Protein AF-A0AAV7KXV9-F1 (afdb_monomer_lite)

Structure (mmCIF, N/CA/C/O backbone):
data_AF-A0AAV7KXV9-F1
#
_entry.id   AF-A0AAV7KXV9-F1
#
loop_
_atom_site.group_PDB
_atom_site.id
_atom_site.type_symbol
_atom_site.label_atom_id
_atom_site.label_alt_id
_atom_site.label_comp_id
_atom_site.label_asym_id
_atom_site.label_entity_id
_atom_site.label_seq_id
_atom_site.pdbx_PDB_ins_code
_atom_site.Cartn_x
_atom_site.Cartn_y
_atom_site.Cartn_z
_atom_site.occupancy
_atom_site.B_iso_or_equiv
_atom_site.auth_seq_id
_atom_site.auth_comp_id
_atom_site.auth_asym_id
_atom_site.auth_atom_id
_atom_site.pdbx_PDB_model_num
ATOM 1 N N . MET A 1 1 ? 5.879 5.444 17.313 1.00 44.06 1 MET A N 1
ATOM 2 C CA . MET A 1 1 ? 7.218 5.015 16.853 1.00 44.06 1 MET A CA 1
ATOM 3 C C . MET A 1 1 ? 7.154 3.554 16.436 1.00 44.06 1 MET A C 1
ATOM 5 O O . MET A 1 1 ? 7.305 3.316 15.250 1.00 44.06 1 MET A O 1
ATOM 9 N N . GLU A 1 2 ? 6.776 2.637 17.340 1.00 50.44 2 GLU A N 1
ATOM 10 C CA . GLU A 1 2 ? 6.499 1.214 17.026 1.00 50.44 2 GLU A CA 1
ATOM 11 C C . GLU A 1 2 ? 5.517 1.040 15.847 1.00 50.44 2 GLU A C 1
ATOM 13 O O . GLU A 1 2 ? 5.762 0.241 14.952 1.00 50.44 2 GLU A O 1
ATOM 18 N N . ASP A 1 3 ? 4.479 1.884 15.762 1.00 58.16 3 ASP A N 1
ATOM 19 C CA . ASP A 1 3 ? 3.486 1.832 14.674 1.00 58.16 3 ASP A CA 1
ATOM 20 C C . ASP A 1 3 ? 4.070 1.956 13.253 1.00 58.16 3 ASP A C 1
ATOM 22 O O . ASP A 1 3 ? 3.513 1.407 12.303 1.00 58.16 3 ASP A O 1
ATOM 26 N N . TYR A 1 4 ? 5.180 2.682 13.098 1.00 66.88 4 TYR A N 1
ATOM 27 C CA . TYR A 1 4 ? 5.809 2.929 11.798 1.00 66.88 4 TYR A CA 1
ATOM 28 C C . TYR A 1 4 ? 6.853 1.866 11.433 1.00 66.88 4 TYR A C 1
ATOM 30 O O . TYR A 1 4 ? 7.095 1.635 10.248 1.00 66.88 4 TYR A O 1
ATOM 38 N N . GLU A 1 5 ? 7.450 1.208 12.426 1.00 69.12 5 GLU A N 1
ATOM 39 C CA . GLU A 1 5 ? 8.386 0.100 12.215 1.00 69.12 5 GLU A CA 1
ATOM 40 C C . GLU A 1 5 ? 7.636 -1.115 11.649 1.00 69.12 5 GLU A C 1
ATOM 42 O O . GLU A 1 5 ? 7.968 -1.608 10.568 1.00 69.12 5 GLU A O 1
ATOM 47 N N . ASP A 1 6 ? 6.513 -1.474 12.280 1.00 78.25 6 ASP A N 1
ATOM 48 C CA . ASP A 1 6 ? 5.600 -2.522 11.807 1.00 78.25 6 ASP A CA 1
ATOM 49 C C . ASP A 1 6 ? 5.078 -2.254 10.382 1.00 78.25 6 ASP A C 1
ATOM 51 O O . ASP A 1 6 ? 4.850 -3.176 9.586 1.00 78.25 6 ASP A O 1
ATOM 55 N N . ALA A 1 7 ? 4.872 -0.977 10.044 1.00 82.06 7 ALA A N 1
ATOM 56 C CA . ALA A 1 7 ? 4.427 -0.554 8.723 1.00 82.06 7 ALA A CA 1
ATOM 57 C C . ALA A 1 7 ? 5.495 -0.806 7.652 1.00 82.06 7 ALA A C 1
ATOM 59 O O . ALA A 1 7 ? 5.184 -1.339 6.586 1.00 82.06 7 ALA A O 1
ATOM 60 N N . LEU A 1 8 ? 6.757 -0.463 7.929 1.00 83.69 8 LEU A N 1
ATOM 61 C CA . LEU A 1 8 ? 7.868 -0.695 7.003 1.00 83.69 8 LEU A CA 1
ATOM 62 C C . LEU A 1 8 ? 8.117 -2.190 6.779 1.00 83.69 8 LEU A C 1
ATOM 64 O O . LEU A 1 8 ? 8.335 -2.604 5.637 1.00 83.69 8 LEU A O 1
ATOM 68 N N . GLU A 1 9 ? 8.028 -3.012 7.828 1.00 83.44 9 GLU A N 1
ATOM 69 C CA . GLU A 1 9 ? 8.107 -4.472 7.698 1.00 83.44 9 GLU A CA 1
ATOM 70 C C . GLU A 1 9 ? 6.969 -5.030 6.835 1.00 83.44 9 GLU A C 1
ATOM 72 O O . GLU A 1 9 ? 7.204 -5.825 5.921 1.00 83.44 9 GLU A O 1
ATOM 77 N N . SER A 1 10 ? 5.745 -4.550 7.057 1.00 88.31 10 SER A N 1
ATOM 78 C CA . SER A 1 10 ? 4.559 -4.955 6.295 1.00 88.31 10 SER A CA 1
ATOM 79 C C . SER A 1 10 ? 4.651 -4.552 4.820 1.00 88.31 10 SER A C 1
ATOM 81 O O . SER A 1 10 ? 4.342 -5.348 3.930 1.00 88.31 10 SER A O 1
ATOM 83 N N . LEU A 1 11 ? 5.144 -3.345 4.530 1.00 90.00 11 LEU A N 1
ATOM 84 C CA . LEU A 1 11 ? 5.412 -2.891 3.164 1.00 90.00 11 LEU A CA 1
ATOM 85 C C . LEU A 1 11 ? 6.510 -3.728 2.500 1.00 90.00 11 LEU A C 1
ATOM 87 O O . LEU A 1 11 ? 6.364 -4.126 1.345 1.00 90.00 11 LEU A O 1
ATOM 91 N N . ARG A 1 12 ? 7.577 -4.065 3.232 1.00 87.50 12 ARG A N 1
ATOM 92 C CA . ARG A 1 12 ? 8.643 -4.951 2.747 1.00 87.50 12 ARG A CA 1
ATOM 93 C C . ARG A 1 12 ? 8.098 -6.343 2.412 1.00 87.50 12 ARG A C 1
ATOM 95 O O . ARG A 1 12 ? 8.431 -6.882 1.357 1.00 87.50 12 ARG A O 1
ATOM 102 N N . ALA A 1 13 ? 7.243 -6.908 3.264 1.00 89.69 13 ALA A N 1
ATOM 103 C CA . ALA A 1 13 ? 6.583 -8.190 3.016 1.00 89.69 13 ALA A CA 1
ATOM 104 C C . ALA A 1 13 ? 5.690 -8.140 1.764 1.00 89.69 13 ALA A C 1
ATOM 106 O O . ALA A 1 13 ? 5.757 -9.039 0.924 1.00 89.69 13 ALA A O 1
ATOM 107 N N . LEU A 1 14 ? 4.921 -7.059 1.593 1.00 92.94 14 LEU A N 1
ATOM 108 C CA . LEU A 1 14 ? 4.076 -6.837 0.417 1.00 92.94 14 LEU A CA 1
ATOM 109 C C . LEU A 1 14 ? 4.902 -6.756 -0.875 1.00 92.94 14 LEU A C 1
ATOM 111 O O . LEU A 1 14 ? 4.583 -7.421 -1.860 1.00 92.94 14 LEU A O 1
ATOM 115 N N . MET A 1 15 ? 5.985 -5.974 -0.863 1.00 91.62 15 MET A N 1
ATOM 116 C CA . MET A 1 15 ? 6.887 -5.847 -2.009 1.00 91.62 15 MET A CA 1
ATOM 117 C C . MET A 1 15 ? 7.514 -7.188 -2.385 1.00 91.62 15 MET A C 1
ATOM 119 O O . MET A 1 15 ? 7.487 -7.562 -3.556 1.00 91.62 15 MET A O 1
ATOM 123 N N . LYS A 1 16 ? 8.005 -7.951 -1.398 1.00 89.00 16 LYS A N 1
ATOM 124 C CA . LYS A 1 16 ? 8.559 -9.294 -1.622 1.00 89.00 16 LYS A CA 1
ATOM 125 C C . LYS A 1 16 ? 7.532 -10.246 -2.229 1.00 89.00 16 LYS A C 1
ATOM 127 O O . LYS A 1 16 ? 7.870 -10.985 -3.151 1.00 89.00 16 LYS A O 1
ATOM 132 N N . HIS A 1 17 ? 6.286 -10.202 -1.759 1.00 91.81 17 HIS A N 1
ATOM 133 C CA . HIS A 1 17 ? 5.212 -11.050 -2.272 1.00 91.81 17 HIS A CA 1
ATOM 134 C C . HIS A 1 17 ? 4.937 -10.803 -3.762 1.00 91.81 17 HIS A C 1
ATOM 136 O O . HIS A 1 17 ? 4.904 -11.744 -4.554 1.00 91.81 17 HIS A O 1
ATOM 142 N N . PHE A 1 18 ? 4.830 -9.534 -4.166 1.00 93.00 18 PHE A N 1
ATOM 143 C CA . PHE A 1 18 ? 4.648 -9.148 -5.571 1.00 93.00 18 PHE A CA 1
ATOM 144 C C . PHE A 1 18 ? 5.957 -9.059 -6.369 1.00 93.00 18 PHE A C 1
ATOM 146 O O . PHE A 1 18 ? 5.965 -8.606 -7.514 1.00 93.00 18 PHE A O 1
ATOM 153 N N . GLN A 1 19 ? 7.067 -9.508 -5.774 1.00 89.50 19 GLN A N 1
ATOM 154 C CA . GLN A 1 19 ? 8.416 -9.505 -6.339 1.00 89.50 19 GLN A CA 1
ATOM 155 C C . GLN A 1 19 ? 8.949 -8.109 -6.706 1.00 89.50 19 GLN A C 1
ATOM 157 O O . GLN A 1 19 ? 9.957 -8.004 -7.401 1.00 89.50 19 GLN A O 1
ATOM 162 N N . TRP A 1 20 ? 8.307 -7.029 -6.260 1.00 91.69 20 TRP A N 1
ATOM 163 C CA . TRP A 1 20 ? 8.731 -5.658 -6.531 1.00 91.69 20 TRP A CA 1
ATOM 164 C C . TRP A 1 20 ? 10.078 -5.364 -5.870 1.00 91.69 20 TRP A C 1
ATOM 166 O O . TRP A 1 20 ? 10.227 -5.558 -4.666 1.00 91.69 20 TRP A O 1
ATOM 176 N N . ASN A 1 21 ? 11.034 -4.846 -6.645 1.00 88.31 21 ASN A N 1
ATOM 177 C CA . ASN A 1 21 ? 12.364 -4.481 -6.135 1.00 88.31 21 ASN A CA 1
ATOM 178 C C . ASN A 1 21 ? 12.732 -3.006 -6.375 1.00 88.31 21 ASN A C 1
ATOM 180 O O . ASN A 1 21 ? 13.758 -2.544 -5.886 1.00 88.31 21 ASN A O 1
ATOM 184 N N . LEU A 1 22 ? 11.893 -2.253 -7.094 1.00 89.94 22 LEU A N 1
ATOM 185 C CA . LEU A 1 22 ? 12.066 -0.820 -7.315 1.00 89.94 22 LEU A CA 1
ATOM 186 C C . LEU A 1 22 ? 10.780 -0.082 -6.951 1.00 89.94 22 LEU A C 1
ATOM 188 O O . LEU A 1 22 ? 9.718 -0.400 -7.492 1.00 89.94 22 LEU A O 1
ATOM 192 N N . ALA A 1 23 ? 10.873 0.932 -6.096 1.00 93.12 23 ALA A N 1
ATOM 193 C CA . ALA A 1 23 ? 9.741 1.782 -5.741 1.00 93.12 23 ALA A CA 1
ATOM 194 C C . ALA A 1 23 ? 10.146 3.252 -5.577 1.00 93.12 23 ALA A C 1
ATOM 196 O O . ALA A 1 23 ? 11.308 3.568 -5.352 1.00 93.12 23 ALA A O 1
ATOM 197 N N . GLY A 1 24 ? 9.181 4.157 -5.677 1.00 93.69 24 GLY A N 1
ATOM 198 C CA . GLY A 1 24 ? 9.276 5.487 -5.081 1.00 93.69 24 GLY A CA 1
ATOM 199 C C . GLY A 1 24 ? 8.769 5.478 -3.641 1.00 93.69 24 GLY A C 1
ATOM 200 O O . GLY A 1 24 ? 7.923 4.651 -3.300 1.00 93.69 24 GLY A O 1
ATOM 201 N N . LEU A 1 25 ? 9.235 6.410 -2.813 1.00 92.62 25 LEU A N 1
ATOM 202 C CA . LEU A 1 25 ? 8.734 6.618 -1.456 1.00 92.62 25 LEU A CA 1
ATOM 203 C C . LEU A 1 25 ? 8.309 8.076 -1.262 1.00 92.62 25 LEU A C 1
ATOM 205 O O . LEU A 1 25 ? 9.095 8.997 -1.465 1.00 92.62 25 LEU A O 1
ATOM 209 N N . ILE A 1 26 ? 7.072 8.282 -0.825 1.00 91.94 26 ILE A N 1
ATOM 210 C CA . ILE A 1 26 ? 6.566 9.565 -0.337 1.00 91.94 26 ILE A CA 1
ATOM 211 C C . ILE A 1 26 ? 6.292 9.402 1.148 1.00 91.94 26 ILE A C 1
ATOM 213 O O . ILE A 1 26 ? 5.589 8.474 1.536 1.00 91.94 26 ILE A O 1
ATOM 217 N N . HIS A 1 27 ? 6.816 10.285 1.990 1.00 87.94 27 HIS A N 1
ATOM 218 C CA 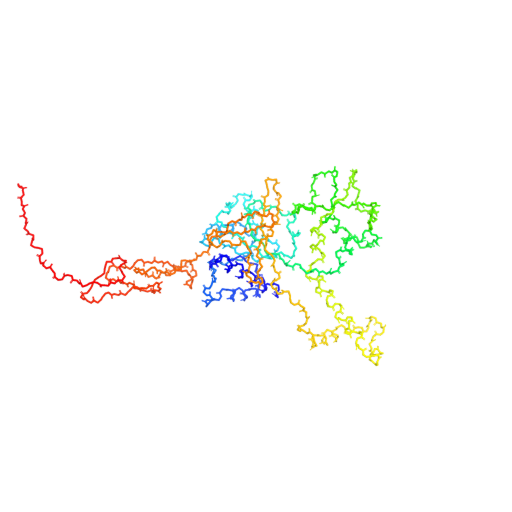. HIS A 1 27 ? 6.616 10.144 3.429 1.00 87.94 27 HIS A CA 1
ATOM 219 C C . HIS A 1 27 ? 6.445 11.461 4.177 1.00 87.94 27 HIS A C 1
ATOM 221 O O . HIS A 1 27 ? 6.996 12.489 3.787 1.00 87.94 27 HIS A O 1
ATOM 227 N N . TYR A 1 28 ? 5.721 11.437 5.294 1.00 82.31 28 TYR A N 1
ATOM 228 C CA . TYR A 1 28 ? 5.623 12.593 6.185 1.00 82.31 28 TYR A CA 1
ATOM 229 C C . TYR A 1 28 ? 6.986 12.956 6.809 1.00 82.31 28 TYR A C 1
ATOM 231 O O . TYR A 1 28 ? 7.864 12.106 6.989 1.00 82.31 28 TYR A O 1
ATOM 239 N N . TYR A 1 29 ? 7.189 14.242 7.118 1.00 69.12 29 TYR A N 1
ATOM 240 C CA . TYR A 1 29 ? 8.419 14.705 7.756 1.00 69.12 29 TYR A CA 1
ATOM 241 C C . TYR A 1 29 ? 8.385 14.442 9.262 1.00 69.12 29 TYR A C 1
ATOM 243 O O . TYR A 1 29 ? 7.782 15.198 10.021 1.00 69.12 29 TYR A O 1
ATOM 251 N N . ASP A 1 30 ? 9.115 13.413 9.677 1.00 71.69 30 ASP A N 1
ATOM 252 C CA . ASP A 1 30 ? 9.451 13.165 11.072 1.00 71.69 30 ASP A CA 1
ATOM 253 C C . ASP A 1 30 ? 10.958 12.817 11.172 1.00 71.69 30 ASP A C 1
ATOM 255 O O . ASP A 1 30 ? 11.441 11.941 10.438 1.00 71.69 30 ASP A O 1
ATOM 259 N N . PRO A 1 31 ? 11.745 13.528 12.006 1.00 68.06 31 PRO A N 1
ATOM 260 C CA . PRO A 1 31 ? 13.168 13.244 12.195 1.00 68.06 31 PRO A CA 1
ATOM 261 C C . PRO A 1 31 ? 13.457 11.803 12.633 1.00 68.06 31 PRO A C 1
ATOM 263 O O . PRO A 1 31 ? 14.450 11.229 12.193 1.00 68.06 31 PRO A O 1
ATOM 266 N N . GLU A 1 32 ? 12.593 11.202 13.452 1.00 66.81 32 GLU A N 1
ATOM 267 C CA . GLU A 1 32 ? 12.741 9.820 13.921 1.00 66.81 32 GLU A CA 1
ATOM 268 C C . GLU A 1 32 ? 12.428 8.826 12.793 1.00 66.81 32 GLU A C 1
ATOM 270 O O . GLU A 1 32 ? 13.119 7.820 12.630 1.00 66.81 32 GLU A O 1
ATOM 275 N N . PHE A 1 33 ? 11.463 9.163 11.930 1.00 70.94 33 PHE A N 1
ATOM 276 C CA . PHE A 1 33 ? 11.119 8.377 10.741 1.00 70.94 33 PHE A CA 1
ATOM 277 C C . PHE A 1 33 ? 12.241 8.359 9.691 1.00 70.94 33 PHE A C 1
ATOM 279 O O . PHE A 1 33 ? 12.417 7.376 8.975 1.00 70.94 33 PHE A O 1
ATOM 286 N N . THR A 1 34 ? 13.064 9.409 9.640 1.00 69.69 34 THR A N 1
ATOM 287 C CA . THR A 1 34 ? 14.191 9.500 8.694 1.00 69.69 34 THR A CA 1
ATOM 288 C C . THR A 1 34 ? 15.230 8.395 8.922 1.00 69.69 34 THR A C 1
ATOM 290 O O . THR A 1 34 ? 15.750 7.841 7.953 1.00 69.69 34 THR A O 1
ATOM 293 N N . ASN A 1 35 ? 15.491 8.021 10.180 1.00 70.25 35 ASN A N 1
ATOM 294 C CA . ASN A 1 35 ? 16.411 6.925 10.500 1.00 70.25 35 ASN A CA 1
ATOM 295 C C . ASN A 1 35 ? 15.849 5.574 10.042 1.00 70.25 35 ASN A C 1
ATOM 297 O O . ASN A 1 35 ? 16.550 4.822 9.370 1.00 70.25 35 ASN A O 1
ATOM 301 N N . MET A 1 36 ? 14.568 5.305 10.303 1.00 71.81 36 MET A N 1
ATOM 302 C CA . MET A 1 36 ? 13.921 4.059 9.875 1.00 71.81 36 MET A CA 1
ATOM 303 C C . MET A 1 36 ? 13.884 3.917 8.348 1.00 71.81 36 MET A C 1
ATOM 305 O O . MET A 1 36 ? 14.106 2.833 7.815 1.00 71.81 36 MET A O 1
ATOM 309 N N . ILE A 1 37 ? 13.680 5.014 7.611 1.00 74.62 37 ILE A N 1
ATOM 310 C CA . ILE A 1 37 ? 13.781 4.973 6.147 1.00 74.62 37 ILE A CA 1
ATOM 311 C C . ILE A 1 37 ? 15.214 4.701 5.697 1.00 74.62 37 ILE A C 1
ATOM 313 O O . ILE A 1 37 ? 15.412 3.951 4.747 1.00 74.62 37 ILE A O 1
ATOM 317 N N . SER A 1 38 ? 16.217 5.269 6.371 1.00 72.19 38 SER A N 1
ATOM 318 C CA . SER A 1 38 ? 17.613 4.978 6.030 1.00 72.19 38 SER A CA 1
ATOM 319 C C . SER A 1 38 ? 17.958 3.496 6.221 1.00 72.19 38 SER A C 1
ATOM 321 O O . SER A 1 38 ? 18.747 2.954 5.455 1.00 72.19 38 SER A O 1
ATOM 323 N N . GLU A 1 39 ? 17.323 2.820 7.184 1.00 70.56 39 GLU A N 1
ATOM 324 C CA . GLU A 1 39 ? 17.410 1.367 7.378 1.00 70.56 39 GLU A CA 1
ATOM 325 C C . GLU A 1 39 ? 16.600 0.582 6.338 1.00 70.56 39 GLU A C 1
ATOM 327 O O . GLU A 1 39 ? 17.010 -0.496 5.900 1.00 70.56 39 GLU A O 1
ATOM 332 N N . PHE A 1 40 ? 15.464 1.124 5.895 1.00 71.94 40 PHE A N 1
ATOM 333 C CA . PHE A 1 40 ? 14.691 0.560 4.793 1.00 71.94 40 PHE A CA 1
ATOM 334 C C . PHE A 1 40 ? 15.475 0.593 3.470 1.00 71.94 40 PHE A C 1
ATOM 336 O O . PHE A 1 40 ? 15.457 -0.401 2.744 1.00 71.94 40 PHE A O 1
ATOM 343 N N . ASP A 1 41 ? 16.187 1.696 3.218 1.00 68.25 41 ASP A N 1
ATOM 344 C CA . ASP A 1 41 ? 17.015 1.995 2.037 1.00 68.25 41 ASP A CA 1
ATOM 345 C C . ASP A 1 41 ? 18.491 1.579 2.203 1.00 68.25 41 ASP A C 1
ATOM 347 O O . ASP A 1 41 ? 19.355 1.980 1.421 1.00 68.25 41 ASP A O 1
ATOM 351 N N . GLN A 1 42 ? 18.825 0.799 3.242 1.00 65.31 42 GLN A N 1
ATOM 352 C CA . GLN A 1 42 ? 20.211 0.408 3.491 1.00 65.31 42 GLN A CA 1
ATOM 353 C C . GLN A 1 42 ? 20.814 -0.262 2.253 1.00 65.31 42 GLN A C 1
ATOM 355 O O . GLN A 1 42 ? 20.331 -1.279 1.756 1.00 65.31 42 GLN A O 1
ATOM 360 N N . LYS A 1 43 ? 21.933 0.318 1.814 1.00 53.12 43 LYS A N 1
ATOM 361 C CA . LYS A 1 43 ? 22.682 0.033 0.584 1.00 53.12 43 LYS A CA 1
ATOM 362 C C . LYS A 1 43 ? 23.104 -1.437 0.401 1.00 53.12 43 LYS A C 1
ATOM 364 O O . LYS A 1 43 ? 23.483 -1.815 -0.702 1.00 53.12 43 LYS A O 1
ATOM 369 N N . ASP A 1 44 ? 23.029 -2.247 1.455 1.00 50.47 44 ASP A N 1
ATOM 370 C CA . ASP A 1 44 ? 23.408 -3.663 1.459 1.00 50.47 44 ASP A CA 1
ATOM 371 C C . ASP A 1 44 ? 22.203 -4.618 1.304 1.00 50.47 44 ASP A C 1
ATOM 373 O O . ASP A 1 44 ? 22.388 -5.824 1.128 1.00 50.47 44 ASP A O 1
ATOM 377 N N . ASN A 1 45 ? 20.965 -4.105 1.324 1.00 56.97 45 ASN A N 1
ATOM 378 C CA . ASN A 1 45 ? 19.757 -4.890 1.074 1.00 56.97 45 ASN A CA 1
ATOM 379 C C . ASN A 1 45 ? 19.411 -4.869 -0.425 1.00 56.97 45 ASN A C 1
ATOM 381 O O . ASN A 1 45 ? 18.734 -3.972 -0.915 1.00 56.97 45 ASN A O 1
ATOM 385 N N . VAL A 1 46 ? 19.885 -5.872 -1.167 1.00 63.06 46 VAL A N 1
ATOM 386 C CA . VAL A 1 46 ? 19.699 -5.982 -2.631 1.00 63.06 46 VAL A CA 1
ATOM 387 C C . VAL A 1 46 ? 18.234 -6.269 -3.026 1.00 63.06 46 VAL A C 1
ATOM 389 O O . VAL A 1 46 ? 17.891 -6.237 -4.207 1.00 63.06 46 VAL A O 1
ATOM 392 N N . ASP A 1 47 ? 17.353 -6.543 -2.058 1.00 74.44 47 ASP A N 1
ATOM 393 C CA . ASP A 1 47 ? 15.985 -6.992 -2.329 1.00 74.44 47 ASP A CA 1
ATOM 394 C C . ASP A 1 47 ? 15.045 -5.863 -2.797 1.00 74.44 47 ASP A C 1
ATOM 396 O O . ASP A 1 47 ? 14.182 -6.117 -3.637 1.00 74.44 47 ASP A O 1
ATOM 400 N N . ILE A 1 48 ? 15.158 -4.643 -2.246 1.00 81.44 48 ILE A N 1
ATOM 401 C CA . ILE A 1 48 ? 14.210 -3.526 -2.456 1.00 81.44 48 ILE A CA 1
ATOM 402 C C . ILE A 1 48 ? 14.941 -2.186 -2.457 1.00 81.44 48 ILE A C 1
ATOM 404 O O . ILE A 1 48 ? 15.723 -1.913 -1.553 1.00 81.44 48 ILE A O 1
ATOM 408 N N . CYS A 1 49 ? 14.644 -1.334 -3.443 1.00 83.06 49 CYS A N 1
ATOM 409 C CA . CYS A 1 49 ? 15.411 -0.117 -3.696 1.00 83.06 49 CYS A CA 1
ATOM 410 C C . CYS A 1 49 ? 14.509 1.069 -4.028 1.00 83.06 49 CYS A C 1
ATOM 412 O O . CYS A 1 49 ? 13.517 0.930 -4.753 1.00 83.06 49 CYS A O 1
ATOM 414 N N . LEU A 1 50 ? 14.873 2.246 -3.516 1.00 87.38 50 LEU A N 1
ATOM 415 C CA . LEU A 1 50 ? 14.085 3.462 -3.678 1.00 87.38 50 LEU A CA 1
ATOM 416 C C . LEU A 1 50 ? 14.627 4.340 -4.809 1.00 87.38 50 LEU A C 1
ATOM 418 O O . LEU A 1 50 ? 15.692 4.931 -4.688 1.00 87.38 50 LEU A O 1
ATOM 422 N N . GLU A 1 51 ? 13.893 4.468 -5.917 1.00 88.75 51 GLU A N 1
ATOM 423 C CA . GLU A 1 51 ? 14.255 5.387 -7.009 1.00 88.75 51 GLU A CA 1
ATOM 424 C C . GLU A 1 51 ? 14.271 6.841 -6.545 1.00 88.75 51 GLU A C 1
ATOM 426 O O . GLU A 1 51 ? 15.120 7.637 -6.949 1.00 88.75 51 GLU A O 1
ATOM 431 N N . PHE A 1 52 ? 13.273 7.203 -5.751 1.00 89.50 52 PHE A N 1
ATOM 432 C CA . PHE A 1 52 ? 13.124 8.544 -5.240 1.00 89.50 52 PHE A CA 1
ATOM 433 C C . PHE A 1 52 ? 12.503 8.512 -3.863 1.00 89.50 52 PHE A C 1
ATOM 435 O O . PHE A 1 52 ? 11.722 7.619 -3.533 1.00 89.50 52 PHE A O 1
ATOM 442 N N . GLN A 1 53 ? 12.822 9.549 -3.108 1.00 89.25 53 GLN A N 1
ATOM 443 C CA . GLN A 1 53 ? 12.259 9.798 -1.806 1.00 89.25 53 GLN A CA 1
ATOM 444 C C . GLN A 1 53 ? 11.808 11.253 -1.766 1.00 89.25 53 GLN A C 1
ATOM 446 O O . GLN A 1 53 ? 12.622 12.158 -1.936 1.00 89.25 53 GLN A O 1
ATOM 451 N N . GLU A 1 54 ? 10.514 11.470 -1.569 1.00 89.50 54 GLU A N 1
ATOM 452 C CA . GLU A 1 54 ? 9.929 12.800 -1.438 1.00 89.50 54 GLU A CA 1
ATOM 453 C C . GLU A 1 54 ? 9.249 12.956 -0.086 1.00 89.50 54 GLU A C 1
ATOM 455 O O . GLU A 1 54 ? 8.630 12.035 0.454 1.00 89.50 54 GLU A O 1
ATOM 460 N N . LYS A 1 55 ? 9.316 14.173 0.446 1.00 86.12 55 LYS A N 1
ATOM 461 C CA . LYS A 1 55 ? 8.533 14.528 1.625 1.00 86.12 55 LYS A CA 1
ATOM 462 C C . LYS A 1 55 ? 7.107 14.832 1.183 1.00 86.12 55 LYS A C 1
ATOM 464 O O . LYS A 1 55 ? 6.898 15.648 0.283 1.00 86.12 55 LYS A O 1
ATOM 469 N N . ALA A 1 56 ? 6.131 14.217 1.843 1.00 80.12 56 ALA A N 1
ATOM 470 C CA . ALA A 1 56 ? 4.728 14.565 1.710 1.00 80.12 56 ALA A CA 1
ATOM 471 C C . ALA A 1 56 ? 4.590 16.061 2.020 1.00 80.12 56 ALA A C 1
ATOM 473 O O . ALA A 1 56 ? 4.864 16.522 3.129 1.00 80.12 56 ALA A O 1
ATOM 474 N N . SER A 1 57 ? 4.249 16.829 0.992 1.00 79.94 57 SER A N 1
ATOM 475 C CA . SER A 1 57 ? 4.113 18.277 1.055 1.00 79.94 57 SER A CA 1
ATOM 476 C C . SER A 1 57 ? 2.715 18.672 0.605 1.00 79.94 57 SER A C 1
ATOM 478 O O . SER A 1 57 ? 2.025 17.915 -0.075 1.00 79.94 57 SER A O 1
ATOM 480 N N . TYR A 1 58 ? 2.327 19.906 0.912 1.00 82.50 58 TYR A N 1
ATOM 481 C CA . TYR A 1 58 ? 1.078 20.501 0.437 1.00 82.50 58 TYR A CA 1
ATOM 482 C C . TYR A 1 58 ? 1.074 20.816 -1.073 1.00 82.50 58 TYR A C 1
ATOM 484 O O . TYR A 1 58 ? 0.184 21.508 -1.561 1.00 82.50 58 TYR A O 1
ATOM 492 N N . ASN A 1 59 ? 2.065 20.326 -1.827 1.00 92.06 59 ASN A N 1
ATOM 493 C CA . ASN A 1 59 ? 2.168 20.487 -3.271 1.00 92.06 59 ASN A CA 1
ATOM 494 C C . ASN A 1 59 ? 1.792 19.183 -3.990 1.00 92.06 59 ASN A C 1
ATOM 496 O O . ASN A 1 59 ? 2.646 18.422 -4.447 1.00 92.06 59 ASN A O 1
ATOM 500 N N . GLY A 1 60 ? 0.486 18.947 -4.110 1.00 92.81 60 GLY A N 1
ATOM 501 C CA . GLY A 1 60 ? -0.055 17.768 -4.784 1.00 92.81 60 GLY A CA 1
ATOM 502 C C . GLY A 1 60 ? 0.344 17.650 -6.251 1.00 92.81 60 GLY A C 1
ATOM 503 O O . GLY A 1 60 ? 0.578 16.544 -6.731 1.00 92.81 60 GLY A O 1
ATOM 504 N N . LYS A 1 61 ? 0.497 18.780 -6.953 1.00 95.69 61 LYS A N 1
ATOM 505 C CA . LYS A 1 61 ? 0.958 18.796 -8.344 1.00 95.69 61 LYS A CA 1
ATOM 506 C C . LYS A 1 61 ? 2.345 18.171 -8.471 1.00 95.69 61 LYS A C 1
ATOM 508 O O . LYS A 1 61 ? 2.535 17.268 -9.277 1.00 95.69 61 LYS A O 1
ATOM 513 N N . HIS A 1 62 ? 3.287 18.625 -7.647 1.00 95.44 62 HIS A N 1
ATOM 514 C CA . HIS A 1 62 ? 4.653 18.113 -7.661 1.00 95.44 62 HIS A CA 1
ATOM 515 C C . HIS A 1 62 ? 4.704 16.610 -7.365 1.00 95.44 62 HIS A C 1
ATOM 517 O O . HIS A 1 62 ? 5.384 15.875 -8.077 1.00 95.44 62 HIS A O 1
ATOM 523 N N . LEU A 1 63 ? 3.952 16.145 -6.360 1.00 94.94 63 LEU A N 1
ATOM 524 C CA . LEU A 1 63 ? 3.889 14.721 -6.020 1.00 94.94 63 LEU A CA 1
ATOM 525 C C . LEU A 1 63 ? 3.312 13.892 -7.179 1.00 94.94 63 LEU A C 1
ATOM 527 O O . LEU A 1 63 ? 3.909 12.890 -7.569 1.00 94.94 63 LEU A O 1
ATOM 531 N N . ALA A 1 64 ? 2.207 14.339 -7.784 1.00 95.31 64 ALA A N 1
ATOM 532 C CA . ALA A 1 64 ? 1.593 13.648 -8.915 1.00 95.31 64 ALA A CA 1
ATOM 533 C C . ALA A 1 64 ? 2.531 13.588 -10.132 1.00 95.31 64 ALA A C 1
ATOM 535 O O . ALA A 1 64 ? 2.693 12.529 -10.738 1.00 95.31 64 ALA A O 1
ATOM 536 N N . GLU A 1 65 ? 3.206 14.694 -10.460 1.00 95.62 65 GLU A N 1
ATOM 537 C CA . GLU A 1 65 ? 4.200 14.753 -11.537 1.00 95.62 65 GLU A CA 1
ATOM 538 C C . GLU A 1 65 ? 5.410 13.859 -11.245 1.00 95.62 65 GLU A C 1
ATOM 540 O O . GLU A 1 65 ? 5.900 13.169 -12.145 1.00 95.62 65 GLU A O 1
ATOM 545 N N . ARG A 1 66 ? 5.876 13.810 -9.990 1.00 95.81 66 ARG A N 1
ATOM 546 C CA . ARG A 1 66 ? 6.980 12.934 -9.583 1.00 95.81 66 ARG A CA 1
ATOM 547 C C . ARG A 1 66 ? 6.626 11.466 -9.797 1.00 95.81 66 ARG A C 1
ATOM 549 O O . ARG A 1 66 ? 7.419 10.755 -10.408 1.00 95.81 66 ARG A O 1
ATOM 556 N N . ILE A 1 67 ? 5.441 11.035 -9.359 1.00 95.88 67 ILE A N 1
ATOM 557 C CA . ILE A 1 67 ? 4.958 9.659 -9.557 1.00 95.88 67 ILE A CA 1
ATOM 558 C C . ILE A 1 67 ? 4.778 9.360 -11.048 1.00 95.88 67 ILE A C 1
ATOM 560 O O . ILE A 1 67 ? 5.217 8.321 -11.534 1.00 95.88 67 ILE A O 1
ATOM 564 N N . ALA A 1 68 ? 4.153 10.267 -11.801 1.00 95.38 68 ALA A N 1
ATOM 565 C CA . ALA A 1 68 ? 3.880 10.053 -13.220 1.00 95.38 68 ALA A CA 1
ATOM 566 C C . ALA A 1 68 ? 5.166 9.912 -14.055 1.00 95.38 68 ALA A C 1
ATOM 568 O O . ALA A 1 68 ? 5.195 9.145 -15.016 1.00 95.38 68 ALA A O 1
ATOM 569 N N . THR A 1 69 ? 6.233 10.624 -13.681 1.00 93.69 69 THR A N 1
ATOM 570 C CA . THR A 1 69 ? 7.514 10.647 -14.412 1.00 93.69 69 THR A CA 1
ATOM 571 C C . THR A 1 69 ? 8.555 9.652 -13.894 1.00 93.69 69 THR A C 1
ATOM 573 O O . THR A 1 69 ? 9.638 9.556 -14.476 1.00 93.69 69 THR A O 1
ATOM 576 N N . SER A 1 70 ? 8.262 8.911 -12.821 1.00 92.88 70 SER A N 1
ATOM 577 C CA . SER A 1 70 ? 9.191 7.934 -12.247 1.00 92.88 70 SER A CA 1
ATOM 578 C C . SER A 1 70 ? 9.394 6.717 -13.159 1.00 92.88 70 SER A C 1
ATOM 580 O O . SER A 1 70 ? 8.540 6.385 -13.985 1.00 92.88 70 SER A O 1
ATOM 582 N N . GLN A 1 71 ? 10.521 6.022 -13.014 1.00 88.69 71 GLN A N 1
ATOM 583 C CA . GLN A 1 71 ? 10.776 4.737 -13.677 1.00 88.69 71 GLN A CA 1
ATOM 584 C C . GLN A 1 71 ? 10.138 3.566 -12.922 1.00 88.69 71 GLN A C 1
ATOM 586 O O . GLN A 1 71 ? 9.697 2.595 -13.531 1.00 88.69 71 GLN A O 1
ATOM 591 N N . SER A 1 72 ? 10.060 3.670 -11.599 1.00 92.44 72 SER A N 1
ATOM 592 C CA . SER A 1 72 ? 9.305 2.786 -10.717 1.00 92.44 72 SER A CA 1
ATOM 593 C C . SER A 1 72 ? 7.824 2.816 -11.074 1.00 92.44 72 SER A C 1
ATOM 595 O O . SER A 1 72 ? 7.212 3.878 -11.189 1.00 92.44 72 SER A O 1
ATOM 597 N N . ASN A 1 73 ? 7.216 1.644 -11.233 1.00 95.25 73 ASN A N 1
ATOM 598 C CA . ASN A 1 73 ? 5.765 1.560 -11.385 1.00 95.25 73 ASN A CA 1
ATOM 599 C C . ASN A 1 73 ? 5.064 1.603 -10.030 1.00 95.25 73 ASN A C 1
ATOM 601 O O . ASN A 1 73 ? 3.901 1.980 -9.971 1.00 95.25 73 ASN A O 1
ATOM 605 N N . VAL A 1 74 ? 5.764 1.250 -8.953 1.00 96.50 74 VAL A N 1
ATOM 606 C CA . VAL A 1 74 ? 5.238 1.263 -7.587 1.00 96.50 74 VAL A CA 1
ATOM 607 C C . VAL A 1 74 ? 5.695 2.519 -6.851 1.00 96.50 74 VAL A C 1
ATOM 609 O O . VAL A 1 74 ? 6.870 2.876 -6.889 1.00 96.50 74 VAL A O 1
ATOM 612 N N . THR A 1 75 ? 4.779 3.188 -6.155 1.00 96.19 75 THR A N 1
ATOM 613 C CA . THR A 1 75 ? 5.098 4.247 -5.186 1.00 96.19 75 THR A CA 1
ATOM 614 C C . THR A 1 75 ? 4.457 3.919 -3.846 1.00 96.19 75 THR A C 1
ATOM 616 O O . THR A 1 75 ? 3.249 3.704 -3.776 1.00 96.19 75 THR A O 1
ATOM 619 N N . LEU A 1 76 ? 5.266 3.892 -2.792 1.00 94.75 76 LEU A N 1
ATOM 620 C CA . LEU A 1 76 ? 4.823 3.751 -1.411 1.00 94.75 76 LEU A CA 1
ATOM 621 C C . LEU A 1 76 ? 4.542 5.146 -0.839 1.00 94.75 76 LEU A C 1
ATOM 623 O O . LEU A 1 76 ? 5.380 6.037 -0.979 1.00 94.75 76 LEU A O 1
ATOM 627 N N . THR A 1 77 ? 3.399 5.345 -0.188 1.00 92.19 77 THR A N 1
ATOM 628 C CA . THR A 1 77 ? 3.109 6.547 0.604 1.00 92.19 77 THR A CA 1
ATOM 629 C C . THR A 1 77 ? 2.997 6.166 2.073 1.00 92.19 77 THR A C 1
ATOM 631 O O . THR A 1 77 ? 2.312 5.204 2.411 1.00 92.19 77 THR A O 1
ATOM 634 N N . ILE A 1 78 ? 3.714 6.883 2.935 1.00 88.44 78 ILE A N 1
ATOM 635 C CA . ILE A 1 78 ? 3.653 6.738 4.392 1.00 88.44 78 ILE A CA 1
ATOM 636 C C . ILE A 1 78 ? 3.391 8.121 4.976 1.00 88.44 78 ILE A C 1
ATOM 638 O O . ILE A 1 78 ? 4.310 8.891 5.265 1.00 88.44 78 ILE A O 1
ATOM 642 N N . ASP A 1 79 ? 2.121 8.478 5.076 1.00 81.69 79 ASP A N 1
ATOM 643 C CA . ASP A 1 79 ? 1.698 9.823 5.427 1.00 81.69 79 ASP A CA 1
ATOM 644 C C . ASP A 1 79 ? 0.434 9.813 6.285 1.00 81.69 79 ASP A C 1
ATOM 646 O O . ASP A 1 79 ? -0.406 8.922 6.194 1.00 81.69 79 ASP A O 1
ATOM 650 N N . GLN A 1 80 ? 0.318 10.802 7.171 1.00 75.19 80 GLN A N 1
ATOM 651 C CA . GLN A 1 80 ? -0.799 10.861 8.108 1.00 75.19 80 GLN A CA 1
ATOM 652 C C . GLN A 1 80 ? -2.096 11.204 7.371 1.00 75.19 80 GLN A C 1
ATOM 654 O O . GLN A 1 80 ? -2.170 12.228 6.688 1.00 75.19 80 GLN A O 1
ATOM 659 N N . GLY A 1 81 ? -3.119 10.360 7.533 1.00 74.31 81 GLY A N 1
ATOM 660 C CA . GLY A 1 81 ? -4.475 10.622 7.045 1.00 74.31 81 GLY A CA 1
ATOM 661 C C . GLY A 1 81 ? -4.581 10.805 5.528 1.00 74.31 81 GLY A C 1
ATOM 662 O O . GLY A 1 81 ? -5.375 11.627 5.077 1.00 74.31 81 GLY A O 1
ATOM 663 N N . TYR A 1 82 ? -3.761 10.094 4.743 1.00 82.75 82 TYR A N 1
ATOM 664 C CA . TYR A 1 82 ? -3.787 10.124 3.270 1.00 82.75 82 TYR A CA 1
ATOM 665 C C . TYR A 1 82 ? -3.546 11.508 2.644 1.00 82.75 82 TYR A C 1
ATOM 667 O O . TYR A 1 82 ? -3.911 11.747 1.487 1.00 82.75 82 TYR A O 1
ATOM 675 N N . ALA A 1 83 ? -2.923 12.427 3.385 1.00 85.06 83 ALA A N 1
ATOM 676 C CA . ALA A 1 83 ? -2.654 13.796 2.966 1.00 85.06 83 ALA A CA 1
ATOM 677 C C . ALA A 1 83 ? -2.069 13.894 1.544 1.00 85.06 83 ALA A C 1
ATOM 679 O O . ALA A 1 83 ? -2.574 14.656 0.721 1.00 85.06 83 ALA A O 1
ATOM 680 N N . ALA A 1 84 ? -1.042 13.109 1.216 1.00 89.50 84 ALA A N 1
ATOM 681 C CA . ALA A 1 84 ? -0.406 13.091 -0.096 1.00 89.50 84 ALA A CA 1
ATOM 682 C C . ALA A 1 84 ? -1.414 12.778 -1.211 1.00 89.50 84 ALA A C 1
ATOM 684 O O . ALA A 1 84 ? -1.451 13.489 -2.218 1.00 89.50 84 ALA A O 1
ATOM 685 N N . ILE A 1 85 ? -2.261 11.762 -1.022 1.00 90.06 85 ILE A N 1
ATOM 686 C CA . ILE A 1 85 ? -3.301 11.390 -1.991 1.00 90.06 85 ILE A CA 1
ATOM 687 C C . ILE A 1 85 ? -4.340 12.510 -2.107 1.00 90.06 85 ILE A C 1
ATOM 689 O O . ILE A 1 85 ? -4.665 12.909 -3.225 1.00 90.06 85 ILE A O 1
ATOM 693 N N . CYS A 1 86 ? -4.780 13.095 -0.990 1.00 88.50 86 CYS A N 1
ATOM 694 C CA . CYS A 1 86 ? -5.718 14.221 -0.973 1.00 88.50 86 CYS A CA 1
ATOM 695 C C . CYS A 1 86 ? -5.197 15.439 -1.757 1.00 88.50 86 CYS A C 1
ATOM 697 O O . CYS A 1 86 ? -5.921 16.036 -2.563 1.00 88.50 86 CYS A O 1
ATOM 699 N N . TYR A 1 87 ? -3.926 15.809 -1.568 1.00 91.00 87 TYR A N 1
ATOM 700 C CA . TYR A 1 87 ? -3.329 16.928 -2.297 1.00 91.00 87 TYR A CA 1
ATOM 701 C C . TYR A 1 87 ? -3.155 16.613 -3.780 1.00 91.00 87 TYR A C 1
ATOM 703 O O . TYR A 1 87 ? -3.472 17.462 -4.617 1.00 91.00 87 TYR A O 1
ATOM 711 N N . MET A 1 88 ? -2.680 15.410 -4.124 1.00 93.00 88 MET A N 1
ATOM 712 C CA . MET A 1 88 ? -2.559 14.988 -5.523 1.00 93.00 88 MET A CA 1
ATOM 713 C C . MET A 1 88 ? -3.920 14.995 -6.222 1.00 93.00 88 MET A C 1
ATOM 715 O O . MET A 1 88 ? -4.032 15.525 -7.324 1.00 93.00 88 MET A O 1
ATOM 719 N N . GLN A 1 89 ? -4.965 14.489 -5.566 1.00 90.62 89 GLN A N 1
ATOM 720 C CA . GLN A 1 89 ? -6.327 14.541 -6.084 1.00 90.62 89 GLN A CA 1
ATOM 721 C C . GLN A 1 89 ? -6.777 15.965 -6.367 1.00 90.62 89 GLN A C 1
ATOM 723 O O . GLN A 1 89 ? -7.225 16.255 -7.471 1.00 90.62 89 GLN A O 1
ATOM 728 N N . THR A 1 90 ? -6.611 16.857 -5.390 1.00 91.00 90 THR A N 1
ATOM 729 C CA . THR A 1 90 ? -7.004 18.261 -5.529 1.00 91.00 90 THR A CA 1
ATOM 730 C C . THR A 1 90 ? -6.319 18.904 -6.738 1.00 91.00 90 THR A C 1
ATOM 732 O O . THR A 1 90 ? -6.953 19.638 -7.493 1.00 91.00 90 THR A O 1
ATOM 735 N N . ALA A 1 91 ? -5.032 18.614 -6.955 1.00 93.94 91 ALA A N 1
ATOM 736 C CA . ALA A 1 91 ? -4.295 19.119 -8.110 1.00 93.94 91 ALA A CA 1
ATOM 737 C C . ALA A 1 91 ? -4.812 18.538 -9.441 1.00 93.94 91 ALA A C 1
ATOM 739 O O . ALA A 1 91 ? -4.922 19.268 -10.426 1.00 93.94 91 ALA A O 1
ATOM 740 N N . ILE A 1 92 ? -5.163 17.248 -9.476 1.00 93.44 92 ILE A N 1
ATOM 741 C CA . ILE A 1 92 ? -5.724 16.587 -10.665 1.00 93.44 92 ILE A CA 1
ATOM 742 C C . ILE A 1 92 ? -7.111 17.154 -11.001 1.00 93.44 92 ILE A C 1
ATOM 744 O O . ILE A 1 92 ? -7.364 17.524 -12.145 1.00 93.44 92 ILE A O 1
ATOM 748 N N . GLU A 1 93 ? -7.993 17.295 -10.011 1.00 90.62 93 GLU A N 1
ATOM 749 C CA . GLU A 1 93 ? -9.355 17.820 -10.193 1.00 90.62 93 GLU A CA 1
ATOM 750 C C . GLU A 1 93 ? -9.370 19.283 -10.648 1.00 90.62 93 GLU A C 1
ATOM 752 O O . GLU A 1 93 ? -10.239 19.693 -11.418 1.00 90.62 93 GLU A O 1
ATOM 757 N N . ARG A 1 94 ? -8.379 20.074 -10.223 1.00 92.88 94 ARG A N 1
ATOM 758 C CA . ARG A 1 94 ? -8.185 21.458 -10.681 1.00 92.88 94 ARG A CA 1
ATOM 759 C C . ARG A 1 94 ? -7.529 21.566 -12.060 1.00 92.88 94 ARG A C 1
ATOM 761 O O . ARG A 1 94 ? -7.387 22.676 -12.569 1.00 92.88 94 ARG A O 1
ATOM 768 N N . GLY A 1 95 ? -7.117 20.450 -12.664 1.00 94.06 95 GLY A N 1
ATOM 769 C CA . GLY A 1 95 ? -6.381 20.436 -13.930 1.00 94.06 95 GLY A CA 1
ATOM 770 C C . GLY A 1 95 ? -4.949 20.972 -13.820 1.00 94.06 95 GLY A C 1
ATOM 771 O O . GLY A 1 95 ? -4.348 21.337 -14.828 1.00 94.06 95 GLY A O 1
ATOM 772 N N . GLU A 1 96 ? -4.396 21.041 -12.607 1.00 95.44 96 GLU A N 1
ATOM 773 C CA . GLU A 1 96 ? -3.020 21.482 -12.348 1.00 95.44 96 GLU A CA 1
ATOM 774 C C . GLU A 1 96 ? -1.999 20.360 -12.595 1.00 95.44 96 GLU A C 1
ATOM 776 O O . GLU A 1 96 ? -0.837 20.648 -12.896 1.00 95.44 96 GLU A O 1
ATOM 781 N N . ALA A 1 97 ? -2.440 19.102 -12.487 1.00 94.50 97 ALA A N 1
ATOM 782 C CA . ALA A 1 97 ? -1.676 17.891 -12.768 1.00 94.50 97 ALA A CA 1
ATOM 783 C C . ALA A 1 97 ? -2.484 16.920 -13.645 1.00 94.50 97 ALA A C 1
ATOM 785 O O . ALA A 1 97 ? -3.713 16.887 -13.594 1.00 94.50 97 ALA A O 1
ATOM 786 N N . ALA A 1 98 ? -1.790 16.110 -14.446 1.00 92.38 98 ALA A N 1
ATOM 787 C CA . ALA A 1 98 ? -2.419 15.040 -15.217 1.00 92.38 98 ALA A CA 1
ATOM 788 C C . ALA A 1 98 ? -2.779 13.842 -14.322 1.00 92.38 98 ALA A C 1
ATOM 790 O O . ALA A 1 98 ? -2.157 13.620 -13.282 1.00 92.38 98 ALA A O 1
ATOM 791 N N . GLN A 1 99 ? -3.750 13.034 -14.757 1.00 90.88 99 GLN A N 1
ATOM 792 C CA . GLN A 1 99 ? -4.088 11.789 -14.071 1.00 90.88 99 GLN A CA 1
ATOM 793 C C . GLN A 1 99 ? -2.895 10.826 -14.081 1.00 90.88 99 GLN A C 1
ATOM 795 O O . GLN A 1 99 ? -2.260 10.597 -15.114 1.00 90.88 99 GLN A O 1
ATOM 800 N N . ILE A 1 100 ? -2.616 10.234 -12.922 1.00 93.19 100 ILE A N 1
ATOM 801 C CA . ILE A 1 100 ? -1.565 9.233 -12.778 1.00 93.19 100 ILE A CA 1
ATOM 802 C C . ILE A 1 100 ? -2.059 7.938 -13.431 1.00 93.19 100 ILE A C 1
ATOM 804 O O . ILE A 1 100 ? -3.080 7.380 -13.036 1.00 93.19 100 ILE A O 1
ATOM 808 N N . THR A 1 101 ? -1.342 7.459 -14.445 1.00 92.56 101 THR A N 1
ATOM 809 C CA . THR A 1 101 ? -1.685 6.237 -15.186 1.00 92.56 101 THR A CA 1
ATOM 810 C C . THR A 1 101 ? -0.491 5.294 -15.231 1.00 92.56 101 THR A C 1
ATOM 812 O O . THR A 1 101 ? 0.655 5.737 -15.198 1.00 92.56 101 THR A O 1
ATOM 815 N N . GLY A 1 102 ? -0.746 3.982 -15.278 1.00 92.56 102 GLY A N 1
ATOM 816 C CA . GLY A 1 102 ? 0.322 2.976 -15.338 1.00 92.56 102 GLY A CA 1
ATOM 817 C C . GLY A 1 102 ? 1.193 2.907 -14.079 1.00 92.56 102 GLY A C 1
ATOM 818 O O . GLY A 1 102 ? 2.350 2.504 -14.164 1.00 92.56 102 GLY A O 1
ATOM 819 N N . LYS A 1 103 ? 0.654 3.309 -12.923 1.00 95.44 103 LYS A N 1
ATOM 820 C CA . LYS A 1 103 ? 1.343 3.293 -11.628 1.00 95.44 103 LYS A CA 1
ATOM 821 C C . LYS A 1 103 ? 0.499 2.565 -10.590 1.00 95.44 103 LYS A C 1
ATOM 823 O O . LYS A 1 103 ? -0.726 2.638 -10.624 1.00 95.44 103 LYS A O 1
ATOM 828 N N . GLN A 1 104 ? 1.166 1.889 -9.665 1.00 96.50 104 GLN A N 1
ATOM 829 C CA . GLN A 1 104 ? 0.587 1.268 -8.486 1.00 96.50 104 GLN A CA 1
ATOM 830 C C . GLN A 1 104 ? 0.993 2.090 -7.267 1.00 96.50 104 GLN A C 1
ATOM 832 O O . GLN A 1 104 ? 2.156 2.107 -6.870 1.00 96.50 104 GLN A O 1
ATOM 837 N N . ILE A 1 105 ? 0.029 2.769 -6.659 1.00 96.19 105 ILE A N 1
ATOM 838 C CA . ILE A 1 105 ? 0.256 3.461 -5.392 1.00 96.19 105 ILE A CA 1
ATOM 839 C C . ILE A 1 105 ? -0.118 2.502 -4.260 1.00 96.19 105 ILE A C 1
ATOM 841 O O . ILE A 1 105 ? -1.158 1.837 -4.315 1.00 96.19 105 ILE A O 1
ATOM 845 N N . VAL A 1 106 ? 0.760 2.408 -3.266 1.00 95.69 106 VAL A N 1
ATOM 846 C CA . VAL A 1 106 ? 0.551 1.676 -2.018 1.00 95.69 106 VAL A CA 1
ATOM 847 C C . VAL A 1 106 ? 0.549 2.697 -0.893 1.00 95.69 106 VAL A C 1
ATOM 849 O O . VAL A 1 106 ? 1.565 3.338 -0.662 1.00 95.69 106 VAL A O 1
ATOM 852 N N . SER A 1 107 ? -0.575 2.865 -0.211 1.00 92.06 107 SER A N 1
ATOM 853 C CA . SER A 1 107 ? -0.752 3.869 0.829 1.00 92.06 107 SER A CA 1
ATOM 854 C C . SER A 1 107 ? -0.790 3.243 2.215 1.00 92.06 107 SER A C 1
ATOM 856 O O . SER A 1 107 ? -1.548 2.309 2.475 1.00 92.06 107 SER A O 1
ATOM 858 N N . CYS A 1 108 ? 0.033 3.758 3.114 1.00 87.12 108 CYS A N 1
ATOM 859 C CA . CYS A 1 108 ? 0.097 3.356 4.506 1.00 87.12 108 CYS A CA 1
ATOM 860 C C . CYS A 1 108 ? 0.005 4.604 5.404 1.00 87.12 108 CYS A C 1
ATOM 862 O O . CYS A 1 108 ? 0.518 5.658 5.042 1.00 87.12 108 CYS A O 1
ATOM 864 N N . CYS A 1 109 ? -0.608 4.551 6.582 1.00 80.38 109 CYS A N 1
ATOM 865 C CA . CYS A 1 109 ? -1.343 3.432 7.169 1.00 80.38 109 CYS A CA 1
ATOM 866 C C . CYS A 1 109 ? -2.611 3.978 7.811 1.00 80.38 109 CYS A C 1
ATOM 868 O O . CYS A 1 109 ? -2.534 4.915 8.602 1.00 80.38 109 CYS A O 1
ATOM 870 N N . GLY A 1 110 ? -3.759 3.403 7.461 1.00 78.75 110 GLY A N 1
ATOM 871 C CA . GLY A 1 110 ? -5.018 3.763 8.104 1.00 78.75 110 GLY A CA 1
ATOM 872 C C . GLY A 1 110 ? -5.173 3.003 9.417 1.00 78.75 110 GLY A C 1
ATOM 873 O O . GLY A 1 110 ? -4.957 1.786 9.454 1.00 78.75 110 GLY A O 1
ATOM 874 N N . GLU A 1 111 ? -5.576 3.686 10.487 1.00 71.75 111 GLU A N 1
ATOM 875 C CA . GLU A 1 111 ? -5.962 3.007 11.732 1.00 71.75 111 GLU A CA 1
ATOM 876 C C . GLU A 1 111 ? -7.339 2.378 11.560 1.00 71.75 111 GLU A C 1
ATOM 878 O O . GLU A 1 111 ? -7.581 1.234 11.949 1.00 71.75 111 GLU A O 1
ATOM 883 N N . THR A 1 112 ? -8.245 3.125 10.928 1.00 67.75 112 THR A N 1
ATOM 884 C CA . THR A 1 112 ? -9.613 2.677 10.692 1.00 67.75 112 THR A CA 1
ATOM 885 C C . THR A 1 112 ? -10.056 2.953 9.270 1.00 67.75 112 THR A C 1
ATOM 887 O O . THR A 1 112 ? -9.734 3.975 8.672 1.00 67.75 112 THR A O 1
ATOM 890 N N . ILE A 1 113 ? -10.888 2.054 8.754 1.00 64.44 113 ILE A N 1
ATOM 891 C CA . ILE A 1 113 ? -11.472 2.155 7.415 1.00 64.44 113 ILE A CA 1
ATOM 892 C C . ILE A 1 113 ? -12.361 3.420 7.280 1.00 64.44 113 ILE A C 1
ATOM 894 O O . ILE A 1 113 ? -12.624 3.879 6.170 1.00 64.44 113 ILE A O 1
ATOM 898 N N . PHE A 1 114 ? -12.774 4.025 8.403 1.00 60.47 114 PHE A N 1
ATOM 899 C CA . PHE A 1 114 ? -13.607 5.234 8.459 1.00 60.47 114 PHE A CA 1
ATOM 900 C C . PHE A 1 114 ? -12.889 6.526 8.099 1.00 60.47 114 PHE A C 1
ATOM 902 O O . PHE A 1 114 ? -13.544 7.494 7.724 1.00 60.47 114 PHE A O 1
ATOM 909 N N . GLU A 1 115 ? -11.557 6.557 8.175 1.00 61.62 115 GLU A N 1
ATOM 910 C CA . GLU A 1 115 ? -10.760 7.731 7.779 1.00 61.62 115 GLU A CA 1
ATOM 911 C C . GLU A 1 115 ? -10.999 8.133 6.314 1.00 61.62 115 GLU A C 1
ATOM 913 O O . GLU A 1 115 ? -10.670 9.241 5.901 1.00 61.62 115 GLU A O 1
ATOM 918 N N . MET A 1 116 ? -11.620 7.238 5.544 1.00 62.59 116 MET A N 1
ATOM 919 C CA . MET A 1 116 ? -11.891 7.362 4.121 1.00 62.59 116 MET A CA 1
ATOM 920 C C . MET A 1 116 ? -13.349 7.723 3.788 1.00 62.59 116 MET A C 1
ATOM 922 O O . MET A 1 116 ? -13.699 7.755 2.614 1.00 62.59 116 MET A O 1
ATOM 926 N N . GLU A 1 117 ? -14.236 7.963 4.763 1.00 56.50 117 GLU A N 1
ATOM 927 C CA . GLU A 1 117 ? -15.677 8.159 4.489 1.00 56.50 117 GLU A CA 1
ATOM 928 C C . GLU A 1 117 ? -16.030 9.502 3.828 1.00 56.50 117 GLU A C 1
ATOM 930 O O . GLU A 1 117 ? -16.943 9.563 2.998 1.00 56.50 117 GLU A O 1
ATOM 935 N N . GLU A 1 118 ? -15.302 10.574 4.146 1.00 57.28 118 GLU A N 1
ATOM 936 C CA . GLU A 1 118 ? -15.499 11.898 3.528 1.00 57.28 118 GLU A CA 1
ATOM 937 C C . GLU A 1 118 ? -14.702 12.074 2.227 1.00 57.28 118 GLU A C 1
ATOM 939 O O . GLU A 1 118 ? -14.887 13.047 1.492 1.00 57.28 118 GLU A O 1
ATOM 944 N N . PHE A 1 119 ? -13.827 11.119 1.921 1.00 66.44 119 PHE A N 1
ATOM 945 C CA . PHE A 1 119 ? -12.874 11.200 0.832 1.00 66.44 119 PHE A CA 1
ATOM 946 C C . PHE A 1 119 ? -13.303 10.303 -0.332 1.00 66.44 119 PHE A C 1
ATOM 948 O O . PHE A 1 119 ? -13.425 9.090 -0.191 1.00 66.44 119 PHE A O 1
ATOM 955 N N . VAL A 1 120 ? -13.530 10.895 -1.509 1.00 69.00 120 VAL A N 1
ATOM 956 C CA . VAL A 1 120 ? -13.870 10.149 -2.732 1.00 69.00 120 VAL A CA 1
ATOM 957 C C . VAL A 1 120 ? -12.716 10.258 -3.717 1.00 69.00 120 VAL A C 1
ATOM 959 O O . VAL A 1 120 ? -12.673 11.221 -4.482 1.00 69.00 120 VAL A O 1
ATOM 962 N N . PRO A 1 121 ? -11.782 9.298 -3.747 1.00 72.69 121 PRO A N 1
ATOM 963 C CA . PRO A 1 121 ? -10.562 9.447 -4.515 1.00 72.69 121 PRO A CA 1
ATOM 964 C C . PRO A 1 121 ? -10.689 9.065 -5.975 1.00 72.69 121 PRO A C 1
ATOM 966 O O . PRO A 1 121 ? -9.950 8.217 -6.456 1.00 72.69 121 PRO A O 1
ATOM 969 N N . SER A 1 122 ? -11.606 9.709 -6.699 1.00 75.62 122 SER A N 1
ATOM 970 C CA . SER A 1 122 ? -12.013 9.343 -8.066 1.00 75.62 122 SER A CA 1
ATOM 971 C C . SER A 1 122 ? -10.852 9.092 -9.048 1.00 75.62 122 SER A C 1
ATOM 973 O O . SER A 1 122 ? -10.959 8.232 -9.922 1.00 75.62 122 SER A O 1
ATOM 975 N N . ALA A 1 123 ? -9.717 9.779 -8.880 1.00 81.12 123 ALA A N 1
ATOM 976 C CA . ALA A 1 123 ? -8.520 9.626 -9.709 1.00 81.12 123 ALA A CA 1
ATOM 977 C C . ALA A 1 123 ? -7.630 8.407 -9.365 1.00 81.12 123 ALA A C 1
ATOM 979 O O . ALA A 1 123 ? -6.704 8.112 -10.119 1.00 81.12 123 ALA A O 1
ATOM 980 N N . PHE A 1 124 ? -7.900 7.698 -8.266 1.00 88.75 124 PHE A N 1
ATOM 981 C CA . PHE A 1 124 ? -7.012 6.715 -7.630 1.00 88.75 124 PHE A CA 1
ATOM 982 C C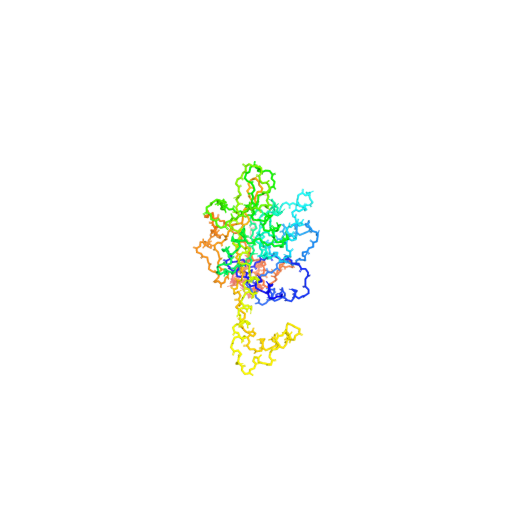 . PHE A 1 124 ? -7.613 5.302 -7.569 1.00 88.75 124 PHE A C 1
ATOM 984 O O . PHE A 1 124 ? -7.469 4.573 -6.584 1.00 88.75 124 PHE A O 1
ATOM 991 N N . GLN A 1 125 ? -8.285 4.887 -8.643 1.00 90.88 125 GLN A N 1
ATOM 992 C CA . GLN A 1 125 ? -8.723 3.502 -8.801 1.00 90.88 125 GLN A CA 1
ATOM 993 C C . GLN A 1 125 ? -7.537 2.541 -8.636 1.00 90.88 125 GLN A C 1
ATOM 995 O O . GLN A 1 125 ? -6.522 2.664 -9.319 1.00 90.88 125 GLN A O 1
ATOM 1000 N N . GLY A 1 126 ? -7.703 1.532 -7.783 1.00 92.62 126 GLY A N 1
ATOM 1001 C CA . GLY A 1 126 ? -6.741 0.448 -7.621 1.00 92.62 126 GLY A CA 1
ATOM 1002 C C . GLY A 1 126 ? -5.519 0.743 -6.764 1.00 92.62 126 GLY A C 1
ATOM 1003 O O . GLY A 1 126 ? -4.582 -0.054 -6.768 1.00 92.62 126 GLY A O 1
ATOM 1004 N N . VAL A 1 127 ? -5.537 1.823 -5.981 1.00 94.19 127 VAL A N 1
ATOM 1005 C CA . VAL A 1 127 ? -4.616 1.975 -4.846 1.00 94.19 127 VAL A CA 1
ATOM 1006 C C . VAL A 1 127 ? -4.723 0.760 -3.922 1.00 94.19 127 VAL A C 1
ATOM 1008 O O . VAL A 1 127 ? -5.817 0.253 -3.661 1.00 94.19 127 VAL A O 1
ATOM 1011 N N . LEU A 1 128 ? -3.576 0.292 -3.433 1.00 95.00 128 LEU A N 1
ATOM 1012 C CA . LEU A 1 128 ? -3.521 -0.640 -2.313 1.00 95.00 128 LEU A CA 1
ATOM 1013 C C . LEU A 1 128 ? -3.325 0.164 -1.037 1.00 95.00 128 LEU A C 1
ATOM 1015 O O . LEU A 1 128 ? -2.433 0.999 -0.987 1.00 95.00 128 LEU A O 1
ATOM 1019 N N . SER A 1 129 ? -4.111 -0.086 -0.002 1.00 91.81 129 SER A N 1
ATOM 1020 C CA . SER A 1 129 ? -3.937 0.553 1.301 1.00 91.81 129 SER A CA 1
ATOM 1021 C C . SER A 1 129 ? -3.728 -0.468 2.402 1.00 91.81 129 SER A C 1
ATOM 1023 O O . SER A 1 129 ? -4.427 -1.484 2.442 1.00 91.81 129 SER A O 1
ATOM 1025 N N . LEU A 1 130 ? -2.804 -0.172 3.309 1.00 91.12 130 LEU A N 1
ATOM 1026 C CA . LEU A 1 130 ? -2.586 -0.945 4.524 1.00 91.12 130 LEU A CA 1
ATOM 1027 C C . LEU A 1 130 ? -3.450 -0.356 5.639 1.00 91.12 130 LEU A C 1
ATOM 1029 O O . LEU A 1 130 ? -3.347 0.831 5.952 1.00 91.12 130 LEU A O 1
ATOM 1033 N N . PHE A 1 131 ? -4.289 -1.200 6.230 1.00 85.94 131 PHE A N 1
ATOM 1034 C CA . PHE A 1 131 ? -5.100 -0.864 7.395 1.00 85.94 131 PHE A CA 1
ATOM 1035 C C . PHE A 1 131 ? -4.706 -1.727 8.569 1.00 85.94 131 PHE A C 1
ATOM 1037 O O . PHE A 1 131 ? -4.489 -2.932 8.405 1.00 85.94 131 PHE A O 1
ATOM 1044 N N . ARG A 1 132 ? -4.635 -1.122 9.753 1.00 82.62 132 ARG A N 1
ATOM 1045 C CA . ARG A 1 132 ? -4.269 -1.855 10.953 1.00 82.62 132 ARG A CA 1
ATOM 1046 C C . ARG A 1 132 ? -5.262 -2.994 11.203 1.00 82.62 132 ARG A C 1
ATOM 1048 O O . ARG A 1 132 ? -6.473 -2.797 11.262 1.00 82.62 132 ARG A O 1
ATOM 1055 N N . ARG A 1 133 ? -4.738 -4.214 11.304 1.00 81.00 133 ARG A N 1
ATOM 1056 C CA . ARG A 1 133 ? -5.466 -5.450 11.538 1.00 81.00 133 ARG A CA 1
ATOM 1057 C C . ARG A 1 133 ? -6.124 -5.357 12.911 1.00 81.00 133 ARG A C 1
ATOM 1059 O O . ARG A 1 133 ? -5.417 -5.316 13.924 1.00 81.00 133 ARG A O 1
ATOM 1066 N N . PRO A 1 134 ? -7.459 -5.376 12.956 1.00 76.00 134 PRO A N 1
ATOM 1067 C CA . PRO A 1 134 ? -8.164 -5.287 14.212 1.00 76.00 134 PRO A CA 1
ATOM 1068 C C . PRO A 1 134 ? -7.942 -6.531 15.084 1.00 76.00 134 PRO A C 1
ATOM 1070 O O . PRO A 1 134 ? -7.850 -7.656 14.584 1.00 76.00 134 PRO A O 1
ATOM 1073 N N . ARG A 1 135 ? -7.939 -6.345 16.407 1.00 79.31 135 ARG A N 1
ATOM 1074 C CA . ARG A 1 135 ? -7.965 -7.431 17.394 1.00 79.31 135 ARG A CA 1
ATOM 1075 C C . ARG A 1 135 ? -9.335 -7.486 18.048 1.00 79.31 135 ARG A C 1
ATOM 1077 O O . ARG A 1 135 ? -9.739 -6.576 18.765 1.00 79.31 135 ARG A O 1
ATOM 1084 N N . GLN A 1 136 ? -10.059 -8.576 17.804 1.00 77.56 136 GLN A N 1
ATOM 1085 C CA . GLN A 1 136 ? -11.389 -8.752 18.374 1.00 77.56 136 GLN A CA 1
ATOM 1086 C C . GLN A 1 136 ? -11.327 -8.898 19.894 1.00 77.56 136 GLN A C 1
ATOM 1088 O O . GLN A 1 136 ? -10.578 -9.718 20.429 1.00 77.56 136 GLN A O 1
ATOM 1093 N N . LEU A 1 137 ? -12.178 -8.134 20.575 1.00 82.56 137 LEU A N 1
ATOM 1094 C CA . LEU A 1 137 ? -12.449 -8.289 21.994 1.00 82.56 137 LEU A CA 1
ATOM 1095 C C . LEU A 1 137 ? -13.793 -9.024 22.172 1.00 82.56 137 LEU A C 1
ATOM 1097 O O . LEU A 1 137 ? -14.841 -8.447 21.864 1.00 82.56 137 LEU A O 1
ATOM 1101 N N . PRO A 1 138 ? -13.799 -10.286 22.649 1.00 82.38 138 PRO A N 1
ATOM 1102 C CA . PRO A 1 138 ? -15.030 -11.058 22.805 1.00 82.38 138 PRO A CA 1
ATOM 1103 C C . PRO A 1 138 ? -16.084 -10.325 23.646 1.00 82.38 138 PRO A C 1
ATOM 1105 O O . PRO A 1 138 ? -15.780 -9.821 24.726 1.00 82.38 138 PRO A O 1
ATOM 1108 N N . GLY A 1 139 ? -17.321 -10.266 23.145 1.00 80.38 139 GLY A N 1
ATOM 1109 C CA . GLY A 1 139 ? -18.456 -9.610 23.804 1.00 80.38 139 GLY A CA 1
ATOM 1110 C C . GLY A 1 139 ? -18.485 -8.079 23.700 1.00 80.38 139 GLY A C 1
ATOM 1111 O O . GLY A 1 139 ? -19.511 -7.479 24.010 1.00 80.38 139 GLY A O 1
ATOM 1112 N N . PHE A 1 140 ? -17.417 -7.422 23.231 1.00 81.88 140 PHE A N 1
ATOM 1113 C CA . PHE A 1 140 ? -17.404 -5.960 23.111 1.00 81.88 140 PHE A CA 1
ATOM 1114 C C . PHE A 1 140 ? -18.255 -5.457 21.940 1.00 81.88 140 PHE A C 1
ATOM 1116 O O . PHE A 1 140 ? -18.910 -4.427 22.057 1.00 81.88 140 PHE A O 1
ATOM 1123 N N . GLN A 1 141 ? -18.324 -6.211 20.839 1.00 78.94 141 GLN A N 1
ATOM 1124 C CA . GLN A 1 141 ? -19.253 -5.910 19.747 1.00 78.94 141 GLN A CA 1
ATOM 1125 C C . GLN A 1 141 ? -20.714 -6.001 20.216 1.00 78.94 141 GLN A C 1
ATOM 1127 O O . GLN A 1 141 ? -21.497 -5.093 19.953 1.00 78.94 141 GLN A O 1
ATOM 1132 N N . ASP A 1 142 ? -21.070 -7.048 20.965 1.00 75.88 142 ASP A N 1
ATOM 1133 C CA . ASP A 1 142 ? -22.414 -7.203 21.538 1.00 75.88 142 ASP A CA 1
ATOM 1134 C C . ASP A 1 142 ? -22.729 -6.096 22.547 1.00 75.88 142 ASP A C 1
ATOM 1136 O O . ASP A 1 142 ? -23.853 -5.606 22.608 1.00 75.88 142 ASP A O 1
ATOM 1140 N N . PHE A 1 143 ? -21.726 -5.659 23.311 1.00 75.88 143 PHE A N 1
ATOM 1141 C CA . PHE A 1 143 ? -21.824 -4.500 24.189 1.00 75.88 143 PHE A CA 1
ATOM 1142 C C . PHE A 1 143 ? -22.076 -3.206 23.401 1.00 75.88 143 PHE A C 1
ATOM 1144 O O . PHE A 1 143 ? -23.010 -2.482 23.741 1.00 75.88 143 PHE A O 1
ATOM 1151 N N . LEU A 1 144 ? -21.326 -2.958 22.314 1.00 73.31 144 LEU A N 1
ATOM 1152 C CA . LEU A 1 144 ? -21.543 -1.832 21.394 1.00 73.31 144 LEU A CA 1
ATOM 1153 C C . LEU A 1 144 ? -22.968 -1.831 20.819 1.00 73.31 144 LEU A C 1
ATOM 1155 O O . LEU A 1 144 ? -23.619 -0.790 20.769 1.00 73.31 144 LEU A O 1
ATOM 1159 N N . LEU A 1 145 ? -23.468 -3.008 20.440 1.00 69.56 145 LEU A N 1
ATOM 1160 C CA . LEU A 1 145 ? -24.838 -3.206 19.968 1.00 69.56 145 LEU A CA 1
ATOM 1161 C C . LEU A 1 145 ? -25.869 -3.019 21.102 1.00 69.56 145 LEU A C 1
ATOM 1163 O O . LEU A 1 145 ? -26.923 -2.433 20.899 1.00 69.56 145 LEU A O 1
ATOM 1167 N N . GLY A 1 146 ? -25.578 -3.442 22.331 1.00 62.59 146 GLY A N 1
ATOM 1168 C CA . GLY A 1 146 ? -26.498 -3.350 23.471 1.00 62.59 146 GLY A CA 1
ATOM 1169 C C . GLY A 1 146 ? -26.745 -1.933 24.017 1.00 62.59 146 GLY A C 1
ATOM 1170 O O . GLY A 1 146 ? -27.724 -1.721 24.742 1.00 62.59 146 GLY A O 1
ATOM 1171 N N . PHE A 1 147 ? -25.906 -0.946 23.673 1.00 61.38 147 PHE A N 1
ATOM 1172 C CA . PHE A 1 147 ? -25.961 0.419 24.231 1.00 61.38 147 PHE A CA 1
ATOM 1173 C C . PHE A 1 147 ? -27.262 1.186 23.999 1.00 61.38 147 PHE A C 1
ATOM 1175 O O . PHE A 1 147 ? -27.549 2.130 24.738 1.00 61.38 147 PHE A O 1
ATOM 1182 N N . GLY A 1 148 ? -28.097 0.766 23.047 1.00 50.59 148 GLY A N 1
ATOM 1183 C CA . GLY A 1 148 ? -29.424 1.352 22.857 1.00 50.59 148 GLY A CA 1
ATOM 1184 C C . GLY A 1 148 ? -30.360 1.197 24.065 1.00 50.59 148 GLY A C 1
ATOM 1185 O O . GLY A 1 148 ? -31.436 1.778 24.057 1.00 50.59 148 GLY A O 1
ATOM 1186 N N . THR A 1 149 ? -30.013 0.416 25.095 1.00 41.66 149 THR A N 1
ATOM 1187 C CA . THR A 1 149 ? -30.882 0.185 26.270 1.00 41.66 149 THR A CA 1
ATOM 1188 C C . THR A 1 149 ? -30.463 0.905 27.545 1.00 41.66 149 THR A C 1
ATOM 1190 O O . THR A 1 149 ? -31.323 1.156 28.389 1.00 41.66 149 THR A O 1
ATOM 1193 N N . SER A 1 150 ? -29.183 1.244 27.700 1.00 45.50 150 SER A N 1
ATOM 1194 C CA . SER A 1 150 ? -28.629 1.762 28.958 1.00 45.50 150 SER A CA 1
ATOM 1195 C C . SER A 1 150 ? -28.411 3.273 28.974 1.00 45.50 150 SER A C 1
ATOM 1197 O O . SER A 1 150 ? -28.293 3.828 30.060 1.00 45.50 150 SER A O 1
ATOM 1199 N N . GLY A 1 151 ? -28.425 3.935 27.809 1.00 47.41 151 GLY A N 1
ATOM 1200 C CA . GLY A 1 151 ? -28.269 5.383 27.692 1.00 47.41 151 GLY A CA 1
ATOM 1201 C C . GLY A 1 151 ? -26.886 5.852 28.143 1.00 47.41 151 GLY A C 1
ATOM 1202 O O . GLY A 1 151 ? -26.605 5.972 29.330 1.00 47.41 151 GLY A O 1
ATOM 1203 N N . LEU A 1 152 ? -26.008 6.185 27.200 1.00 50.34 152 LEU A N 1
ATOM 1204 C CA . LEU A 1 152 ? -24.839 6.983 27.552 1.00 50.34 152 LEU A CA 1
ATOM 1205 C C . LEU A 1 152 ? -25.317 8.405 27.847 1.00 50.34 152 LEU A C 1
ATOM 1207 O O . LEU A 1 152 ? -25.847 9.075 26.962 1.00 50.34 152 LEU A O 1
ATOM 1211 N N . GLU A 1 153 ? -25.085 8.893 29.065 1.00 52.72 153 GLU A N 1
ATOM 1212 C CA . GLU A 1 153 ? -25.198 10.327 29.375 1.00 52.72 153 GLU A CA 1
ATOM 1213 C C . GLU A 1 153 ? -24.210 11.171 28.535 1.00 52.72 153 GLU A C 1
ATOM 1215 O O . GLU A 1 153 ? -24.339 12.391 28.450 1.00 52.72 153 GLU A O 1
ATOM 1220 N N . ASN A 1 154 ? -23.236 10.527 27.873 1.00 58.28 154 ASN A N 1
ATOM 1221 C CA . ASN A 1 154 ? -22.239 11.162 27.017 1.00 58.28 154 ASN A CA 1
ATOM 1222 C C . ASN A 1 154 ? -22.783 11.424 25.598 1.00 58.28 154 ASN A C 1
ATOM 1224 O O . ASN A 1 154 ? -22.802 10.549 24.728 1.00 58.28 154 ASN A O 1
ATOM 1228 N N . THR A 1 155 ? -23.186 12.672 25.368 1.00 61.00 155 THR A N 1
ATOM 1229 C CA . THR A 1 155 ? -23.715 13.176 24.093 1.00 61.00 155 THR A CA 1
ATOM 1230 C C . THR A 1 155 ? -22.728 13.053 22.929 1.00 61.00 155 THR A C 1
ATOM 1232 O O . THR A 1 155 ? -23.167 12.848 21.799 1.00 61.00 155 THR A O 1
ATOM 1235 N N . THR A 1 156 ? -21.416 13.121 23.175 1.00 58.38 156 THR A N 1
ATOM 1236 C CA . THR A 1 156 ? -20.385 13.069 22.126 1.00 58.38 156 THR A CA 1
ATOM 1237 C C . THR A 1 156 ? -20.241 11.675 21.528 1.00 58.38 156 THR A C 1
ATOM 1239 O O . THR A 1 156 ? -20.231 11.541 20.307 1.00 58.38 156 THR A O 1
ATOM 1242 N N . PHE A 1 157 ? -20.177 10.628 22.358 1.00 62.78 157 PHE A N 1
ATOM 1243 C CA . PHE A 1 157 ? -20.091 9.253 21.851 1.00 62.78 157 PHE A CA 1
ATOM 1244 C C . PHE A 1 157 ? -21.370 8.855 21.116 1.00 62.78 157 PHE A C 1
ATOM 1246 O O . PHE A 1 157 ? -21.304 8.269 20.042 1.00 62.78 157 PHE A O 1
ATOM 1253 N N . ASN A 1 158 ? -22.530 9.224 21.665 1.00 61.00 158 ASN A N 1
ATOM 1254 C CA . ASN A 1 158 ? -23.814 8.998 21.007 1.00 61.00 158 ASN A CA 1
ATOM 1255 C C . ASN A 1 158 ? -23.872 9.680 19.637 1.00 61.00 158 ASN A C 1
ATOM 1257 O O . ASN A 1 158 ? -24.304 9.067 18.665 1.00 61.00 158 ASN A O 1
ATOM 1261 N N . HIS A 1 159 ? -23.412 10.930 19.547 1.00 62.28 159 HIS A N 1
ATOM 1262 C CA . HIS A 1 159 ? -23.330 11.634 18.274 1.00 62.28 159 HIS A CA 1
ATOM 1263 C C . HIS A 1 159 ? -22.384 10.921 17.300 1.00 62.28 159 HIS A C 1
ATOM 1265 O O . HIS A 1 159 ? -22.790 10.640 16.182 1.00 62.28 159 HIS A O 1
ATOM 1271 N N . PHE A 1 160 ? -21.176 10.551 17.732 1.00 63.06 160 PHE A N 1
ATOM 1272 C CA . PHE A 1 160 ? -20.213 9.825 16.901 1.00 63.06 160 PHE A CA 1
ATOM 1273 C C . PHE A 1 160 ? -20.763 8.480 16.401 1.00 63.06 160 PHE A C 1
ATOM 1275 O O . PHE A 1 160 ? -20.776 8.230 15.202 1.00 63.06 160 PHE A O 1
ATOM 1282 N N . TYR A 1 161 ? -21.282 7.634 17.293 1.00 65.25 161 TYR A N 1
ATOM 1283 C CA . TYR A 1 161 ? -21.822 6.320 16.934 1.00 65.25 161 TYR A CA 1
ATOM 1284 C C . TYR A 1 161 ? -22.999 6.423 15.956 1.00 65.25 161 TYR A C 1
ATOM 1286 O O . TYR A 1 161 ? -23.086 5.652 15.000 1.00 65.25 161 TYR A O 1
ATOM 1294 N N . ASN A 1 162 ? -23.890 7.397 16.164 1.00 61.25 162 ASN A N 1
ATOM 1295 C CA . ASN A 1 162 ? -25.006 7.631 15.255 1.00 61.25 162 ASN A CA 1
ATOM 1296 C C . ASN A 1 162 ? -24.544 8.139 13.895 1.00 61.25 162 ASN A C 1
ATOM 1298 O O . ASN A 1 162 ? -25.025 7.652 12.879 1.00 61.25 162 ASN A O 1
ATOM 1302 N N . THR A 1 163 ? -23.630 9.111 13.878 1.00 60.34 163 THR A N 1
ATOM 1303 C CA . THR A 1 163 ? -23.122 9.694 12.636 1.00 60.34 163 THR A CA 1
ATOM 1304 C C . THR A 1 163 ? -22.385 8.641 11.814 1.00 60.34 163 THR A C 1
ATOM 1306 O O . THR A 1 163 ? -22.624 8.540 10.618 1.00 60.34 163 THR A O 1
ATOM 1309 N N . MET A 1 164 ? -21.553 7.814 12.448 1.00 60.94 164 MET A N 1
ATOM 1310 C CA . MET A 1 164 ? -20.676 6.888 11.729 1.00 60.94 164 MET A CA 1
ATOM 1311 C C . MET A 1 164 ? -21.354 5.561 11.368 1.00 60.94 164 MET A C 1
ATOM 1313 O O . MET A 1 164 ? -21.097 5.017 10.302 1.00 60.94 164 MET A O 1
ATOM 1317 N N . CYS A 1 165 ? -22.233 5.014 12.219 1.00 64.00 165 CYS A N 1
ATOM 1318 C CA . CYS A 1 165 ? -22.741 3.651 12.018 1.00 64.00 165 CYS A CA 1
ATOM 1319 C C . CYS A 1 165 ? -24.246 3.540 11.687 1.00 64.00 165 CYS A C 1
ATOM 1321 O O . CYS A 1 165 ? -24.677 2.422 11.396 1.00 64.00 165 CYS A O 1
ATOM 1323 N N . GLN A 1 166 ? -25.058 4.613 11.708 1.00 64.12 166 GLN A N 1
ATOM 1324 C CA . GLN A 1 166 ? -26.530 4.534 11.528 1.00 64.12 166 GLN A CA 1
ATOM 1325 C C . GLN A 1 166 ? -27.074 5.345 10.340 1.00 64.12 166 GLN A C 1
ATOM 1327 O O . GLN A 1 166 ? -26.753 6.518 10.191 1.00 64.12 166 GLN A O 1
ATOM 1332 N N . SER A 1 167 ? -27.978 4.760 9.536 1.00 59.94 167 SER A N 1
ATOM 1333 C CA . SER A 1 167 ? -28.665 5.444 8.417 1.00 59.94 167 SER A CA 1
ATOM 1334 C C . SER A 1 167 ? -30.191 5.409 8.534 1.00 59.94 167 SER A C 1
ATOM 1336 O O . SER A 1 167 ? -30.759 4.384 8.919 1.00 59.94 167 SER A O 1
ATOM 1338 N N . CYS A 1 168 ? -30.866 6.489 8.115 1.00 55.22 168 CYS A N 1
ATOM 1339 C CA . CYS A 1 168 ? -32.317 6.498 7.903 1.00 55.22 168 CYS A CA 1
ATOM 1340 C C . CYS A 1 168 ? -32.657 6.043 6.470 1.00 55.22 168 CYS A C 1
ATOM 1342 O O . CYS A 1 168 ? -32.171 6.605 5.492 1.00 55.22 168 CYS A O 1
ATOM 1344 N N . THR A 1 169 ? -33.564 5.075 6.335 1.00 52.03 169 THR A N 1
ATOM 1345 C CA . THR A 1 169 ? -33.928 4.459 5.040 1.00 52.03 169 THR A CA 1
ATOM 1346 C C . THR A 1 169 ? -34.849 5.293 4.136 1.00 52.03 169 THR A C 1
ATOM 1348 O O . THR A 1 169 ? -35.006 4.962 2.962 1.00 52.03 169 THR A O 1
ATOM 1351 N N . SER A 1 170 ? -35.476 6.365 4.632 1.00 46.78 170 SER A N 1
ATOM 1352 C CA . SER A 1 170 ? -36.574 7.046 3.924 1.00 46.78 170 SER A CA 1
ATOM 1353 C C . SER A 1 170 ? -36.173 8.225 3.023 1.00 46.78 170 SER A C 1
ATOM 1355 O O . SER A 1 170 ? -37.038 8.731 2.309 1.00 46.78 170 SER A O 1
ATOM 1357 N N . ASN A 1 171 ? -34.900 8.651 2.988 1.00 42.09 171 ASN A N 1
ATOM 1358 C CA . ASN A 1 171 ? -34.437 9.671 2.034 1.00 42.09 171 ASN A CA 1
ATOM 1359 C C . ASN A 1 171 ? -32.952 9.463 1.633 1.00 42.09 171 ASN A C 1
ATOM 1361 O O . ASN A 1 171 ? -32.065 9.716 2.445 1.00 42.09 171 ASN A O 1
ATOM 1365 N N . PRO A 1 172 ? -32.647 9.002 0.402 1.00 45.22 172 PRO A N 1
ATOM 1366 C CA . PRO A 1 172 ? -31.314 8.517 0.010 1.00 45.22 172 PRO A CA 1
ATOM 1367 C C . PRO A 1 172 ? -30.268 9.611 -0.273 1.00 45.22 172 PRO A C 1
ATOM 1369 O O . PRO A 1 172 ? -29.138 9.301 -0.649 1.00 45.22 172 PRO A O 1
ATOM 1372 N N . THR A 1 173 ? -30.603 10.892 -0.128 1.00 43.62 173 THR A N 1
ATOM 1373 C CA . THR A 1 173 ? -29.719 12.000 -0.509 1.00 43.62 173 THR A CA 1
ATOM 1374 C C . THR A 1 173 ? -29.014 12.597 0.706 1.00 43.62 173 THR A C 1
ATOM 1376 O O . THR A 1 173 ? -29.484 13.594 1.242 1.00 43.62 173 THR A O 1
ATOM 1379 N N . SER A 1 174 ? -27.912 11.963 1.132 1.00 45.47 174 SER A N 1
ATOM 1380 C CA . SER A 1 174 ? -26.591 12.600 1.362 1.00 45.47 174 SER A CA 1
ATOM 1381 C C . SER A 1 174 ? -25.720 11.929 2.433 1.00 45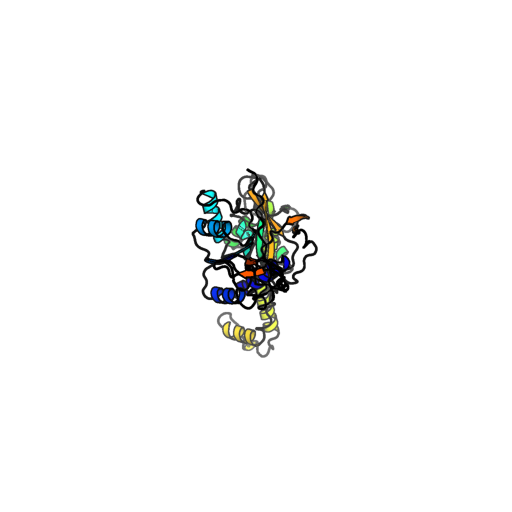.47 174 SER A C 1
ATOM 1383 O O . SER A 1 174 ? -24.541 12.254 2.503 1.00 45.47 174 SER A O 1
ATOM 1385 N N . PHE A 1 175 ? -26.237 10.999 3.246 1.00 47.75 175 PHE A N 1
ATOM 1386 C CA . PHE A 1 175 ? -25.431 10.329 4.278 1.00 47.75 175 PHE A CA 1
ATOM 1387 C C . PHE A 1 175 ? -25.703 8.819 4.304 1.00 47.75 175 PHE A C 1
ATOM 1389 O O . PHE A 1 175 ? -26.689 8.347 4.872 1.00 47.75 175 PHE A O 1
ATOM 1396 N N . LYS A 1 176 ? -24.834 8.057 3.628 1.00 54.19 176 LYS A N 1
ATOM 1397 C CA . LYS A 1 176 ? -24.787 6.591 3.682 1.00 54.19 176 LYS A CA 1
ATOM 1398 C C . LYS A 1 176 ? -23.631 6.190 4.619 1.00 54.19 176 LYS A C 1
ATOM 1400 O O . LYS A 1 176 ? -22.498 6.187 4.169 1.00 54.19 176 LYS A O 1
ATOM 1405 N N . PRO A 1 177 ? -23.867 5.780 5.868 1.00 49.34 177 PRO A N 1
ATOM 1406 C CA . PRO A 1 177 ? -22.822 5.280 6.773 1.00 49.34 177 PRO A CA 1
ATOM 1407 C C . PRO A 1 177 ? -22.292 3.888 6.381 1.00 49.34 177 PRO A C 1
ATOM 1409 O O . PRO A 1 177 ? -21.369 3.360 6.980 1.00 49.34 177 PRO A O 1
ATOM 1412 N N . CYS A 1 178 ? -22.892 3.249 5.368 1.00 53.91 178 CYS A N 1
ATOM 1413 C CA . CYS A 1 178 ? -22.381 2.023 4.745 1.00 53.91 178 CYS A CA 1
ATOM 1414 C C . CYS A 1 178 ? -21.722 2.299 3.385 1.00 53.91 178 CYS A C 1
ATOM 1416 O O . CYS A 1 178 ? -21.618 1.371 2.588 1.00 53.91 178 CYS A O 1
ATOM 1418 N N . ARG A 1 179 ? -21.345 3.550 3.063 1.00 52.41 179 ARG A N 1
ATOM 1419 C CA . ARG A 1 179 ? -20.906 3.971 1.713 1.00 52.41 179 ARG A CA 1
ATOM 1420 C C . ARG A 1 179 ? -19.864 3.040 1.074 1.00 52.41 179 ARG A C 1
ATOM 1422 O O . ARG A 1 179 ? -19.851 2.880 -0.141 1.00 52.41 179 ARG A O 1
ATOM 1429 N N . ASN A 1 180 ? -19.071 2.374 1.915 1.00 49.44 180 ASN A N 1
ATOM 1430 C CA . ASN A 1 180 ? -17.936 1.548 1.526 1.00 49.44 180 ASN A CA 1
ATOM 1431 C C . ASN A 1 180 ? -18.125 0.035 1.807 1.00 49.44 180 ASN A C 1
ATOM 1433 O O . ASN A 1 180 ? -17.200 -0.741 1.559 1.00 49.44 180 ASN A O 1
ATOM 1437 N N . PHE A 1 181 ? -19.294 -0.409 2.303 1.00 52.31 181 PHE A N 1
ATOM 1438 C CA . PHE A 1 181 ? -19.530 -1.788 2.770 1.00 52.31 181 PHE A CA 1
ATOM 1439 C C . PHE A 1 181 ? -20.800 -2.421 2.175 1.00 52.31 181 PHE A C 1
ATOM 1441 O O . PHE A 1 181 ? -21.818 -1.763 1.977 1.00 52.31 181 PHE A O 1
ATOM 1448 N N . GLN A 1 182 ? -20.744 -3.725 1.879 1.00 49.06 182 GLN A N 1
ATOM 1449 C CA . GLN A 1 182 ? -21.823 -4.460 1.195 1.00 49.06 182 GLN A CA 1
ATOM 1450 C C . GLN A 1 182 ? -22.947 -4.952 2.130 1.00 49.06 182 GLN A C 1
ATOM 1452 O O . GLN A 1 182 ? -23.914 -5.548 1.654 1.00 49.06 182 GLN A O 1
ATOM 1457 N N . THR A 1 183 ? -22.853 -4.711 3.438 1.00 53.69 183 THR A N 1
ATOM 1458 C CA . THR A 1 183 ? -23.612 -5.461 4.451 1.00 53.69 183 THR A CA 1
ATOM 1459 C C . THR A 1 183 ? -24.267 -4.533 5.475 1.00 53.69 183 THR A C 1
ATOM 1461 O O . THR A 1 183 ? -23.803 -4.343 6.597 1.00 53.69 183 THR A O 1
ATOM 1464 N N . SER A 1 184 ? -25.418 -3.966 5.105 1.00 53.59 184 SER A N 1
ATOM 1465 C CA . SER A 1 184 ? -26.302 -3.334 6.087 1.00 53.59 184 SER A CA 1
ATOM 1466 C C . SER A 1 184 ? -27.026 -4.402 6.912 1.00 53.59 184 SER A C 1
ATOM 1468 O O . SER A 1 184 ? -27.597 -5.358 6.379 1.00 53.59 184 SER A O 1
ATOM 1470 N N . MET A 1 185 ? -27.012 -4.253 8.238 1.00 54.72 185 MET A N 1
ATOM 1471 C CA . MET A 1 185 ? -27.787 -5.101 9.137 1.00 54.72 185 MET A CA 1
ATOM 1472 C C . MET A 1 185 ? -29.109 -4.403 9.456 1.00 54.72 185 MET A C 1
ATOM 1474 O O . MET A 1 185 ? -29.131 -3.345 10.090 1.00 54.72 185 MET A O 1
ATOM 1478 N N . LYS A 1 186 ? -30.226 -5.013 9.039 1.00 52.38 186 LYS A N 1
ATOM 1479 C CA . LYS A 1 186 ? -31.561 -4.554 9.436 1.00 52.38 186 LYS A CA 1
ATOM 1480 C C . LYS A 1 186 ? -31.771 -4.858 10.908 1.00 52.38 186 LYS A C 1
ATOM 1482 O O . LYS A 1 186 ? -31.843 -6.026 11.295 1.00 52.38 186 LYS A O 1
ATOM 1487 N N . ILE A 1 187 ? -31.920 -3.821 11.718 1.00 51.50 187 ILE A N 1
ATOM 1488 C CA . ILE A 1 187 ? -32.255 -3.987 13.129 1.00 51.50 187 ILE A CA 1
ATOM 1489 C C . ILE A 1 187 ? -33.754 -3.790 13.284 1.00 51.50 187 ILE A C 1
ATOM 1491 O O . ILE A 1 187 ? -34.310 -2.780 12.857 1.00 51.50 187 ILE A O 1
ATOM 1495 N N . ASN A 1 188 ? -34.425 -4.774 13.884 1.00 45.16 188 ASN A N 1
ATOM 1496 C CA . ASN A 1 188 ? -35.816 -4.618 14.275 1.00 45.16 188 ASN A CA 1
ATOM 1497 C C . ASN A 1 188 ? -35.869 -3.990 15.679 1.00 45.16 188 ASN A C 1
ATOM 1499 O O . ASN A 1 188 ? -35.608 -4.700 16.654 1.00 45.16 188 ASN A O 1
ATOM 1503 N N . PRO A 1 189 ? -36.259 -2.708 15.817 1.00 46.41 189 PRO A N 1
ATOM 1504 C CA . PRO A 1 189 ? -36.336 -2.041 17.118 1.00 46.41 189 PRO A CA 1
ATOM 1505 C C . PRO A 1 189 ? -37.385 -2.654 18.061 1.00 46.41 189 PRO A C 1
ATOM 1507 O O . PRO A 1 189 ? -37.469 -2.262 19.220 1.00 46.41 189 PRO A O 1
ATOM 1510 N N . SER A 1 190 ? -38.200 -3.607 17.588 1.00 41.03 190 SER A N 1
ATOM 1511 C CA . SER A 1 190 ? -39.280 -4.222 18.367 1.00 41.03 190 SER A CA 1
ATOM 1512 C C . SER A 1 190 ? -39.015 -5.653 18.861 1.00 41.03 190 SER A C 1
ATOM 1514 O O . SER A 1 190 ? -39.785 -6.130 19.691 1.00 41.03 190 SER A O 1
ATOM 1516 N N . THR A 1 191 ? -37.947 -6.345 18.424 1.00 42.53 191 THR A N 1
ATOM 1517 C CA . THR A 1 191 ? -37.724 -7.773 18.772 1.00 42.53 191 THR A CA 1
ATOM 1518 C C . THR A 1 191 ? -36.371 -8.120 19.411 1.00 42.53 191 THR A C 1
ATOM 1520 O O . THR A 1 191 ? -36.105 -9.297 19.634 1.00 42.53 191 THR A O 1
ATOM 1523 N N . GLY A 1 192 ? -35.524 -7.152 19.773 1.00 39.22 192 GLY A N 1
ATOM 1524 C CA . GLY A 1 192 ? -34.298 -7.427 20.541 1.00 39.22 192 GLY A CA 1
ATOM 1525 C C . GLY A 1 192 ? -33.620 -6.153 21.044 1.00 39.22 192 GLY A C 1
ATOM 1526 O O . GLY A 1 192 ? -33.631 -5.176 20.312 1.00 39.22 192 GLY A O 1
ATOM 1527 N N . SER A 1 193 ? -33.105 -6.187 22.285 1.00 41.28 193 SER A N 1
ATOM 1528 C CA . SER A 1 193 ? -32.248 -5.260 23.078 1.00 41.28 193 SER A CA 1
ATOM 1529 C C . SER A 1 193 ? -31.885 -3.839 22.588 1.00 41.28 193 SER A C 1
ATOM 1531 O O . SER A 1 193 ? -30.875 -3.292 23.015 1.00 41.28 193 SER A O 1
ATOM 1533 N N . PHE A 1 194 ? -32.698 -3.187 21.768 1.00 43.31 194 PHE A N 1
ATOM 1534 C CA . PHE A 1 194 ? -32.487 -1.837 21.262 1.00 43.31 194 PHE A CA 1
ATOM 1535 C C . PHE A 1 194 ? -33.718 -1.004 21.601 1.00 43.31 194 PHE A C 1
ATOM 1537 O O . PHE A 1 194 ? -34.764 -1.141 20.975 1.00 43.31 194 PHE A O 1
ATOM 1544 N N . ASN A 1 195 ? -33.613 -0.130 22.601 1.00 43.53 195 ASN A N 1
ATOM 1545 C CA . ASN A 1 195 ? -34.665 0.830 22.915 1.00 43.53 195 ASN A CA 1
ATOM 1546 C C . ASN A 1 195 ? -34.234 2.188 22.361 1.00 43.53 195 ASN A C 1
ATOM 1548 O O . ASN A 1 195 ? -33.759 3.047 23.095 1.00 43.53 195 ASN A O 1
ATOM 1552 N N . VAL A 1 196 ? -34.370 2.379 21.045 1.00 47.09 196 VAL A N 1
ATOM 1553 C CA . VAL A 1 196 ? -34.011 3.635 20.357 1.00 47.09 196 VAL A CA 1
ATOM 1554 C C . VAL A 1 196 ? -35.031 4.731 20.696 1.00 47.09 196 VAL A C 1
ATOM 1556 O O . VAL A 1 196 ? -35.753 5.254 19.852 1.00 47.09 196 VAL A O 1
ATOM 1559 N N . LYS A 1 197 ? -35.163 5.069 21.977 1.00 41.44 197 LYS A N 1
ATOM 1560 C CA . LYS A 1 197 ? -35.952 6.205 22.430 1.00 41.44 197 LYS A CA 1
ATOM 1561 C C . LYS A 1 197 ? -35.056 7.438 22.378 1.00 41.44 197 LYS A C 1
ATOM 1563 O O . LYS A 1 197 ? -34.302 7.694 23.308 1.00 41.44 197 LYS A O 1
ATOM 1568 N N . LYS A 1 198 ? -35.241 8.206 21.296 1.00 44.22 198 LYS A N 1
ATOM 1569 C CA . LYS A 1 198 ? -34.741 9.571 21.029 1.00 44.22 198 LYS A CA 1
ATOM 1570 C C . LYS A 1 198 ? -33.293 9.716 20.546 1.00 44.22 198 LYS A C 1
ATOM 1572 O O . LYS A 1 198 ? -32.520 10.392 21.219 1.00 44.22 198 LYS A O 1
ATOM 1577 N N . LEU A 1 199 ? -32.921 9.192 19.376 1.00 48.53 199 LEU A N 1
ATOM 1578 C CA . LEU A 1 199 ? -31.622 9.601 18.810 1.00 48.53 199 LEU A CA 1
ATOM 1579 C C . LEU A 1 199 ? -31.585 10.105 17.361 1.00 48.53 199 LEU A C 1
ATOM 1581 O O . LEU A 1 199 ? -30.687 10.887 17.083 1.00 48.53 199 LEU A O 1
ATOM 1585 N N . VAL A 1 200 ? -32.566 9.844 16.494 1.00 50.34 200 VAL A N 1
ATOM 1586 C CA . VAL A 1 200 ? -32.752 10.577 15.221 1.00 50.34 200 VAL A CA 1
ATOM 1587 C C . VAL A 1 200 ? -34.234 10.481 14.839 1.00 50.34 200 VAL A C 1
ATOM 1589 O O . VAL A 1 200 ? -34.782 9.379 14.838 1.00 50.34 200 VAL A O 1
ATOM 1592 N N . ASP A 1 201 ? -34.905 11.597 14.532 1.00 49.72 201 ASP A N 1
ATOM 1593 C CA . ASP A 1 201 ? -36.229 11.556 13.889 1.00 49.72 201 ASP A CA 1
ATOM 1594 C C . ASP A 1 201 ? -36.032 11.081 12.441 1.00 49.72 201 ASP A C 1
ATOM 1596 O O . ASP A 1 201 ? -35.828 11.891 11.542 1.00 49.72 201 ASP A O 1
ATOM 1600 N N . CYS A 1 202 ? -36.038 9.764 12.204 1.00 51.84 202 CYS A N 1
ATOM 1601 C CA . CYS A 1 202 ? -36.110 9.215 10.848 1.00 51.84 202 CYS A CA 1
ATOM 1602 C C . CYS A 1 202 ? -37.554 9.384 10.343 1.00 51.84 202 CYS A C 1
ATOM 1604 O O . CYS A 1 202 ? -38.443 8.662 10.813 1.00 51.84 202 CYS A O 1
ATOM 1606 N N . PRO A 1 203 ? -37.846 10.299 9.398 1.00 45.59 203 PRO A N 1
ATOM 1607 C CA . PRO A 1 203 ? -39.216 10.553 8.978 1.00 45.59 203 PRO A CA 1
ATOM 1608 C C . PRO A 1 203 ? -39.700 9.366 8.133 1.00 45.59 203 PRO A C 1
ATOM 1610 O O . PRO A 1 203 ? -39.385 9.267 6.951 1.00 45.59 203 PRO A O 1
ATOM 1613 N N . GLY A 1 204 ? -40.420 8.423 8.747 1.00 51.62 204 GLY A N 1
ATOM 1614 C CA . GLY A 1 204 ? -41.103 7.320 8.060 1.00 51.62 204 GLY A CA 1
ATOM 1615 C C . GLY A 1 204 ? -40.262 6.098 7.656 1.00 51.62 204 GLY A C 1
ATOM 1616 O O . GLY A 1 204 ? -40.681 5.390 6.744 1.00 51.62 204 GLY A O 1
ATOM 1617 N N . GLY A 1 205 ? -39.114 5.817 8.290 1.00 53.53 205 GLY A N 1
ATOM 1618 C CA . GLY A 1 205 ? -38.232 4.703 7.889 1.00 53.53 205 GLY A CA 1
ATOM 1619 C C . GLY A 1 205 ? -37.626 3.892 9.041 1.00 53.53 205 GLY A C 1
ATOM 1620 O O . GLY A 1 205 ? -37.584 4.346 10.182 1.00 53.53 205 GLY A O 1
ATOM 1621 N N . SER A 1 206 ? -37.154 2.680 8.724 1.00 55.19 206 SER A N 1
ATOM 1622 C CA . SER A 1 206 ? -36.322 1.836 9.596 1.00 55.19 206 SER A CA 1
ATOM 1623 C C . SER A 1 206 ? -34.883 2.363 9.695 1.00 55.19 206 SER A C 1
ATOM 1625 O O . SER A 1 206 ? -34.413 3.043 8.779 1.00 55.19 206 SER A O 1
ATOM 1627 N N . ILE A 1 207 ? -34.187 2.030 10.787 1.00 57.75 207 ILE A N 1
ATOM 1628 C CA . ILE A 1 207 ? -32.756 2.312 10.982 1.00 57.75 207 ILE A CA 1
ATOM 1629 C C . ILE A 1 207 ? -31.951 1.108 10.486 1.00 57.75 207 ILE A C 1
ATOM 1631 O O . ILE A 1 207 ? -32.186 -0.012 10.945 1.00 57.75 207 ILE A O 1
ATOM 1635 N N . ASP A 1 208 ? -30.993 1.352 9.596 1.00 59.81 208 ASP A N 1
ATOM 1636 C CA . ASP A 1 208 ? -29.982 0.364 9.215 1.00 59.81 208 ASP A CA 1
ATOM 1637 C C . ASP A 1 208 ? -28.666 0.680 9.942 1.00 59.81 208 ASP A C 1
ATOM 1639 O O . ASP A 1 208 ? -28.261 1.845 10.013 1.00 59.81 208 ASP A O 1
ATOM 1643 N N . ILE A 1 209 ? -28.001 -0.351 10.482 1.00 63.88 209 ILE A N 1
ATOM 1644 C CA . ILE A 1 209 ? -26.661 -0.233 11.079 1.00 63.88 209 ILE A CA 1
ATOM 1645 C C . ILE A 1 209 ? -25.618 -0.848 10.142 1.00 63.88 209 ILE A C 1
ATOM 1647 O O . ILE A 1 209 ? -25.814 -1.944 9.609 1.00 63.88 209 ILE A O 1
ATOM 1651 N N . CYS A 1 210 ? -24.497 -0.148 9.966 1.00 67.62 210 CYS A N 1
ATOM 1652 C CA . CYS A 1 210 ? -23.326 -0.646 9.251 1.00 67.62 210 CYS A CA 1
ATOM 1653 C C . CYS A 1 210 ? -22.605 -1.700 10.108 1.00 67.62 210 CYS A C 1
ATOM 1655 O O . CYS A 1 210 ? -21.994 -1.365 11.125 1.00 67.62 210 CYS A O 1
ATOM 1657 N N . SER A 1 211 ? -22.699 -2.980 9.731 1.00 68.00 211 SER A N 1
ATOM 1658 C CA . SER A 1 211 ? -22.119 -4.079 10.518 1.00 68.00 211 SER A CA 1
ATOM 1659 C C . SER A 1 211 ? -20.600 -3.963 10.590 1.00 68.00 211 SER A C 1
ATOM 1661 O O . SER A 1 211 ? -20.018 -4.068 11.667 1.00 68.00 211 SER A O 1
ATOM 1663 N N . GLU A 1 212 ? -19.960 -3.685 9.458 1.00 67.25 212 GLU A N 1
ATOM 1664 C CA . GLU A 1 212 ? -18.520 -3.464 9.368 1.00 67.25 212 GLU A CA 1
ATOM 1665 C C . GLU A 1 212 ? -18.099 -2.254 10.194 1.00 67.25 212 GLU A C 1
ATOM 1667 O O . GLU A 1 212 ? -17.050 -2.307 10.831 1.00 67.25 212 GLU A O 1
ATOM 1672 N N . CYS A 1 213 ? -18.946 -1.220 10.289 1.00 71.06 213 CYS A N 1
ATOM 1673 C CA . CYS A 1 213 ? -18.664 -0.078 11.151 1.00 71.06 213 CYS A CA 1
ATOM 1674 C C . CYS A 1 213 ? -18.547 -0.498 12.619 1.00 71.06 213 CYS A C 1
ATOM 1676 O O . CYS A 1 213 ? -17.549 -0.260 13.303 1.00 71.06 213 CYS A O 1
ATOM 1678 N N . VAL A 1 214 ? -19.565 -1.204 13.106 1.00 73.69 214 VAL A N 1
ATOM 1679 C CA . VAL A 1 214 ? -19.586 -1.664 14.493 1.00 73.69 214 VAL A CA 1
ATOM 1680 C C . VAL A 1 214 ? -18.460 -2.665 14.752 1.00 73.69 214 VAL A C 1
ATOM 1682 O O . VAL A 1 214 ? -17.808 -2.581 15.789 1.00 73.69 214 VAL A O 1
ATOM 1685 N N . THR A 1 215 ? -18.181 -3.575 13.816 1.00 73.69 215 THR A N 1
ATOM 1686 C CA . THR A 1 215 ? -17.081 -4.538 13.940 1.00 73.69 215 THR A CA 1
ATOM 1687 C C . THR A 1 215 ? -15.721 -3.846 13.975 1.00 73.69 215 THR A C 1
ATOM 1689 O O . THR A 1 215 ? -14.926 -4.157 14.861 1.00 73.69 215 THR A O 1
ATOM 1692 N N . SER A 1 216 ? -15.442 -2.892 13.084 1.00 73.88 216 SER A N 1
ATOM 1693 C CA . SER A 1 216 ? -14.175 -2.151 13.077 1.00 73.88 216 SER A CA 1
ATOM 1694 C C . SER A 1 216 ? -13.988 -1.335 14.357 1.00 73.88 216 SER A C 1
ATOM 1696 O O . SER A 1 216 ? -12.922 -1.413 14.962 1.00 73.88 216 SER A O 1
ATOM 1698 N N . LEU A 1 217 ? -15.027 -0.646 14.848 1.00 75.44 217 LEU A N 1
ATOM 1699 C CA . LEU A 1 217 ? -14.971 0.032 16.150 1.00 75.44 217 LEU A CA 1
ATOM 1700 C C . LEU A 1 217 ? -14.761 -0.948 17.310 1.00 75.44 217 LEU A C 1
ATOM 1702 O O . LEU A 1 217 ? -13.994 -0.659 18.223 1.00 75.44 217 LEU A O 1
ATOM 1706 N N . ALA A 1 218 ? -15.411 -2.114 17.284 1.00 76.75 218 ALA A N 1
ATOM 1707 C CA . ALA A 1 218 ? -15.308 -3.113 18.349 1.00 76.75 218 ALA A CA 1
ATOM 1708 C C . ALA A 1 218 ? -13.921 -3.760 18.460 1.00 76.75 218 ALA A C 1
ATOM 1710 O O . ALA A 1 218 ? -13.626 -4.440 19.445 1.00 76.75 218 ALA A O 1
ATOM 1711 N N . SER A 1 219 ? -13.102 -3.626 17.424 1.00 76.25 219 SER A N 1
ATOM 1712 C CA . SER A 1 219 ? -11.893 -4.420 17.256 1.00 76.25 219 SER A CA 1
ATOM 1713 C C . SER A 1 219 ? -10.641 -3.570 17.045 1.00 76.25 219 SER A C 1
ATOM 1715 O O . SER A 1 219 ? -9.597 -4.086 16.652 1.00 76.25 219 SER A O 1
ATOM 1717 N N . LEU A 1 220 ? -10.715 -2.276 17.375 1.00 78.62 220 LEU A N 1
ATOM 1718 C CA . LEU A 1 220 ? -9.554 -1.391 17.386 1.00 78.62 220 LEU A CA 1
ATOM 1719 C C . LEU A 1 220 ? -8.457 -1.932 18.302 1.00 78.62 220 LEU A C 1
ATOM 1721 O O . LEU A 1 220 ? -8.702 -2.316 19.451 1.00 78.62 220 LEU A O 1
ATOM 1725 N N . ASP A 1 221 ? -7.224 -1.891 17.805 1.00 76.69 221 ASP A N 1
ATOM 1726 C CA . ASP A 1 221 ? -6.058 -2.392 18.526 1.00 76.69 221 ASP A CA 1
ATOM 1727 C C . ASP A 1 221 ? -5.869 -1.678 19.874 1.00 76.69 221 ASP A C 1
ATOM 1729 O O . ASP A 1 221 ? -5.608 -2.315 20.896 1.00 76.69 221 ASP A O 1
ATOM 1733 N N . THR A 1 222 ? -6.122 -0.365 19.910 1.00 76.69 222 THR A N 1
ATOM 1734 C CA . THR A 1 222 ? -6.094 0.442 21.135 1.00 76.69 222 THR A CA 1
ATOM 1735 C C . THR A 1 222 ? -7.069 -0.081 22.190 1.00 76.69 222 THR A C 1
ATOM 1737 O O . THR A 1 222 ? -6.708 -0.169 23.363 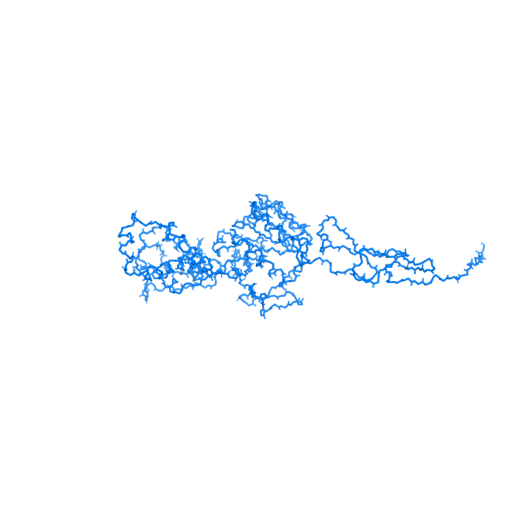1.00 76.69 222 THR A O 1
ATOM 1740 N N . ILE A 1 223 ? -8.283 -0.481 21.795 1.00 79.75 223 ILE A N 1
ATOM 1741 C CA . ILE A 1 223 ? -9.298 -1.007 22.722 1.00 79.75 223 ILE A CA 1
ATOM 1742 C C . ILE A 1 223 ? -8.837 -2.343 23.297 1.00 79.75 223 ILE A C 1
ATOM 1744 O O . ILE A 1 223 ? -8.914 -2.554 24.511 1.00 79.75 223 ILE A O 1
ATOM 1748 N N . PHE A 1 224 ? -8.306 -3.225 22.448 1.00 82.12 224 PHE A N 1
ATOM 1749 C CA . PHE A 1 224 ? -7.735 -4.487 22.901 1.00 82.12 224 PHE A CA 1
ATOM 1750 C C . PHE A 1 224 ? -6.579 -4.253 23.883 1.00 82.12 224 PHE A C 1
ATOM 1752 O O . PHE A 1 224 ? -6.573 -4.833 24.971 1.00 82.12 224 PHE A O 1
ATOM 1759 N N . SER A 1 225 ? -5.631 -3.380 23.530 1.00 77.38 225 SER A N 1
ATOM 1760 C CA . SER A 1 225 ? -4.464 -3.039 24.350 1.00 77.38 225 SER A CA 1
ATOM 1761 C C . SER A 1 225 ? -4.865 -2.473 25.713 1.00 77.38 225 SER A C 1
ATOM 1763 O O . SER A 1 225 ? -4.353 -2.916 26.743 1.00 77.38 225 SER A O 1
ATOM 1765 N N . MET A 1 226 ? -5.832 -1.551 25.744 1.00 78.56 226 MET A N 1
ATOM 1766 C CA . MET A 1 226 ? -6.360 -0.985 26.988 1.00 78.56 226 MET A CA 1
ATOM 1767 C C . MET A 1 226 ? -7.042 -2.048 27.852 1.00 78.56 226 MET A C 1
ATOM 1769 O O . MET A 1 226 ? -6.766 -2.135 29.048 1.00 78.56 226 MET A O 1
ATOM 1773 N N . ASN A 1 227 ? -7.901 -2.884 27.264 1.00 81.56 227 ASN A N 1
ATOM 1774 C CA . ASN A 1 227 ? -8.576 -3.947 28.003 1.00 81.56 227 ASN A CA 1
ATOM 1775 C C . ASN A 1 227 ? -7.581 -4.973 28.564 1.00 81.56 227 ASN A C 1
ATOM 1777 O O . ASN A 1 227 ? -7.698 -5.381 29.720 1.00 81.56 227 ASN A O 1
ATOM 1781 N N . PHE A 1 228 ? -6.582 -5.369 27.771 1.00 78.25 228 PHE A N 1
ATOM 1782 C CA . PHE A 1 228 ? -5.529 -6.276 28.217 1.00 78.25 228 PHE A CA 1
ATOM 1783 C C . PHE A 1 228 ? -4.749 -5.682 29.397 1.00 78.25 228 PHE A C 1
ATOM 1785 O O . PHE A 1 228 ? -4.539 -6.368 30.400 1.00 78.25 228 PHE A O 1
ATOM 1792 N N . LEU A 1 229 ? -4.375 -4.401 29.313 1.00 75.12 229 LEU A N 1
ATOM 1793 C CA . LEU A 1 229 ? -3.686 -3.691 30.389 1.00 75.12 229 LEU A CA 1
ATOM 1794 C C . LEU A 1 229 ? -4.527 -3.660 31.673 1.00 75.12 229 LEU A C 1
ATOM 1796 O O . LEU A 1 229 ? -4.032 -4.041 32.732 1.00 75.12 229 LEU A O 1
ATOM 1800 N N . ILE A 1 230 ? -5.801 -3.265 31.582 1.00 74.88 230 ILE A N 1
ATOM 1801 C CA . ILE A 1 230 ? -6.715 -3.191 32.734 1.00 74.88 230 ILE A CA 1
ATOM 1802 C C . ILE A 1 230 ? -6.895 -4.569 33.374 1.00 74.88 230 ILE A C 1
ATOM 1804 O O . ILE A 1 230 ? -6.768 -4.698 34.590 1.00 74.88 230 ILE A O 1
ATOM 1808 N N . LYS A 1 231 ? -7.145 -5.606 32.567 1.00 73.06 231 LYS A N 1
ATOM 1809 C CA . LYS A 1 231 ? -7.316 -6.978 33.058 1.00 73.06 231 LYS A CA 1
ATOM 1810 C C . LYS A 1 231 ? -6.061 -7.482 33.770 1.00 73.06 231 LYS A C 1
ATOM 1812 O O . LYS A 1 231 ? -6.168 -8.088 34.830 1.00 73.06 231 LYS A O 1
ATOM 1817 N N . THR A 1 232 ? -4.888 -7.194 33.212 1.00 68.38 232 THR A N 1
ATOM 1818 C CA . THR A 1 232 ? -3.600 -7.580 33.805 1.00 68.38 232 THR A CA 1
ATOM 1819 C C . THR A 1 232 ? -3.368 -6.868 35.137 1.00 68.38 232 THR A C 1
ATOM 1821 O O . THR A 1 232 ? -3.000 -7.513 36.113 1.00 68.38 232 THR A O 1
ATOM 1824 N N . ILE A 1 233 ? -3.642 -5.558 35.213 1.00 69.31 233 ILE A N 1
ATOM 1825 C CA . ILE A 1 233 ? -3.553 -4.798 36.470 1.00 69.31 233 ILE A CA 1
ATOM 1826 C C . ILE A 1 233 ? -4.520 -5.371 37.516 1.00 69.31 233 ILE A C 1
ATOM 1828 O O . ILE A 1 233 ? -4.115 -5.565 38.658 1.00 69.31 233 ILE A O 1
ATOM 1832 N N . ALA A 1 234 ? -5.766 -5.668 37.131 1.00 66.88 234 ALA A N 1
ATOM 1833 C CA . ALA A 1 234 ? -6.782 -6.208 38.033 1.00 66.88 234 ALA A CA 1
ATOM 1834 C C . ALA A 1 234 ? -6.374 -7.570 38.621 1.00 66.88 234 ALA A C 1
ATOM 1836 O O . ALA A 1 234 ? -6.394 -7.737 39.840 1.00 66.88 234 ALA A O 1
ATOM 1837 N N . MET A 1 235 ? -5.930 -8.505 37.773 1.00 65.38 235 MET A N 1
ATOM 1838 C CA . MET A 1 235 ? -5.440 -9.820 38.209 1.00 65.38 235 MET A CA 1
ATOM 1839 C C . MET A 1 235 ? -4.276 -9.688 39.197 1.00 65.38 235 MET A C 1
ATOM 1841 O O . MET A 1 235 ? -4.285 -10.306 40.256 1.00 65.38 235 MET A O 1
ATOM 1845 N N . GLU A 1 236 ? -3.311 -8.816 38.903 1.00 63.69 236 GLU A N 1
ATOM 1846 C CA . GLU A 1 236 ? -2.173 -8.590 39.794 1.00 63.69 236 GLU A CA 1
ATOM 1847 C C . GLU A 1 236 ? -2.594 -7.944 41.116 1.00 63.69 236 GLU A C 1
ATOM 1849 O O . GLU A 1 236 ? -2.068 -8.320 42.155 1.00 63.69 236 GLU A O 1
ATOM 1854 N N . THR A 1 237 ? -3.564 -7.020 41.122 1.00 63.38 237 THR A N 1
ATOM 1855 C CA . THR A 1 237 ? -4.091 -6.458 42.379 1.00 63.38 237 THR A CA 1
ATOM 1856 C C . THR A 1 237 ? -4.829 -7.484 43.239 1.00 63.38 237 THR A C 1
ATOM 1858 O O . THR A 1 237 ? -4.788 -7.377 44.466 1.00 63.38 237 THR A O 1
ATOM 1861 N N . GLU A 1 238 ? -5.471 -8.481 42.625 1.00 63.66 238 GLU A N 1
ATOM 1862 C CA . GLU A 1 238 ? -6.117 -9.592 43.334 1.00 63.66 238 GLU A CA 1
ATOM 1863 C C . GLU A 1 238 ? -5.093 -10.579 43.920 1.00 63.66 238 GLU A C 1
ATOM 1865 O O . GLU A 1 238 ? -5.296 -11.074 45.032 1.00 63.66 238 GLU A O 1
ATOM 1870 N N . ASP A 1 239 ? -3.966 -10.790 43.232 1.00 59.34 239 ASP A N 1
ATOM 1871 C CA . ASP A 1 239 ? -2.849 -11.637 43.677 1.00 59.34 239 ASP A CA 1
ATOM 1872 C C . ASP A 1 239 ? -1.970 -10.988 44.767 1.00 59.34 239 ASP A C 1
ATOM 1874 O O . ASP A 1 239 ? -1.122 -11.656 45.371 1.00 59.34 239 ASP A O 1
ATOM 1878 N N . ILE A 1 240 ? -2.175 -9.702 45.086 1.00 57.84 240 ILE A N 1
ATOM 1879 C CA . ILE A 1 240 ? -1.495 -9.058 46.217 1.00 57.84 240 ILE A CA 1
ATOM 1880 C C . ILE A 1 240 ? -1.966 -9.720 47.523 1.00 57.84 240 ILE A C 1
ATOM 1882 O O . ILE A 1 240 ? -3.157 -9.661 47.853 1.00 57.84 240 ILE A O 1
ATOM 1886 N N . PRO A 1 241 ? -1.049 -10.288 48.336 1.00 55.44 241 PRO A N 1
ATOM 1887 C CA . PRO A 1 241 ? -1.403 -10.916 49.601 1.00 55.44 241 PRO A CA 1
ATOM 1888 C C . PRO A 1 241 ? -2.213 -9.967 50.489 1.00 55.44 241 PRO A C 1
ATOM 1890 O O . PRO A 1 241 ? -1.849 -8.802 50.663 1.00 55.44 241 PRO A O 1
ATOM 1893 N N . LYS A 1 242 ? -3.273 -10.475 51.134 1.00 55.28 242 LYS A N 1
ATOM 1894 C CA . LYS A 1 242 ? -4.139 -9.703 52.055 1.00 55.28 242 LYS A CA 1
ATOM 1895 C C . LYS A 1 242 ? -3.369 -8.928 53.138 1.00 55.28 242 LYS A C 1
ATOM 1897 O O . LYS A 1 242 ? -3.863 -7.926 53.642 1.00 55.28 242 LYS A O 1
ATOM 1902 N N . SER A 1 243 ? -2.154 -9.361 53.481 1.00 49.94 243 SER A N 1
ATOM 1903 C CA . SER A 1 243 ? -1.253 -8.684 54.423 1.00 49.94 243 SER A CA 1
ATOM 1904 C C . SER A 1 243 ? -0.647 -7.373 53.900 1.00 49.94 243 SER A C 1
ATOM 1906 O O . SER A 1 243 ? -0.213 -6.557 54.707 1.00 49.94 243 SER A O 1
ATOM 1908 N N . GLN A 1 244 ? -0.621 -7.156 52.582 1.00 52.75 244 GLN A N 1
ATOM 1909 C CA . GLN A 1 244 ? -0.150 -5.924 51.937 1.00 52.75 244 GLN A CA 1
ATOM 1910 C C . GLN A 1 244 ? -1.297 -5.029 51.441 1.00 52.75 244 GLN A C 1
ATOM 1912 O O . GLN A 1 244 ? -1.083 -3.837 51.236 1.00 52.75 244 GLN A O 1
ATOM 1917 N N . GLN A 1 245 ? -2.522 -5.557 51.323 1.00 54.47 245 GLN A N 1
ATOM 1918 C CA . GLN A 1 245 ? -3.717 -4.780 50.951 1.00 54.47 245 GLN A CA 1
ATOM 1919 C C . GLN A 1 245 ? -4.034 -3.654 51.949 1.00 54.47 245 GLN A C 1
ATOM 1921 O O . GLN A 1 245 ? -4.506 -2.596 51.551 1.00 54.47 245 GLN A O 1
ATOM 1926 N N . SER A 1 246 ? -3.712 -3.823 53.235 1.00 51.28 246 SER A N 1
ATOM 1927 C CA . SER A 1 246 ? -3.869 -2.775 54.259 1.00 51.28 246 SER A CA 1
ATOM 1928 C C . SER A 1 246 ? -2.909 -1.588 54.092 1.00 51.28 246 SER A C 1
ATOM 1930 O O . SER A 1 246 ? -3.167 -0.521 54.644 1.00 51.28 246 SER A O 1
ATOM 1932 N N . ALA A 1 247 ? -1.826 -1.750 53.323 1.00 51.59 247 ALA A N 1
ATOM 1933 C CA . ALA A 1 247 ? -0.880 -0.687 52.976 1.00 51.59 247 ALA A CA 1
ATOM 1934 C C . ALA A 1 247 ? -1.179 -0.041 51.609 1.00 51.59 247 ALA A C 1
ATOM 1936 O O . ALA A 1 247 ? -0.523 0.931 51.226 1.00 51.59 247 ALA A O 1
ATOM 1937 N N . LEU A 1 248 ? -2.159 -0.568 50.869 1.00 51.81 248 LEU A N 1
ATOM 1938 C CA . LEU A 1 248 ? -2.582 -0.041 49.581 1.00 51.81 248 LEU A CA 1
ATOM 1939 C C . LEU A 1 248 ? -3.799 0.854 49.790 1.00 51.81 248 LEU A C 1
ATOM 1941 O O . LEU A 1 248 ? -4.900 0.388 50.054 1.00 51.81 248 LEU A O 1
ATOM 1945 N N . ALA A 1 249 ? -3.529 2.158 49.732 1.00 52.41 249 ALA A N 1
ATOM 1946 C CA . ALA A 1 249 ? -4.453 3.252 49.456 1.00 52.41 249 ALA A CA 1
ATOM 1947 C C . ALA A 1 249 ? -5.951 2.885 49.467 1.00 52.41 249 ALA A C 1
ATOM 1949 O O . ALA A 1 249 ? -6.513 2.518 48.440 1.00 52.41 249 ALA A O 1
ATOM 1950 N N . GLN A 1 250 ? -6.617 3.048 50.616 1.00 51.69 250 GLN A N 1
ATOM 1951 C CA . GLN A 1 250 ? -8.067 2.826 50.721 1.00 51.69 250 GLN A CA 1
ATOM 1952 C C . GLN A 1 250 ? -8.908 3.890 49.983 1.00 51.69 250 GLN A C 1
ATOM 1954 O O . GLN A 1 250 ? -10.104 3.687 49.803 1.00 51.69 250 GLN A O 1
ATOM 1959 N N . ASN A 1 251 ? -8.290 4.987 49.513 1.00 50.34 251 ASN A N 1
ATOM 1960 C CA . ASN A 1 251 ? -8.938 6.091 48.796 1.00 50.34 251 ASN A CA 1
ATOM 1961 C C . ASN A 1 251 ? -8.158 6.450 47.513 1.00 50.34 251 ASN A C 1
ATOM 1963 O O . ASN A 1 251 ? -6.929 6.383 47.497 1.00 50.34 251 ASN A O 1
ATOM 1967 N N . SER A 1 252 ? -8.850 6.915 46.461 1.00 51.75 252 SER A N 1
ATOM 1968 C CA . SER A 1 252 ? -8.245 7.241 45.149 1.00 51.75 252 SER A CA 1
ATOM 1969 C C . SER A 1 252 ? -7.134 8.302 45.201 1.00 51.75 252 SER A C 1
ATOM 1971 O O . SER A 1 252 ? -6.289 8.355 44.311 1.00 51.75 252 SER A O 1
ATOM 1973 N N . SER A 1 253 ? -7.088 9.112 46.262 1.00 52.16 253 SER A N 1
ATOM 1974 C CA . SER A 1 253 ? -6.091 10.164 46.479 1.00 52.16 253 SER A CA 1
ATOM 1975 C C . SER A 1 253 ? -4.696 9.662 46.876 1.00 52.16 253 SER A C 1
ATOM 1977 O O . SER A 1 253 ? -3.758 10.455 46.867 1.00 52.16 253 SER A O 1
ATOM 1979 N N . SER A 1 254 ? -4.529 8.377 47.210 1.00 53.19 254 SER A N 1
ATOM 1980 C CA . SER A 1 254 ? -3.226 7.767 47.529 1.00 53.19 254 SER A CA 1
ATOM 1981 C C . SER A 1 254 ? -2.759 6.724 46.504 1.00 53.19 254 SER A C 1
ATOM 1983 O O . SER A 1 254 ? -1.769 6.026 46.735 1.00 53.19 254 SER A O 1
ATOM 1985 N N . PHE A 1 255 ? -3.428 6.641 45.348 1.00 54.75 255 PHE A N 1
ATOM 1986 C CA . PHE A 1 255 ? -3.005 5.801 44.230 1.00 54.75 255 PHE A CA 1
ATOM 1987 C C . PHE A 1 255 ? -1.763 6.388 43.535 1.00 54.75 255 PHE A C 1
ATOM 1989 O O . PHE A 1 255 ? -1.849 7.284 42.693 1.00 54.75 255 PHE A O 1
ATOM 1996 N N . ASP A 1 256 ? -0.585 5.865 43.879 1.00 64.06 256 ASP A N 1
ATOM 1997 C CA . ASP A 1 256 ? 0.672 6.195 43.201 1.00 64.06 256 ASP A CA 1
ATOM 1998 C C . ASP A 1 256 ? 0.821 5.373 41.912 1.00 64.06 256 ASP A C 1
ATOM 2000 O O . ASP A 1 256 ? 1.489 4.334 41.864 1.00 64.06 256 ASP A O 1
ATOM 2004 N N . HIS A 1 257 ? 0.168 5.851 40.852 1.00 61.81 257 HIS A N 1
ATOM 2005 C CA . HIS A 1 257 ? 0.186 5.234 39.526 1.00 61.81 257 HIS A CA 1
ATOM 2006 C C . HIS A 1 257 ? 1.607 4.982 38.987 1.00 61.81 257 HIS A C 1
ATOM 2008 O O . HIS A 1 257 ? 1.821 3.997 38.284 1.00 61.81 257 HIS A O 1
ATOM 2014 N N . LEU A 1 258 ? 2.597 5.815 39.337 1.00 59.94 258 LEU A N 1
ATOM 2015 C CA . LEU A 1 258 ? 3.978 5.668 38.865 1.00 59.94 258 LEU A CA 1
ATOM 2016 C C . LEU A 1 258 ? 4.695 4.505 39.549 1.00 59.94 258 LEU A C 1
ATOM 2018 O O . LEU A 1 258 ? 5.467 3.793 38.901 1.00 59.94 258 LEU A O 1
ATOM 2022 N N . LYS A 1 259 ? 4.441 4.284 40.843 1.00 66.31 259 LYS A N 1
ATOM 2023 C CA . LYS A 1 259 ? 4.973 3.127 41.577 1.00 66.31 259 LYS A CA 1
ATOM 2024 C C . LYS A 1 259 ? 4.436 1.816 41.005 1.00 66.31 259 LYS A C 1
ATOM 2026 O O . LYS A 1 259 ? 5.215 0.892 40.776 1.00 66.31 259 LYS A O 1
ATOM 2031 N N . TYR A 1 260 ? 3.138 1.761 40.717 1.00 62.31 260 TYR A N 1
ATOM 2032 C CA . TYR A 1 260 ? 2.513 0.603 40.075 1.00 62.31 260 TYR A CA 1
ATOM 2033 C C . TYR A 1 260 ? 3.006 0.394 38.646 1.00 62.31 260 TYR A C 1
ATOM 2035 O O . TYR A 1 260 ? 3.374 -0.722 38.294 1.00 62.31 260 TYR A O 1
ATOM 2043 N N . LEU A 1 261 ? 3.105 1.460 37.847 1.00 61.75 261 LEU A N 1
ATOM 2044 C CA . LEU A 1 261 ? 3.621 1.383 36.481 1.00 61.75 261 LEU A CA 1
ATOM 2045 C C . LEU A 1 261 ? 5.074 0.886 36.443 1.00 61.75 261 LEU A C 1
ATOM 2047 O O . LEU A 1 261 ? 5.426 0.113 35.558 1.00 61.75 261 LEU A O 1
ATOM 2051 N N . LYS A 1 262 ? 5.920 1.286 37.403 1.00 65.06 262 LYS A N 1
ATOM 2052 C CA . LYS A 1 262 ? 7.298 0.776 37.530 1.00 65.06 262 LYS A CA 1
ATOM 2053 C C . LYS A 1 262 ? 7.344 -0.698 37.929 1.00 65.06 262 LYS A C 1
ATOM 2055 O O . LYS A 1 262 ? 8.108 -1.448 37.333 1.00 65.06 262 LYS A O 1
ATOM 2060 N N . LEU A 1 263 ? 6.539 -1.115 38.910 1.00 64.25 263 LEU A N 1
ATOM 2061 C CA . LEU A 1 263 ? 6.431 -2.527 39.302 1.00 64.25 263 LEU A CA 1
ATOM 2062 C C . LEU A 1 263 ? 5.951 -3.388 38.130 1.00 64.25 263 LEU A C 1
ATOM 2064 O O . LEU A 1 263 ? 6.523 -4.442 37.866 1.00 64.25 263 LEU A O 1
ATOM 2068 N N . TRP A 1 264 ? 4.959 -2.891 37.393 1.00 64.56 264 TRP A N 1
ATOM 2069 C CA . TRP A 1 264 ? 4.431 -3.530 36.199 1.00 64.56 264 TRP A CA 1
ATOM 2070 C C . TRP A 1 264 ? 5.485 -3.612 35.090 1.00 64.56 264 TRP A C 1
ATOM 2072 O O . TRP A 1 264 ? 5.786 -4.711 34.646 1.00 64.56 264 TRP A O 1
ATOM 2082 N N . LYS A 1 265 ? 6.135 -2.502 34.702 1.00 63.38 265 LYS A N 1
ATOM 2083 C CA . LYS A 1 265 ? 7.203 -2.520 33.682 1.00 63.38 265 LYS A CA 1
ATOM 2084 C C . LYS A 1 265 ? 8.321 -3.496 34.054 1.00 63.38 265 LYS A C 1
ATOM 2086 O O . LYS A 1 265 ? 8.742 -4.271 33.214 1.00 63.38 265 LYS A O 1
ATOM 2091 N N . ASN A 1 266 ? 8.749 -3.527 35.313 1.00 65.25 266 ASN A N 1
ATOM 2092 C CA . ASN A 1 266 ? 9.831 -4.416 35.739 1.00 65.25 266 ASN A CA 1
ATOM 2093 C C . ASN A 1 266 ? 9.455 -5.907 35.726 1.00 65.25 266 ASN A C 1
ATOM 2095 O O . ASN A 1 266 ? 10.340 -6.744 35.582 1.00 65.25 266 ASN A O 1
ATOM 2099 N N . LYS A 1 267 ? 8.174 -6.248 35.917 1.00 63.59 267 LYS A N 1
ATOM 2100 C CA . LYS A 1 267 ? 7.695 -7.641 35.969 1.00 63.59 267 LYS A CA 1
ATOM 2101 C C . LYS A 1 267 ? 7.131 -8.124 34.623 1.00 63.59 267 LYS A C 1
ATOM 2103 O O . LYS A 1 267 ? 7.102 -9.323 34.373 1.00 63.59 267 LYS A O 1
ATOM 2108 N N . HIS A 1 268 ? 6.687 -7.198 33.772 1.00 59.50 268 HIS A N 1
ATOM 2109 C CA . HIS A 1 268 ? 5.790 -7.470 32.648 1.00 59.50 268 HIS A CA 1
ATOM 2110 C C . HIS A 1 268 ? 6.056 -6.633 31.388 1.00 59.50 268 HIS A C 1
ATOM 2112 O O . HIS A 1 268 ? 5.253 -6.728 30.459 1.00 59.50 268 HIS A O 1
ATOM 2118 N N . SER A 1 269 ? 7.144 -5.851 31.291 1.00 54.16 269 SER A N 1
ATOM 2119 C CA . SER A 1 269 ? 7.451 -5.071 30.071 1.00 54.16 269 SER A CA 1
ATOM 2120 C C . SER A 1 269 ? 7.457 -5.913 28.792 1.00 54.16 269 SER A C 1
ATOM 2122 O O . SER A 1 269 ? 7.178 -5.381 27.728 1.00 54.16 269 SER A O 1
ATOM 2124 N N . GLU A 1 270 ? 7.712 -7.218 28.897 1.00 55.38 270 GLU A N 1
ATOM 2125 C CA . GLU A 1 270 ? 7.706 -8.164 27.774 1.00 55.38 270 GLU A CA 1
ATOM 2126 C C . GLU A 1 270 ? 6.315 -8.759 27.439 1.00 55.38 270 GLU A C 1
ATOM 2128 O O . GLU A 1 270 ? 6.211 -9.581 26.534 1.00 55.38 270 GLU A O 1
ATOM 2133 N N . THR A 1 271 ? 5.233 -8.397 28.151 1.00 57.16 271 THR A N 1
ATOM 2134 C CA . THR A 1 271 ? 3.942 -9.134 28.101 1.00 57.16 271 THR A CA 1
ATOM 2135 C C . THR A 1 271 ? 2.739 -8.391 27.522 1.00 57.16 271 THR A C 1
ATOM 2137 O O . THR A 1 271 ? 1.652 -8.971 27.503 1.00 57.16 271 THR A O 1
ATOM 2140 N N . LEU A 1 272 ? 2.877 -7.165 26.998 1.00 60.50 272 LEU A N 1
ATOM 2141 C CA . LEU A 1 272 ? 1.825 -6.666 26.104 1.00 60.50 272 LEU A CA 1
ATOM 2142 C C . LEU A 1 272 ? 1.885 -7.504 24.820 1.00 60.50 272 LEU A C 1
ATOM 2144 O O . LEU A 1 272 ? 2.937 -7.537 24.183 1.00 60.50 272 LEU A O 1
ATOM 2148 N N . PRO A 1 273 ? 0.815 -8.227 24.445 1.00 64.31 273 PRO A N 1
ATOM 2149 C CA . PRO A 1 273 ? 0.834 -9.047 23.246 1.00 64.31 273 PRO A CA 1
ATOM 2150 C C . PRO A 1 273 ? 1.035 -8.138 22.034 1.00 64.31 273 PRO A C 1
ATOM 2152 O O . PRO A 1 273 ? 0.126 -7.399 21.647 1.00 64.31 273 PRO A O 1
ATOM 2155 N N . ILE A 1 274 ? 2.237 -8.206 21.463 1.00 66.94 274 ILE A N 1
ATOM 2156 C CA . ILE A 1 274 ? 2.617 -7.506 20.239 1.00 66.94 274 ILE A CA 1
ATOM 2157 C C . ILE A 1 274 ? 1.760 -8.063 19.103 1.00 66.94 274 ILE A C 1
ATOM 2159 O O . ILE A 1 274 ? 1.685 -9.281 18.900 1.00 66.94 274 ILE A O 1
ATOM 2163 N N . ASN A 1 275 ? 1.093 -7.174 18.372 1.00 70.12 275 ASN A N 1
ATOM 2164 C CA . ASN A 1 275 ? 0.352 -7.542 17.176 1.00 70.12 275 ASN A CA 1
ATOM 2165 C C . ASN A 1 275 ? 1.357 -7.768 16.036 1.00 70.12 275 ASN A C 1
ATOM 2167 O O . ASN A 1 275 ? 1.717 -6.843 15.321 1.00 70.12 275 ASN A O 1
ATOM 2171 N N . LYS A 1 276 ? 1.871 -8.997 15.911 1.00 65.06 276 LYS A N 1
ATOM 2172 C CA . LYS A 1 276 ? 2.868 -9.335 14.884 1.00 65.06 276 LYS A CA 1
ATOM 2173 C C . LYS A 1 276 ? 2.265 -9.160 13.487 1.00 65.06 276 LYS A C 1
ATOM 2175 O O . LYS A 1 276 ? 1.354 -9.908 13.129 1.00 65.06 276 LYS A O 1
ATOM 2180 N N . ASN A 1 277 ? 2.824 -8.238 12.700 1.00 69.62 277 ASN A N 1
ATOM 2181 C CA . ASN A 1 277 ? 2.369 -7.860 11.355 1.00 69.62 277 ASN A CA 1
ATOM 2182 C C . ASN A 1 277 ? 0.922 -7.345 11.359 1.00 69.62 277 ASN A C 1
ATOM 2184 O O . ASN A 1 277 ? -0.002 -8.025 10.891 1.00 69.62 277 ASN A O 1
ATOM 2188 N N . PRO A 1 278 ? 0.713 -6.145 11.921 1.00 76.12 278 PRO A N 1
ATOM 2189 C CA . PRO A 1 278 ? -0.591 -5.648 12.304 1.00 76.12 278 PRO A CA 1
ATOM 2190 C C . PRO A 1 278 ? -1.320 -5.014 11.126 1.00 76.12 278 PRO A C 1
ATOM 2192 O O . PRO A 1 278 ? -2.082 -4.098 11.368 1.00 76.12 278 PRO A O 1
ATOM 2195 N N . PHE A 1 279 ? -1.110 -5.422 9.872 1.00 88.38 279 PHE A N 1
ATOM 2196 C CA . PHE A 1 279 ? -1.758 -4.782 8.724 1.00 88.38 279 PHE A CA 1
ATOM 2197 C C . PHE A 1 279 ? -2.435 -5.792 7.799 1.00 88.38 279 PHE A C 1
ATOM 2199 O O . PHE A 1 279 ? -1.890 -6.843 7.464 1.00 88.38 279 PHE A O 1
ATOM 2206 N N . ASP A 1 280 ? -3.638 -5.431 7.367 1.00 89.94 280 ASP A N 1
ATOM 2207 C CA . ASP A 1 280 ? -4.355 -6.057 6.266 1.00 89.94 280 ASP A CA 1
ATOM 2208 C C . ASP A 1 280 ? -4.297 -5.134 5.038 1.00 89.94 280 ASP A C 1
ATOM 2210 O O . ASP A 1 280 ? -4.291 -3.908 5.161 1.00 89.94 280 ASP A O 1
ATOM 2214 N N . VAL A 1 281 ? -4.277 -5.723 3.840 1.00 93.62 281 VAL A N 1
ATOM 2215 C CA . VAL A 1 281 ? -4.188 -4.982 2.573 1.00 93.62 281 VAL A CA 1
ATOM 2216 C C . VAL A 1 281 ? -5.560 -4.898 1.914 1.00 93.62 281 VAL A C 1
ATOM 2218 O O . VAL A 1 281 ? -6.258 -5.906 1.783 1.00 93.62 281 VAL A O 1
ATOM 2221 N N . TYR A 1 282 ? -5.932 -3.706 1.455 1.00 92.31 282 TYR A N 1
ATOM 2222 C CA . TYR A 1 282 ? -7.198 -3.443 0.775 1.00 92.31 282 TYR A CA 1
ATOM 2223 C C . TYR A 1 282 ? -6.973 -2.774 -0.575 1.00 92.31 282 TYR A C 1
ATOM 2225 O O . TYR A 1 282 ? -6.148 -1.879 -0.709 1.00 92.31 282 TYR A O 1
ATOM 2233 N N . TYR A 1 283 ? -7.741 -3.194 -1.572 1.00 93.75 283 TYR A N 1
ATOM 2234 C CA . TYR A 1 283 ? -7.788 -2.608 -2.902 1.00 93.75 283 TYR A CA 1
ATOM 2235 C C . TYR A 1 283 ? -8.911 -1.572 -2.982 1.00 93.75 283 TYR A C 1
ATOM 2237 O O . TYR A 1 283 ? -10.059 -1.865 -2.632 1.00 93.75 283 TYR A O 1
ATOM 2245 N N . TRP A 1 284 ? -8.597 -0.386 -3.500 1.00 90.88 284 TRP A N 1
ATOM 2246 C CA . TRP A 1 284 ? -9.555 0.699 -3.702 1.00 90.88 284 TRP A CA 1
ATOM 2247 C C . TRP A 1 284 ? -10.364 0.456 -4.971 1.00 90.88 284 TRP A C 1
ATOM 2249 O O . TRP A 1 284 ? -9.856 0.571 -6.088 1.00 90.88 284 TRP A O 1
ATOM 2259 N N . ASN A 1 285 ? -11.638 0.110 -4.805 1.00 89.06 285 ASN A N 1
ATOM 2260 C CA . ASN A 1 285 ? -12.564 -0.084 -5.906 1.00 89.06 285 ASN A CA 1
ATOM 2261 C C . ASN A 1 285 ? -13.577 1.055 -5.990 1.00 89.06 285 ASN A C 1
ATOM 2263 O O . ASN A 1 285 ? -14.601 1.033 -5.316 1.00 89.06 285 ASN A O 1
ATOM 2267 N N . ILE A 1 286 ? -13.311 2.010 -6.864 1.00 85.50 286 ILE A N 1
ATOM 2268 C CA . ILE A 1 286 ? -14.174 3.148 -7.136 1.00 85.50 286 ILE A CA 1
ATOM 2269 C C . ILE A 1 286 ? -15.198 2.733 -8.189 1.00 85.50 286 ILE A C 1
ATOM 2271 O O . ILE A 1 286 ? -14.879 2.242 -9.272 1.00 85.50 286 ILE A O 1
ATOM 2275 N N . THR A 1 287 ? -16.458 2.876 -7.824 1.00 79.19 287 THR A N 1
ATOM 2276 C CA . THR A 1 287 ? -17.619 2.530 -8.639 1.00 79.19 287 THR A CA 1
ATOM 2277 C C . THR A 1 287 ? -17.983 3.674 -9.587 1.00 79.19 287 THR A C 1
ATOM 2279 O O . THR A 1 287 ? -17.513 4.803 -9.445 1.00 79.19 287 THR A O 1
ATOM 2282 N N . ALA A 1 288 ? -18.821 3.390 -10.587 1.00 77.88 288 ALA A N 1
ATOM 2283 C CA . ALA A 1 288 ? -19.227 4.385 -11.583 1.00 77.88 288 ALA A CA 1
ATOM 2284 C C . ALA A 1 288 ? -20.041 5.547 -10.981 1.00 77.88 288 ALA A C 1
ATOM 2286 O O . ALA A 1 288 ? -20.035 6.647 -11.524 1.00 77.88 288 ALA A O 1
ATOM 2287 N N . ASP A 1 289 ? -20.723 5.308 -9.862 1.00 72.69 289 ASP A N 1
ATOM 2288 C CA . ASP A 1 289 ? -21.433 6.303 -9.059 1.00 72.69 289 ASP A CA 1
ATOM 2289 C C . ASP A 1 289 ? -20.514 7.085 -8.103 1.00 72.69 289 ASP A C 1
ATOM 2291 O O . ASP A 1 289 ? -20.988 7.948 -7.367 1.00 72.69 289 ASP A O 1
ATOM 2295 N N . GLY A 1 290 ? -19.199 6.841 -8.153 1.00 71.50 290 GLY A N 1
ATOM 2296 C CA . GLY A 1 290 ? -18.204 7.546 -7.348 1.00 71.50 290 GLY A CA 1
ATOM 2297 C C . GLY A 1 290 ? -18.091 7.028 -5.916 1.00 71.50 290 GLY A C 1
ATOM 2298 O O . GLY A 1 290 ? -17.455 7.671 -5.091 1.00 71.50 290 GLY A O 1
ATOM 2299 N N . GLU A 1 291 ? -18.680 5.877 -5.593 1.00 73.12 291 GLU A N 1
ATOM 2300 C CA . GLU A 1 291 ? -18.528 5.260 -4.273 1.00 73.12 291 GLU A CA 1
ATOM 2301 C C . GLU A 1 291 ? -17.241 4.432 -4.235 1.00 73.12 291 GLU A C 1
ATOM 2303 O O . GLU A 1 291 ? -16.927 3.707 -5.186 1.00 73.12 291 GLU A O 1
ATOM 2308 N N . MET A 1 292 ? -16.507 4.498 -3.129 1.00 79.06 292 MET A N 1
ATOM 2309 C CA . MET A 1 292 ? -15.278 3.740 -2.937 1.00 79.06 292 MET A CA 1
ATOM 2310 C C . MET A 1 292 ? -15.548 2.491 -2.097 1.00 79.06 292 MET A C 1
ATOM 2312 O O . MET A 1 292 ? -15.925 2.568 -0.941 1.00 79.06 292 MET A O 1
ATOM 2316 N N . VAL A 1 293 ? -15.295 1.312 -2.649 1.00 80.25 293 VAL A N 1
ATOM 2317 C CA . VAL A 1 293 ? -15.403 0.040 -1.929 1.00 80.25 293 VAL A CA 1
ATOM 2318 C C . VAL A 1 293 ? -14.006 -0.488 -1.643 1.00 80.25 293 VAL A C 1
ATOM 2320 O O . VAL A 1 293 ? -13.202 -0.663 -2.560 1.00 80.25 293 VAL A O 1
ATOM 2323 N N . LEU A 1 294 ? -13.717 -0.777 -0.377 1.00 83.75 294 LEU A N 1
ATOM 2324 C CA . LEU A 1 294 ? -12.448 -1.371 0.031 1.00 83.75 294 LEU A CA 1
ATOM 2325 C C . LEU A 1 294 ? -12.561 -2.889 0.026 1.00 83.75 294 LEU A C 1
ATOM 2327 O O . LEU A 1 294 ? -13.285 -3.491 0.816 1.00 83.75 294 LEU A O 1
ATOM 2331 N N . LEU A 1 295 ? -11.839 -3.519 -0.893 1.00 88.81 295 LEU A N 1
ATOM 2332 C CA . LEU A 1 295 ? -11.865 -4.965 -1.068 1.00 88.81 295 LEU A CA 1
ATOM 2333 C C . LEU A 1 295 ? -10.589 -5.565 -0.494 1.00 88.81 295 LEU A C 1
ATOM 2335 O O . LEU A 1 295 ? -9.500 -5.262 -0.978 1.00 88.81 295 LEU A O 1
ATOM 2339 N N . LYS A 1 296 ? -10.711 -6.420 0.523 1.00 91.25 296 LYS A N 1
ATOM 2340 C CA . LYS A 1 296 ? -9.548 -7.072 1.133 1.00 91.25 296 LYS A CA 1
ATOM 2341 C C . LYS A 1 296 ? -8.821 -7.920 0.089 1.00 91.25 296 LYS A C 1
ATOM 2343 O O . LYS A 1 296 ? -9.459 -8.672 -0.647 1.00 91.25 296 LYS A O 1
ATOM 2348 N N . VAL A 1 297 ? -7.504 -7.780 0.026 1.00 95.75 297 VAL A N 1
ATOM 2349 C CA . VAL A 1 297 ? -6.620 -8.567 -0.837 1.00 95.75 297 VAL A CA 1
ATOM 2350 C C . VAL A 1 297 ? -6.274 -9.872 -0.118 1.00 95.75 297 VAL A C 1
ATOM 2352 O O . VAL A 1 297 ? -6.006 -9.858 1.084 1.00 95.75 297 VAL A O 1
ATOM 2355 N N . ASP A 1 298 ? -6.287 -11.000 -0.829 1.00 96.12 298 ASP A N 1
ATOM 2356 C CA . ASP A 1 298 ? -5.932 -12.315 -0.276 1.00 96.12 298 ASP A CA 1
ATOM 2357 C C . ASP A 1 298 ? -4.415 -12.454 -0.066 1.00 96.12 298 ASP A C 1
ATOM 2359 O O . ASP A 1 298 ? -3.726 -13.165 -0.793 1.00 96.12 298 ASP A O 1
ATOM 2363 N N . ILE A 1 299 ? -3.881 -11.742 0.924 1.00 94.19 299 ILE A N 1
ATOM 2364 C CA . ILE A 1 299 ? -2.484 -11.814 1.349 1.00 94.19 299 ILE A CA 1
ATOM 2365 C C . ILE A 1 299 ? -2.396 -11.705 2.872 1.00 94.19 299 ILE A C 1
ATOM 2367 O O . ILE A 1 299 ? -3.005 -10.826 3.484 1.00 94.19 299 ILE A O 1
ATOM 2371 N N . ASP A 1 300 ? -1.611 -12.586 3.488 1.00 91.31 300 ASP A N 1
ATOM 2372 C CA . ASP A 1 300 ? -1.209 -12.446 4.883 1.00 91.31 300 ASP A CA 1
ATOM 2373 C C . ASP A 1 300 ? 0.242 -11.974 4.956 1.00 91.31 300 ASP A C 1
ATOM 2375 O O . ASP A 1 300 ? 1.176 -12.754 4.765 1.00 91.31 300 ASP A O 1
ATOM 2379 N N . LEU A 1 301 ? 0.433 -10.689 5.259 1.00 90.12 301 LEU A N 1
ATOM 2380 C CA . LEU A 1 301 ? 1.759 -10.079 5.377 1.00 90.12 301 LEU A CA 1
ATOM 2381 C C . LEU A 1 301 ? 2.608 -10.710 6.483 1.00 90.12 301 LEU A C 1
ATOM 2383 O O . LEU A 1 301 ? 3.830 -10.685 6.387 1.00 90.12 301 LEU A O 1
ATOM 2387 N N . GLY A 1 302 ? 1.983 -11.333 7.489 1.00 84.38 302 GLY A N 1
ATOM 2388 C CA . GLY A 1 302 ? 2.721 -11.975 8.570 1.00 84.38 302 GLY A CA 1
ATOM 2389 C C . GLY A 1 302 ? 3.370 -13.300 8.193 1.00 84.38 302 GLY A C 1
ATOM 2390 O O . GLY A 1 302 ? 4.367 -13.688 8.799 1.00 84.38 302 GLY A O 1
ATOM 2391 N N . THR A 1 303 ? 2.830 -13.984 7.187 1.00 86.06 303 THR A N 1
ATOM 2392 C CA . THR A 1 303 ? 3.400 -15.229 6.654 1.00 86.06 303 THR A CA 1
ATOM 2393 C C . THR A 1 303 ? 3.994 -15.050 5.258 1.00 86.06 303 THR A C 1
ATOM 2395 O O . THR A 1 303 ? 4.736 -15.914 4.795 1.00 86.06 303 THR A O 1
ATOM 2398 N N . GLY A 1 304 ? 3.678 -13.945 4.576 1.00 84.75 304 GLY A N 1
ATOM 2399 C CA . GLY A 1 304 ? 3.992 -13.719 3.167 1.00 84.75 304 GLY A CA 1
ATOM 2400 C C . GLY A 1 304 ? 3.200 -14.621 2.213 1.00 84.75 304 GLY A C 1
ATOM 2401 O O . GLY A 1 304 ? 3.525 -14.681 1.026 1.00 84.75 304 GLY A O 1
ATOM 2402 N N . ILE A 1 305 ? 2.186 -15.340 2.710 1.00 88.38 305 ILE A N 1
ATOM 2403 C CA . ILE A 1 305 ? 1.432 -16.343 1.952 1.00 88.38 305 ILE A CA 1
ATOM 2404 C C . ILE A 1 305 ? 0.147 -15.722 1.392 1.00 88.38 305 ILE A C 1
ATOM 2406 O O . ILE A 1 305 ? -0.591 -15.024 2.086 1.00 88.38 305 ILE A O 1
ATOM 2410 N N . SER A 1 306 ? -0.138 -16.048 0.133 1.00 93.38 306 SER A N 1
ATOM 2411 C CA . SER A 1 306 ? -1.437 -15.871 -0.522 1.00 93.38 306 SER A CA 1
ATOM 2412 C C . SER A 1 306 ? -1.913 -17.231 -1.024 1.00 93.38 306 SER A C 1
ATOM 2414 O O . SER A 1 306 ? -1.093 -18.082 -1.376 1.00 93.38 306 SER A O 1
ATOM 2416 N N . ARG A 1 307 ? -3.230 -17.452 -1.052 1.00 95.06 307 ARG A N 1
ATOM 2417 C CA . ARG A 1 307 ? -3.822 -18.678 -1.612 1.00 95.06 307 ARG A CA 1
ATOM 2418 C C . ARG A 1 307 ? -4.195 -18.523 -3.082 1.00 95.06 307 ARG A C 1
ATOM 2420 O O . ARG A 1 307 ? -4.389 -19.530 -3.756 1.00 95.06 307 ARG A O 1
ATOM 2427 N N . SER A 1 308 ? -4.311 -17.286 -3.553 1.00 96.69 308 SER A N 1
ATOM 2428 C CA . SER A 1 308 ? -4.805 -16.943 -4.886 1.00 96.69 308 SER A CA 1
ATOM 2429 C C . SER A 1 308 ? -3.778 -16.254 -5.780 1.00 96.69 308 SER A C 1
ATOM 2431 O O . SER A 1 308 ? -4.083 -16.022 -6.947 1.00 96.69 308 SER A O 1
ATOM 2433 N N . TYR A 1 309 ? -2.592 -15.916 -5.264 1.00 96.38 309 TYR A N 1
ATOM 2434 C CA . TYR A 1 309 ? -1.575 -15.238 -6.060 1.00 96.38 309 TYR A CA 1
ATOM 2435 C C . TYR A 1 309 ? -1.011 -16.137 -7.168 1.00 96.38 309 TYR A C 1
ATOM 2437 O O . TYR A 1 309 ? -0.404 -17.175 -6.894 1.00 96.38 309 TYR A O 1
ATOM 2445 N N . ASP A 1 310 ? -1.170 -15.701 -8.416 1.00 94.69 310 ASP A N 1
ATOM 2446 C CA . ASP A 1 310 ? -0.484 -16.255 -9.580 1.00 94.69 310 ASP A CA 1
ATOM 2447 C C . ASP A 1 310 ? 0.742 -15.383 -9.909 1.00 94.69 310 ASP A C 1
ATOM 2449 O O . ASP A 1 310 ? 0.570 -14.236 -10.335 1.00 94.69 310 ASP A O 1
ATOM 2453 N N . PRO A 1 311 ? 1.980 -15.890 -9.752 1.00 89.62 311 PRO A N 1
ATOM 2454 C CA . PRO A 1 311 ? 3.193 -15.122 -10.023 1.00 89.62 311 PRO A CA 1
ATOM 2455 C C . PRO A 1 311 ? 3.472 -14.900 -11.519 1.00 89.62 311 PRO A C 1
ATOM 2457 O O . PRO A 1 311 ? 4.202 -13.970 -11.860 1.00 89.62 311 PRO A O 1
ATOM 2460 N N . VAL A 1 312 ? 2.918 -15.722 -12.418 1.00 88.19 312 VAL A N 1
ATOM 2461 C CA . VAL A 1 312 ? 3.110 -15.575 -13.872 1.00 88.19 312 VAL A CA 1
ATOM 2462 C C . VAL A 1 312 ? 2.315 -14.374 -14.365 1.00 88.19 312 VAL A C 1
ATOM 2464 O O . VAL A 1 312 ? 2.869 -13.446 -14.966 1.00 88.19 312 VAL A O 1
ATOM 2467 N N . ASP A 1 313 ? 1.030 -14.359 -14.022 1.00 91.38 313 ASP A N 1
ATOM 2468 C CA . ASP A 1 313 ? 0.121 -13.275 -14.382 1.00 91.38 313 ASP A CA 1
ATOM 2469 C C . ASP A 1 313 ? 0.224 -12.079 -13.426 1.00 91.38 313 ASP A C 1
ATOM 2471 O O . ASP A 1 313 ? -0.318 -11.014 -13.720 1.00 91.38 313 ASP A O 1
ATOM 2475 N N . ARG A 1 314 ? 0.934 -12.230 -12.296 1.00 93.44 314 ARG A N 1
ATOM 2476 C CA . ARG A 1 314 ? 0.968 -11.290 -11.157 1.00 93.44 314 ARG A CA 1
ATOM 2477 C C . ARG A 1 314 ? -0.441 -10.918 -10.717 1.00 93.44 314 ARG A C 1
ATOM 2479 O O . ARG A 1 314 ? -0.763 -9.742 -10.542 1.00 93.44 314 ARG A O 1
ATOM 2486 N N . SER A 1 315 ? -1.304 -11.919 -10.606 1.00 96.69 315 SER A N 1
ATOM 2487 C CA . SER A 1 315 ? -2.722 -11.720 -10.332 1.00 96.69 315 SER A CA 1
ATOM 2488 C C . SER A 1 315 ? -3.083 -12.207 -8.936 1.00 96.69 315 SER A C 1
ATOM 2490 O O . SER A 1 315 ? -2.513 -13.180 -8.459 1.00 96.69 315 SER A O 1
ATOM 2492 N N . ILE A 1 316 ? -3.983 -11.504 -8.252 1.00 97.62 316 ILE A N 1
ATOM 2493 C CA . ILE A 1 316 ? -4.400 -11.827 -6.882 1.00 97.62 316 ILE A CA 1
ATOM 2494 C C . ILE A 1 316 ? -5.901 -11.611 -6.710 1.00 97.62 316 ILE A C 1
ATOM 2496 O O . ILE A 1 316 ? -6.489 -10.719 -7.335 1.00 97.62 316 ILE A O 1
ATOM 2500 N N . GLN A 1 317 ? -6.534 -12.433 -5.874 1.00 97.75 317 GLN A N 1
ATOM 2501 C CA . GLN A 1 317 ? -7.968 -12.353 -5.625 1.00 97.75 317 GLN A CA 1
ATOM 2502 C C . GLN A 1 317 ? -8.309 -11.327 -4.535 1.00 97.75 317 GLN A C 1
ATOM 2504 O O . GLN A 1 317 ? -7.597 -11.150 -3.545 1.00 97.75 317 GLN A O 1
ATOM 2509 N N . LEU A 1 318 ? -9.440 -10.656 -4.732 1.00 96.19 318 LEU A N 1
ATOM 2510 C CA . LEU A 1 318 ? -10.073 -9.745 -3.788 1.00 96.19 318 LEU A CA 1
ATOM 2511 C C . LEU A 1 318 ? -11.229 -10.436 -3.050 1.00 96.19 318 LEU A C 1
ATOM 2513 O O . LEU A 1 318 ? -11.789 -11.419 -3.533 1.00 96.19 318 LEU A O 1
ATOM 2517 N N . SER A 1 319 ? -11.665 -9.875 -1.922 1.00 91.50 319 SER A N 1
ATOM 2518 C CA . SER A 1 319 ? -12.738 -10.433 -1.081 1.00 91.50 319 SER A CA 1
ATOM 2519 C C . SER A 1 319 ? -14.075 -10.661 -1.794 1.00 91.50 319 SER A C 1
ATOM 2521 O O . SER A 1 319 ? -14.848 -11.521 -1.382 1.00 91.50 319 SER A O 1
ATOM 2523 N N . ASN A 1 320 ? -14.353 -9.934 -2.878 1.00 90.06 320 ASN A N 1
ATOM 2524 C CA . ASN A 1 320 ? -15.549 -10.123 -3.706 1.00 90.06 320 ASN A CA 1
ATOM 2525 C C . ASN A 1 320 ? -15.360 -11.146 -4.844 1.00 90.06 320 ASN A C 1
ATOM 2527 O O . ASN A 1 320 ? -16.199 -11.240 -5.738 1.00 90.06 320 ASN A O 1
ATOM 2531 N N . GLY A 1 321 ? -14.239 -11.867 -4.856 1.00 93.06 321 GLY A N 1
ATOM 2532 C CA . GLY A 1 321 ? -13.889 -12.861 -5.863 1.00 93.06 321 GLY A CA 1
ATOM 2533 C C . GLY A 1 321 ? -13.242 -12.298 -7.130 1.00 93.06 321 GLY A C 1
ATOM 2534 O O . GLY A 1 321 ? -12.739 -13.088 -7.931 1.00 93.06 321 GLY A O 1
ATOM 2535 N N . ARG A 1 322 ? -13.208 -10.970 -7.322 1.00 94.94 322 ARG A N 1
ATOM 2536 C CA . ARG A 1 322 ? -12.534 -10.349 -8.472 1.00 94.94 322 ARG A CA 1
ATOM 2537 C C . ARG A 1 322 ? -11.031 -10.603 -8.404 1.00 94.94 322 ARG A C 1
ATOM 2539 O O . ARG A 1 322 ? -10.440 -10.500 -7.336 1.00 94.94 322 ARG A O 1
ATOM 2546 N N . VAL A 1 323 ? -10.418 -10.863 -9.552 1.00 96.81 323 VAL A N 1
ATOM 2547 C CA . VAL A 1 323 ? -8.964 -10.977 -9.692 1.00 96.81 323 VAL A CA 1
ATOM 2548 C C . VAL A 1 323 ? -8.419 -9.678 -10.275 1.00 96.81 323 VAL A C 1
ATOM 2550 O O . VAL A 1 323 ? -8.992 -9.130 -11.219 1.00 96.81 323 VAL A O 1
ATOM 2553 N N . VAL A 1 324 ? -7.339 -9.165 -9.692 1.00 96.44 324 VAL A N 1
ATOM 2554 C CA . VAL A 1 324 ? -6.641 -7.963 -10.162 1.00 96.44 324 VAL A CA 1
ATOM 2555 C C . VAL A 1 324 ? -5.189 -8.282 -10.473 1.00 96.44 324 VAL A C 1
ATOM 2557 O O . VAL A 1 324 ? -4.575 -9.100 -9.795 1.00 96.44 324 VAL A O 1
ATOM 2560 N N . THR A 1 325 ? -4.643 -7.620 -11.490 1.00 96.38 325 THR A N 1
ATOM 2561 C CA . THR A 1 325 ? -3.257 -7.797 -11.929 1.00 96.38 325 THR A CA 1
ATOM 2562 C C . THR A 1 325 ? -2.392 -6.658 -11.414 1.00 96.38 325 THR A C 1
ATOM 2564 O O . THR A 1 325 ? -2.714 -5.487 -11.612 1.00 96.38 325 THR A O 1
ATOM 2567 N N . MET A 1 326 ? -1.282 -7.009 -10.776 1.00 95.06 326 MET A N 1
ATOM 2568 C CA . MET A 1 326 ? -0.299 -6.077 -10.249 1.00 95.06 326 MET A CA 1
ATOM 2569 C C . MET A 1 326 ? 0.738 -5.710 -11.313 1.00 95.06 326 MET A C 1
ATOM 2571 O O . MET A 1 326 ? 1.247 -6.555 -12.061 1.00 95.06 326 MET A O 1
ATOM 2575 N N . LEU A 1 327 ? 1.070 -4.420 -11.373 1.00 92.56 327 LEU A N 1
ATOM 2576 C CA . LEU A 1 327 ? 2.106 -3.925 -12.271 1.00 92.56 327 LEU A CA 1
ATOM 2577 C C . LEU A 1 327 ? 3.477 -4.435 -11.813 1.00 92.56 327 LEU A C 1
ATOM 2579 O O . LEU A 1 327 ? 3.778 -4.358 -10.623 1.00 92.56 327 LEU A O 1
ATOM 2583 N N . PRO A 1 328 ? 4.333 -4.928 -12.722 1.00 91.88 328 PRO A N 1
ATOM 2584 C CA . PRO A 1 328 ? 5.713 -5.226 -12.372 1.00 91.88 328 PRO A CA 1
ATOM 2585 C C . PRO A 1 328 ? 6.442 -3.921 -12.040 1.00 91.88 328 PRO A C 1
ATOM 2587 O O . PRO A 1 328 ? 6.243 -2.908 -12.712 1.00 91.88 328 PRO A O 1
ATOM 2590 N N . SER A 1 329 ? 7.309 -3.938 -11.034 1.00 92.19 329 SER A N 1
ATOM 2591 C CA . SER A 1 329 ? 8.152 -2.792 -10.684 1.00 92.19 329 SER A CA 1
ATOM 2592 C C . SER A 1 329 ? 9.515 -3.309 -10.270 1.00 92.19 329 SER A C 1
ATOM 2594 O O . SER A 1 329 ? 9.767 -3.602 -9.097 1.00 92.19 329 SER A O 1
ATOM 2596 N N . HIS A 1 330 ? 10.364 -3.493 -11.279 1.00 82.62 330 HIS A N 1
ATOM 2597 C CA . HIS A 1 330 ? 11.682 -4.068 -11.095 1.00 82.62 330 HIS A CA 1
ATOM 2598 C C . HIS A 1 330 ? 12.749 -3.261 -11.824 1.00 82.62 330 HIS A C 1
ATOM 2600 O O . HIS A 1 330 ? 12.507 -2.726 -12.907 1.00 82.62 330 HIS A O 1
ATOM 2606 N N . CYS A 1 331 ? 13.948 -3.243 -11.264 1.00 76.19 331 CYS A N 1
ATOM 2607 C CA . CYS A 1 331 ? 15.156 -2.933 -12.000 1.00 76.19 331 CYS A CA 1
ATOM 2608 C C . CYS A 1 331 ? 15.707 -4.163 -12.715 1.00 76.19 331 CYS A C 1
ATOM 2610 O O . CYS A 1 331 ? 15.495 -5.300 -12.290 1.00 76.19 331 CYS A O 1
ATOM 2612 N N . LEU A 1 332 ? 16.399 -3.912 -13.831 1.00 64.25 332 LEU A N 1
ATOM 2613 C CA . LEU A 1 332 ? 16.985 -4.945 -14.678 1.00 64.25 332 LEU A CA 1
ATOM 2614 C C . LEU A 1 332 ? 17.886 -5.878 -13.865 1.00 64.25 332 LEU A C 1
ATOM 2616 O O . LEU A 1 332 ? 18.859 -5.469 -13.234 1.00 64.25 332 LEU A O 1
ATOM 2620 N N . GLN A 1 333 ? 17.521 -7.151 -13.928 1.00 61.16 333 GLN A N 1
ATOM 2621 C CA . GLN A 1 333 ? 18.177 -8.272 -13.289 1.00 61.16 333 GLN A CA 1
ATOM 2622 C C . GLN A 1 333 ? 19.215 -8.827 -14.272 1.00 61.16 333 GLN A C 1
ATOM 2624 O O . GLN A 1 333 ? 18.833 -9.339 -15.315 1.00 61.16 333 GLN A O 1
ATOM 2629 N N . SER A 1 334 ? 20.500 -8.696 -13.932 1.00 65.31 334 SER A N 1
ATOM 2630 C CA . SER A 1 334 ? 21.682 -9.281 -14.590 1.00 65.31 334 SER A CA 1
ATOM 2631 C C . SER A 1 334 ? 21.847 -8.987 -16.092 1.00 65.31 334 SER A C 1
ATOM 2633 O O . SER A 1 334 ? 21.025 -9.354 -16.924 1.00 65.31 334 SER A O 1
ATOM 2635 N N . CYS A 1 335 ? 22.966 -8.367 -16.472 1.00 76.25 335 CYS A N 1
ATOM 2636 C CA . CYS A 1 335 ? 23.275 -8.163 -17.890 1.00 76.25 335 CYS A CA 1
ATOM 2637 C C . CYS A 1 335 ? 23.549 -9.494 -18.583 1.00 76.25 335 CYS A C 1
ATOM 2639 O O . CYS A 1 335 ? 24.026 -10.431 -17.949 1.00 76.25 335 CYS A O 1
ATOM 2641 N N . GLN A 1 336 ? 23.233 -9.608 -19.870 1.00 82.44 336 GLN A N 1
ATOM 2642 C CA . GLN A 1 336 ? 23.532 -10.840 -20.597 1.00 82.44 336 GLN A CA 1
ATOM 2643 C C . GLN A 1 336 ? 25.037 -10.916 -20.892 1.00 82.44 336 GLN A C 1
ATOM 2645 O O . GLN A 1 336 ? 25.708 -9.880 -20.942 1.00 82.44 336 GLN A O 1
ATOM 2650 N N . PRO A 1 337 ? 25.616 -12.113 -21.092 1.00 86.06 337 PRO A N 1
ATOM 2651 C CA . PRO A 1 337 ? 27.000 -12.178 -21.534 1.00 86.06 337 PRO A CA 1
ATOM 2652 C C . PRO A 1 337 ? 27.134 -11.465 -22.891 1.00 86.06 337 PRO A C 1
ATOM 2654 O O . PRO A 1 337 ? 26.267 -11.591 -23.760 1.00 86.06 337 PRO A O 1
ATOM 2657 N N . GLY A 1 338 ? 28.214 -10.704 -23.061 1.00 85.44 338 GLY A N 1
ATOM 2658 C CA . GLY A 1 338 ? 28.388 -9.727 -24.144 1.00 85.44 338 GLY A CA 1
ATOM 2659 C C . GLY A 1 338 ? 27.984 -8.295 -23.765 1.00 85.44 338 GLY A C 1
ATOM 2660 O O . GLY A 1 338 ? 28.191 -7.368 -24.550 1.00 85.44 338 GLY A O 1
ATOM 2661 N N . GLU A 1 339 ? 27.463 -8.085 -22.555 1.00 87.00 339 GLU A N 1
ATOM 2662 C CA . GLU A 1 339 ? 27.117 -6.776 -21.999 1.00 87.00 339 GLU A CA 1
ATOM 2663 C C . GLU A 1 339 ? 27.850 -6.531 -20.668 1.00 87.00 339 GLU A C 1
ATOM 2665 O O . GLU A 1 339 ? 28.247 -7.466 -19.962 1.00 87.00 339 GLU A O 1
ATOM 2670 N N . LYS A 1 340 ? 28.012 -5.255 -20.310 1.00 84.50 340 LYS A N 1
ATOM 2671 C CA . LYS A 1 340 ? 28.496 -4.800 -18.999 1.00 84.50 340 LYS A CA 1
ATOM 2672 C C . LYS A 1 340 ? 27.458 -3.938 -18.297 1.00 84.50 340 LYS A C 1
ATOM 2674 O O . LYS A 1 340 ? 26.621 -3.296 -18.940 1.00 84.50 340 LYS A O 1
ATOM 2679 N N . LYS A 1 341 ? 27.556 -3.866 -16.972 1.00 78.56 341 LYS A N 1
ATOM 2680 C CA . LYS A 1 341 ? 26.750 -2.941 -16.173 1.00 78.56 341 LYS A CA 1
ATOM 2681 C C . LYS A 1 341 ? 27.195 -1.499 -16.416 1.00 78.56 341 LYS A C 1
ATOM 2683 O O . LYS A 1 341 ? 28.375 -1.173 -16.381 1.00 78.56 341 LYS A O 1
ATOM 2688 N N . LYS A 1 342 ? 26.229 -0.609 -16.607 1.00 77.50 342 LYS A N 1
ATOM 2689 C CA . LYS A 1 342 ? 26.413 0.837 -16.682 1.00 77.50 342 LYS A CA 1
ATOM 2690 C C . LYS A 1 342 ? 25.583 1.496 -15.595 1.00 77.50 342 LYS A C 1
ATOM 2692 O O . LYS A 1 342 ? 24.353 1.391 -15.583 1.00 77.50 342 LYS A O 1
ATOM 2697 N N . LEU A 1 343 ? 26.270 2.196 -14.699 1.00 69.50 343 LEU A N 1
ATOM 2698 C CA . LEU A 1 343 ? 25.636 2.978 -13.647 1.00 69.50 343 LEU A CA 1
ATOM 2699 C C . LEU A 1 343 ? 24.802 4.099 -14.277 1.00 69.50 343 LEU A C 1
ATOM 2701 O O . LEU A 1 343 ? 25.262 4.817 -15.167 1.00 69.50 343 LEU A O 1
ATOM 2705 N N . SER A 1 344 ? 23.556 4.236 -13.829 1.00 65.75 344 SER A N 1
ATOM 2706 C CA . SER A 1 344 ? 22.704 5.365 -14.191 1.00 65.75 344 SER A CA 1
ATOM 2707 C C . SER A 1 344 ? 22.677 6.356 -13.034 1.00 65.75 344 SER A C 1
ATOM 2709 O O . SER A 1 344 ? 22.461 5.959 -11.896 1.00 65.75 344 SER A O 1
ATOM 2711 N N . ASN A 1 345 ? 22.859 7.647 -13.317 1.00 65.06 345 ASN A N 1
ATOM 2712 C CA . ASN A 1 345 ? 22.840 8.691 -12.283 1.00 65.06 345 ASN A CA 1
ATOM 2713 C C . ASN A 1 345 ? 21.462 8.872 -11.617 1.00 65.06 345 ASN A C 1
ATOM 2715 O O . ASN A 1 345 ? 21.382 9.490 -10.564 1.00 65.06 345 ASN A O 1
ATOM 2719 N N . ASN A 1 346 ? 20.394 8.348 -12.230 1.00 67.88 346 ASN A N 1
ATOM 2720 C CA . ASN A 1 346 ? 19.005 8.591 -11.828 1.00 67.88 346 ASN A CA 1
ATOM 2721 C C . ASN A 1 346 ? 18.315 7.346 -11.240 1.00 67.88 346 ASN A C 1
ATOM 2723 O O . ASN A 1 346 ? 17.100 7.362 -11.075 1.00 67.88 346 ASN A O 1
ATOM 2727 N N . LEU A 1 347 ? 19.050 6.255 -11.002 1.00 71.81 347 LEU A N 1
ATOM 2728 C CA . LEU A 1 347 ? 18.527 5.034 -10.387 1.00 71.81 347 LEU A CA 1
ATOM 2729 C C . LEU A 1 347 ? 19.462 4.559 -9.259 1.00 71.81 347 LEU A C 1
ATOM 2731 O O . LEU A 1 347 ? 20.666 4.823 -9.329 1.00 71.81 347 LEU A O 1
ATOM 2735 N N . PRO A 1 348 ? 18.955 3.811 -8.261 1.00 68.44 348 PRO A N 1
ATOM 2736 C CA . PRO A 1 348 ? 19.767 3.264 -7.178 1.00 68.44 348 PRO A CA 1
ATOM 2737 C C . PRO A 1 348 ? 20.824 2.306 -7.716 1.00 68.44 348 PRO A C 1
ATOM 2739 O O . PRO A 1 348 ? 20.521 1.205 -8.168 1.00 68.44 348 PRO A O 1
ATOM 2742 N N . GLN A 1 349 ? 22.086 2.720 -7.657 1.00 65.50 349 GLN A N 1
ATOM 2743 C CA . GLN A 1 349 ? 23.204 2.007 -8.286 1.00 65.50 349 GLN A CA 1
ATOM 2744 C C . GLN A 1 349 ? 23.411 0.580 -7.760 1.00 65.50 349 GLN A C 1
ATOM 2746 O O . GLN A 1 349 ? 23.934 -0.266 -8.479 1.00 65.50 349 GLN A O 1
ATOM 2751 N N . VAL A 1 350 ? 22.976 0.314 -6.527 1.00 67.56 350 VAL A N 1
ATOM 2752 C CA . VAL A 1 350 ? 23.022 -1.015 -5.899 1.00 67.56 350 VAL A CA 1
ATOM 2753 C C . VAL A 1 350 ? 22.152 -2.023 -6.652 1.00 67.56 350 VAL A C 1
ATOM 2755 O O . VAL A 1 350 ? 22.522 -3.186 -6.786 1.00 67.56 350 VAL A O 1
ATOM 2758 N N . CYS A 1 351 ? 21.015 -1.575 -7.182 1.00 70.94 351 CYS A N 1
ATOM 2759 C CA . CYS A 1 351 ? 19.948 -2.461 -7.650 1.00 70.94 351 CYS A CA 1
ATOM 2760 C C . CYS A 1 351 ? 19.625 -2.290 -9.126 1.00 70.94 351 CYS A C 1
ATOM 2762 O O . CYS A 1 351 ? 19.029 -3.159 -9.754 1.00 70.94 351 CYS A O 1
ATOM 2764 N N . CYS A 1 352 ? 20.005 -1.142 -9.674 1.00 74.00 352 CYS A N 1
ATOM 2765 C CA . CYS A 1 352 ? 19.573 -0.675 -10.967 1.00 74.00 352 CYS A CA 1
ATOM 2766 C C . CYS A 1 352 ? 20.773 -0.271 -11.802 1.00 74.00 352 CYS A C 1
ATOM 2768 O O . CYS A 1 352 ? 21.364 0.797 -11.636 1.00 74.00 352 CYS A O 1
ATOM 2770 N N . TYR A 1 353 ? 21.090 -1.122 -12.762 1.00 73.31 353 TYR A N 1
ATOM 2771 C CA . TYR A 1 353 ? 22.090 -0.857 -13.777 1.00 73.31 353 TYR A CA 1
ATOM 2772 C C . TYR A 1 353 ? 21.448 -0.989 -15.150 1.00 73.31 353 TYR A C 1
ATOM 2774 O O . TYR A 1 353 ? 20.512 -1.759 -15.364 1.00 73.31 353 TYR A O 1
ATOM 2782 N N . LYS A 1 354 ? 21.958 -0.208 -16.097 1.00 74.81 354 LYS A N 1
ATOM 2783 C CA . LYS A 1 354 ? 21.681 -0.435 -17.513 1.00 74.81 354 LYS A CA 1
ATOM 2784 C C . LYS A 1 354 ? 22.695 -1.434 -18.038 1.00 74.81 354 LYS A C 1
ATOM 2786 O O . LYS A 1 354 ? 23.824 -1.462 -17.557 1.00 74.81 354 LYS A O 1
ATOM 2791 N N . CYS A 1 355 ? 22.312 -2.209 -19.036 1.00 80.12 355 CYS A N 1
ATOM 2792 C CA . CYS A 1 355 ? 23.252 -3.066 -19.735 1.00 80.12 355 CYS A CA 1
ATOM 2793 C C . CYS A 1 355 ? 23.737 -2.347 -20.989 1.00 80.12 355 CYS A C 1
ATOM 2795 O O . CYS A 1 355 ? 22.949 -1.798 -21.759 1.00 80.12 355 CYS A O 1
ATOM 2797 N N . GLU A 1 356 ? 25.054 -2.263 -21.131 1.00 85.50 356 GLU A N 1
ATOM 2798 C CA . GLU A 1 356 ? 25.723 -1.673 -22.281 1.00 85.50 356 GLU A CA 1
ATOM 2799 C C . GLU A 1 356 ? 26.484 -2.775 -23.013 1.00 85.50 356 GLU A C 1
ATOM 2801 O O . GLU A 1 356 ? 27.266 -3.505 -22.406 1.00 85.50 356 GLU A O 1
ATOM 2806 N N . ILE A 1 357 ? 26.244 -2.901 -24.317 1.00 88.38 357 ILE A N 1
ATOM 2807 C CA . ILE A 1 357 ? 26.890 -3.910 -25.160 1.00 88.38 357 ILE A CA 1
ATOM 2808 C C . ILE A 1 357 ? 28.402 -3.653 -25.202 1.00 88.38 357 ILE A C 1
ATOM 2810 O O . ILE A 1 357 ? 28.826 -2.517 -25.421 1.00 88.38 357 ILE A O 1
ATOM 2814 N N . CYS A 1 358 ? 29.207 -4.705 -25.040 1.00 90.62 358 CYS A N 1
ATOM 2815 C CA . CYS A 1 358 ? 30.661 -4.619 -25.145 1.00 90.62 358 CYS A CA 1
ATOM 2816 C C . CYS A 1 358 ? 31.101 -4.148 -26.535 1.00 90.62 358 CYS A C 1
ATOM 2818 O O . CYS A 1 358 ? 30.614 -4.638 -27.557 1.00 90.62 358 CYS A O 1
ATOM 2820 N N . GLU A 1 359 ? 32.034 -3.199 -26.575 1.00 92.50 359 GLU A N 1
ATOM 2821 C CA . GLU A 1 359 ? 32.581 -2.657 -27.820 1.00 92.50 359 GLU A CA 1
ATOM 2822 C C . GLU A 1 359 ? 33.525 -3.665 -28.507 1.00 92.50 359 GLU A C 1
ATOM 2824 O O . GLU A 1 359 ? 34.066 -4.555 -27.840 1.00 92.50 359 GLU A O 1
ATOM 2829 N N . PRO A 1 360 ? 33.757 -3.549 -29.830 1.00 93.56 360 PRO A N 1
ATOM 2830 C CA . PRO A 1 360 ? 34.675 -4.428 -30.550 1.00 93.56 360 PRO A CA 1
ATOM 2831 C C . PRO A 1 360 ? 36.063 -4.505 -29.903 1.00 93.56 360 PRO A C 1
ATOM 2833 O O . PRO A 1 360 ? 36.632 -3.491 -29.499 1.00 93.56 360 PRO A O 1
ATOM 2836 N N . GLY A 1 361 ? 36.617 -5.715 -29.831 1.00 90.38 361 GLY A N 1
ATOM 2837 C CA . GLY A 1 361 ? 37.880 -5.991 -29.146 1.00 90.38 361 GLY A CA 1
ATOM 2838 C C . GLY A 1 361 ? 37.748 -6.182 -27.632 1.00 90.38 361 GLY A C 1
ATOM 2839 O O . GLY A 1 361 ? 38.764 -6.405 -26.973 1.00 90.38 361 GLY A O 1
ATOM 2840 N N . THR A 1 362 ? 36.528 -6.124 -27.084 1.00 92.31 362 THR A N 1
ATOM 2841 C CA . THR A 1 362 ? 36.223 -6.466 -25.688 1.00 92.31 362 THR A CA 1
ATOM 2842 C C . THR A 1 362 ? 35.137 -7.542 -25.587 1.00 92.31 362 THR A C 1
ATOM 2844 O O . THR A 1 362 ? 34.346 -7.715 -26.514 1.00 92.31 362 THR A O 1
ATOM 2847 N N . TYR A 1 363 ? 35.100 -8.291 -24.487 1.00 89.06 363 TYR A N 1
ATOM 2848 C CA . TYR A 1 363 ? 34.135 -9.368 -24.255 1.00 89.06 363 TYR A CA 1
ATOM 2849 C C . TYR A 1 363 ? 33.674 -9.416 -22.792 1.00 89.06 363 TYR A C 1
ATOM 2851 O O . TYR A 1 363 ? 34.326 -8.876 -21.898 1.00 89.06 363 TYR A O 1
ATOM 2859 N N . SER A 1 364 ? 32.546 -10.081 -22.550 1.00 88.31 364 SER A N 1
ATOM 2860 C CA . SER A 1 364 ? 32.009 -10.368 -21.214 1.00 88.31 364 SER A CA 1
ATOM 2861 C C . SER A 1 364 ? 31.392 -11.767 -21.237 1.00 88.31 364 SER A C 1
ATOM 2863 O O . SER A 1 364 ? 30.466 -12.018 -22.004 1.00 88.31 364 SER A O 1
ATOM 2865 N N . ASN A 1 365 ? 31.924 -12.704 -20.449 1.00 80.06 365 ASN A N 1
ATOM 2866 C CA . ASN A 1 365 ? 31.544 -14.125 -20.505 1.00 80.06 365 ASN A CA 1
ATOM 2867 C C . ASN A 1 365 ? 30.550 -14.552 -19.405 1.00 80.06 365 ASN A C 1
ATOM 2869 O O . ASN A 1 365 ? 30.326 -15.742 -19.198 1.00 80.06 365 ASN A O 1
ATOM 2873 N N . GLY A 1 366 ? 29.947 -13.596 -18.697 1.00 67.69 366 GLY A N 1
ATOM 2874 C CA . GLY A 1 366 ? 29.062 -13.849 -17.562 1.00 67.69 366 GLY A CA 1
ATOM 2875 C C . GLY A 1 366 ? 28.122 -12.679 -17.296 1.00 67.69 366 GLY A C 1
ATOM 2876 O O . GLY A 1 366 ? 28.270 -11.600 -17.860 1.00 67.69 366 GLY A O 1
ATOM 2877 N N . SER A 1 367 ? 27.132 -12.901 -16.436 1.00 58.78 367 SER A N 1
ATOM 2878 C CA . SER A 1 367 ? 25.929 -12.067 -16.369 1.00 58.78 367 SER A CA 1
ATOM 2879 C C . SER A 1 367 ? 25.977 -10.889 -15.379 1.00 58.78 367 SER A C 1
ATOM 2881 O O . SER A 1 367 ? 24.952 -10.314 -15.002 1.00 58.78 367 SER A O 1
ATOM 2883 N N . ALA A 1 368 ? 27.171 -10.517 -14.908 1.00 55.62 368 ALA A N 1
ATOM 2884 C CA . ALA A 1 368 ? 27.305 -9.523 -13.842 1.00 55.62 368 ALA A CA 1
ATOM 2885 C C . ALA A 1 368 ? 28.604 -8.701 -13.858 1.00 55.62 368 ALA A C 1
ATOM 2887 O O . ALA A 1 368 ? 28.924 -8.090 -12.839 1.00 55.62 368 ALA A O 1
ATOM 2888 N N . PHE A 1 369 ? 29.339 -8.656 -14.971 1.00 62.88 369 PHE A N 1
ATOM 2889 C CA . PHE A 1 369 ? 30.591 -7.902 -15.019 1.00 62.88 369 PHE A CA 1
ATOM 2890 C C . PHE A 1 369 ? 30.356 -6.384 -15.018 1.00 62.88 369 PHE A C 1
ATOM 2892 O O . PHE A 1 369 ? 29.522 -5.856 -15.761 1.00 62.88 369 PHE A O 1
ATOM 2899 N N . GLU A 1 370 ? 31.103 -5.684 -14.160 1.00 68.75 370 GLU A N 1
ATOM 2900 C CA . GLU A 1 370 ? 31.121 -4.216 -14.093 1.00 68.75 370 GLU A CA 1
ATOM 2901 C C . GLU A 1 370 ? 31.757 -3.604 -15.351 1.00 68.75 370 GLU A C 1
ATOM 2903 O O . GLU A 1 370 ? 31.403 -2.500 -15.755 1.00 68.75 370 GLU A O 1
ATOM 2908 N N . GLU A 1 371 ? 32.639 -4.350 -16.025 1.00 79.69 371 GLU A N 1
ATOM 2909 C CA . GLU A 1 371 ? 33.365 -3.906 -17.214 1.00 79.69 371 GLU A CA 1
ATOM 2910 C C . GLU A 1 371 ? 33.540 -5.039 -18.236 1.00 79.69 371 GLU A C 1
ATOM 2912 O O . GLU A 1 371 ? 33.577 -6.215 -17.881 1.00 79.69 371 GLU A O 1
ATOM 2917 N N . CYS A 1 372 ? 33.677 -4.678 -19.516 1.00 88.69 372 CYS A N 1
ATOM 2918 C CA . CYS A 1 372 ? 34.074 -5.614 -20.570 1.00 88.69 372 CYS A CA 1
ATOM 2919 C C . CYS A 1 372 ? 35.597 -5.757 -20.578 1.00 88.69 372 CYS A C 1
ATOM 2921 O O . CYS A 1 372 ? 36.314 -4.758 -20.500 1.00 88.69 372 CYS A O 1
ATOM 2923 N N . TRP A 1 373 ? 36.099 -6.977 -20.731 1.00 89.75 373 TRP A N 1
ATOM 2924 C CA . TRP A 1 373 ? 37.533 -7.248 -20.762 1.00 89.75 373 TRP A CA 1
ATOM 2925 C C . TRP A 1 373 ? 38.087 -7.176 -22.175 1.00 89.75 373 TRP A C 1
ATOM 2927 O O . TRP A 1 373 ? 37.468 -7.665 -23.115 1.00 89.75 373 TRP A O 1
ATOM 2937 N N . SER A 1 374 ? 39.274 -6.598 -22.330 1.00 91.69 374 SER A N 1
ATOM 2938 C CA . SER A 1 374 ? 39.972 -6.567 -23.616 1.00 91.69 374 SER A CA 1
ATOM 2939 C C . SER A 1 374 ? 40.394 -7.967 -24.059 1.00 91.69 374 SER A C 1
ATOM 2941 O O . SER A 1 374 ? 40.869 -8.769 -23.252 1.00 91.69 374 SER A O 1
ATOM 2943 N N . CYS A 1 375 ? 40.282 -8.242 -25.358 1.00 90.62 375 CYS A N 1
ATOM 2944 C CA . CYS A 1 375 ? 40.831 -9.458 -25.941 1.00 90.62 375 CYS A CA 1
ATOM 2945 C C . CYS A 1 375 ? 42.371 -9.479 -25.879 1.00 90.62 375 CYS A C 1
ATOM 2947 O O . CYS A 1 375 ? 43.007 -8.426 -26.012 1.00 90.62 375 CYS A O 1
ATOM 2949 N N . PRO A 1 376 ? 42.991 -10.665 -25.726 1.00 91.56 376 PRO A N 1
ATOM 2950 C CA . PRO A 1 376 ? 44.433 -10.845 -25.897 1.00 91.56 376 PRO A CA 1
ATOM 2951 C C . PRO A 1 376 ? 44.937 -10.330 -27.255 1.00 91.56 376 PRO A C 1
ATOM 2953 O O . PRO A 1 376 ? 44.183 -10.272 -28.223 1.00 91.56 376 PRO A O 1
ATOM 2956 N N . MET A 1 377 ? 46.230 -9.992 -27.357 1.00 87.00 377 MET A N 1
ATOM 2957 C CA . MET A 1 377 ? 46.801 -9.332 -28.549 1.00 87.00 377 MET A CA 1
ATOM 2958 C C . MET A 1 377 ? 46.509 -10.046 -29.881 1.00 87.00 377 MET A C 1
ATOM 2960 O O . MET A 1 377 ? 46.238 -9.371 -30.878 1.00 87.00 377 MET A O 1
ATOM 2964 N N . ASP A 1 378 ? 46.502 -11.379 -29.897 1.00 90.00 378 ASP A N 1
ATOM 2965 C CA . ASP A 1 378 ? 46.307 -12.189 -31.110 1.00 90.00 378 ASP A CA 1
ATOM 2966 C C . ASP A 1 378 ? 44.835 -12.555 -31.371 1.00 90.00 378 ASP A C 1
ATOM 2968 O O . ASP A 1 378 ? 44.514 -13.287 -32.312 1.00 90.00 378 ASP A O 1
ATOM 2972 N N . GLU A 1 379 ? 43.921 -12.032 -30.557 1.00 92.56 379 GLU A N 1
ATOM 2973 C CA . GLU A 1 379 ? 42.496 -12.334 -30.599 1.00 92.56 379 GLU A CA 1
ATOM 2974 C C . GLU A 1 379 ? 41.652 -11.064 -30.761 1.00 92.56 379 GLU A C 1
ATOM 2976 O O . GLU A 1 379 ? 42.101 -9.937 -30.536 1.00 92.56 379 GLU A O 1
ATOM 2981 N N . TRP A 1 380 ? 40.418 -11.237 -31.218 1.00 92.50 380 TRP A N 1
ATOM 2982 C CA . TRP A 1 380 ? 39.470 -10.163 -31.461 1.00 92.50 380 TRP A CA 1
ATOM 2983 C C . TRP A 1 380 ? 38.038 -10.630 -31.211 1.00 92.50 380 TRP A C 1
ATOM 2985 O O . TRP A 1 380 ? 37.710 -11.799 -31.407 1.00 92.50 380 TRP A O 1
ATOM 2995 N N . SER A 1 381 ? 37.178 -9.697 -30.822 1.00 92.31 381 SER A N 1
ATOM 2996 C CA . SER A 1 381 ? 35.748 -9.904 -30.630 1.00 92.31 381 SER A CA 1
ATOM 2997 C C . SER A 1 381 ? 34.960 -8.833 -31.391 1.00 92.31 381 SER A C 1
ATOM 2999 O O . SER A 1 381 ? 35.383 -7.679 -31.515 1.00 92.31 381 SER A O 1
ATOM 3001 N N . HIS A 1 382 ? 33.806 -9.205 -31.933 1.00 90.19 382 HIS A N 1
ATOM 3002 C CA . HIS A 1 382 ? 32.836 -8.248 -32.455 1.00 90.19 382 HIS A CA 1
ATOM 3003 C C . HIS A 1 382 ? 32.031 -7.611 -31.316 1.00 90.19 382 HIS A C 1
ATOM 3005 O O . HIS A 1 382 ? 32.085 -8.042 -30.166 1.00 90.19 382 HIS A O 1
ATOM 3011 N N . LYS A 1 383 ? 31.282 -6.555 -31.640 1.00 91.50 383 LYS A N 1
ATOM 3012 C CA . LYS A 1 383 ? 30.395 -5.896 -30.682 1.00 91.50 383 LYS A CA 1
ATOM 3013 C C . LYS A 1 383 ? 29.405 -6.916 -30.097 1.00 91.50 383 LYS A C 1
ATOM 3015 O O . LYS A 1 383 ? 28.701 -7.568 -30.862 1.00 91.50 383 LYS A O 1
ATOM 3020 N N . GLY A 1 384 ? 29.341 -7.015 -28.769 1.00 87.12 384 GLY A N 1
ATOM 3021 C CA . GLY A 1 384 ? 28.434 -7.923 -28.053 1.00 87.12 384 GLY A CA 1
ATOM 3022 C C . GLY A 1 384 ? 28.855 -9.393 -28.005 1.00 87.12 384 GLY A C 1
ATOM 3023 O O . GLY A 1 384 ? 28.058 -10.241 -27.614 1.00 87.12 384 GLY A O 1
ATOM 3024 N N . GLU A 1 385 ? 30.088 -9.716 -28.391 1.00 89.75 385 GLU A N 1
ATOM 3025 C CA . GLU A 1 385 ? 30.611 -11.079 -28.291 1.00 89.75 385 GLU A CA 1
ATOM 3026 C C . GLU A 1 385 ? 30.971 -11.457 -26.850 1.00 89.75 385 GLU A C 1
ATOM 3028 O O . GLU A 1 385 ? 31.457 -10.656 -26.045 1.00 89.75 385 GLU A O 1
ATOM 3033 N N . GLN A 1 386 ? 30.764 -12.732 -26.541 1.00 90.38 386 GLN A N 1
ATOM 3034 C CA . GLN A 1 386 ? 30.964 -13.293 -25.203 1.00 90.38 386 GLN A CA 1
ATOM 3035 C C . GLN A 1 386 ? 32.370 -13.871 -25.024 1.00 90.38 386 GLN A C 1
ATOM 3037 O O . GLN A 1 386 ? 32.734 -14.329 -23.942 1.00 90.38 386 GLN A O 1
ATOM 3042 N N . SER A 1 387 ? 33.159 -13.919 -26.097 1.00 89.75 387 SER A N 1
ATOM 3043 C CA . SER A 1 387 ? 34.494 -14.510 -26.140 1.00 89.75 387 SER A CA 1
ATOM 3044 C C . SER A 1 387 ? 35.326 -13.879 -27.253 1.00 89.75 387 SER A C 1
ATOM 3046 O O . SER A 1 387 ? 34.804 -13.226 -28.158 1.00 89.75 387 SER A O 1
ATOM 3048 N N . CYS A 1 388 ? 36.636 -14.073 -27.172 1.00 91.69 388 CYS A N 1
ATOM 3049 C CA . CYS A 1 388 ? 37.583 -13.623 -28.180 1.00 91.69 388 CYS A CA 1
ATOM 3050 C C . CYS A 1 388 ? 37.940 -14.767 -29.130 1.00 91.69 388 CYS A C 1
ATOM 3052 O O . CYS A 1 388 ? 37.989 -15.934 -28.745 1.00 91.69 388 CYS A O 1
ATOM 3054 N N . TRP A 1 389 ? 38.207 -14.416 -30.383 1.00 91.00 389 TRP A N 1
ATOM 3055 C CA . TRP A 1 389 ? 38.520 -15.351 -31.456 1.00 91.00 389 TRP A CA 1
ATOM 3056 C C . TRP A 1 389 ? 39.866 -14.986 -32.076 1.00 91.00 389 TRP A C 1
ATOM 3058 O O . TRP A 1 389 ? 40.171 -13.805 -32.235 1.00 91.00 389 TRP A O 1
ATOM 3068 N N . LYS A 1 390 ? 40.685 -15.976 -32.457 1.00 91.81 390 LYS A N 1
ATOM 3069 C CA . LYS A 1 390 ? 41.980 -15.700 -33.100 1.00 91.81 390 LYS A CA 1
ATOM 3070 C C . LYS A 1 390 ? 41.791 -14.834 -34.337 1.00 91.81 390 LYS A C 1
ATOM 3072 O O . LYS A 1 390 ? 40.991 -15.159 -35.216 1.00 91.81 390 LYS A O 1
ATOM 3077 N N . LYS A 1 391 ? 42.583 -13.768 -34.436 1.00 85.62 391 LYS A N 1
ATOM 3078 C CA . LYS A 1 391 ? 42.646 -12.955 -35.648 1.00 85.62 391 LYS A CA 1
ATOM 3079 C C . LYS A 1 391 ? 43.081 -13.863 -36.791 1.00 85.62 391 LYS A C 1
ATOM 3081 O O . LYS A 1 391 ? 44.123 -14.514 -36.717 1.00 85.62 391 LYS A O 1
ATOM 3086 N N . SER A 1 392 ? 42.291 -13.925 -37.856 1.00 77.00 392 SER A N 1
ATOM 3087 C CA . SER A 1 392 ? 42.715 -14.609 -39.070 1.00 77.00 392 SER A CA 1
ATOM 3088 C C . SER A 1 392 ? 43.916 -13.856 -39.648 1.00 77.00 392 SER A C 1
ATOM 3090 O O . SER A 1 392 ? 43.756 -12.812 -40.281 1.00 77.00 392 SER A O 1
ATOM 3092 N N . HIS A 1 393 ? 45.130 -14.368 -39.439 1.00 58.12 393 HIS A N 1
ATOM 3093 C CA . HIS A 1 393 ? 46.278 -13.981 -40.252 1.00 58.12 393 HIS A CA 1
ATOM 3094 C C . HIS A 1 393 ? 46.048 -14.525 -41.661 1.00 58.12 393 HIS A C 1
ATOM 3096 O O . HIS A 1 393 ? 46.346 -15.679 -41.953 1.00 58.12 393 HIS A O 1
ATOM 3102 N N . GLY A 1 394 ? 45.452 -13.707 -42.525 1.00 47.44 394 GLY A N 1
ATOM 3103 C CA . GLY A 1 394 ? 45.074 -14.132 -43.863 1.00 47.44 394 GLY A CA 1
ATOM 3104 C C . GLY A 1 394 ? 45.149 -13.004 -44.874 1.00 47.44 394 GLY A C 1
ATOM 3105 O O . GLY A 1 394 ? 44.160 -12.320 -45.087 1.00 47.44 394 GLY A O 1
ATOM 3106 N N . GLY A 1 395 ? 46.315 -12.888 -45.515 1.00 40.44 395 GLY A N 1
ATOM 3107 C CA . GLY A 1 395 ? 46.432 -12.561 -46.937 1.00 40.44 395 GLY A CA 1
ATOM 3108 C C . GLY A 1 395 ? 46.156 -11.118 -47.348 1.00 40.44 395 GLY A C 1
ATOM 3109 O O . GLY A 1 395 ? 45.028 -10.642 -47.323 1.00 40.44 395 GLY A O 1
ATOM 3110 N N . SER A 1 396 ? 47.198 -10.461 -47.855 1.00 35.72 396 SER A N 1
ATOM 3111 C CA . SER A 1 396 ? 47.091 -9.276 -48.701 1.00 35.72 396 SER A CA 1
ATOM 3112 C C . SER A 1 396 ? 45.952 -9.421 -49.712 1.00 35.72 396 SER A C 1
ATOM 3114 O O . SER A 1 396 ? 45.990 -10.282 -50.593 1.00 35.72 396 SER A O 1
ATOM 3116 N N . VAL A 1 397 ? 44.958 -8.541 -49.610 1.00 38.59 397 VAL A N 1
ATOM 3117 C CA . VAL A 1 397 ? 43.987 -8.302 -50.675 1.00 38.59 397 VAL A CA 1
ATOM 3118 C C . VAL A 1 397 ? 44.765 -7.708 -51.848 1.00 38.59 397 VAL A C 1
ATOM 3120 O O . VAL A 1 397 ? 45.074 -6.518 -51.876 1.00 38.59 397 VAL A O 1
ATOM 3123 N N . HIS A 1 398 ? 45.130 -8.552 -52.813 1.00 34.59 398 HIS A N 1
ATOM 3124 C CA . HIS A 1 398 ? 45.555 -8.085 -54.123 1.00 34.59 398 HIS A CA 1
ATOM 3125 C C . HIS A 1 398 ? 44.337 -7.463 -54.809 1.00 34.59 398 HIS A C 1
ATOM 3127 O O . HIS A 1 398 ? 43.473 -8.156 -55.346 1.00 34.59 398 HIS A O 1
ATOM 3133 N N . VAL A 1 399 ? 44.275 -6.134 -54.788 1.00 43.25 399 V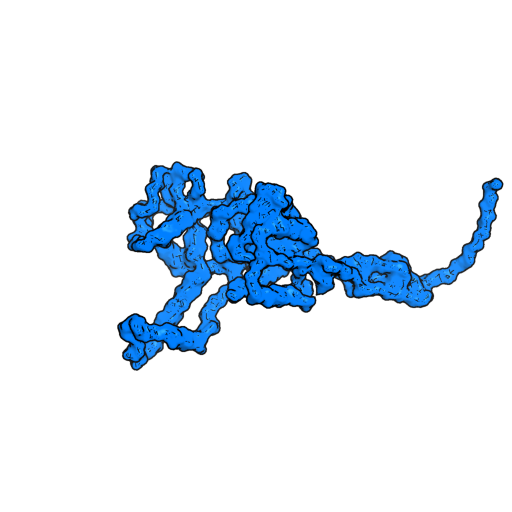AL A N 1
ATOM 3134 C CA . VAL A 1 399 ? 43.417 -5.360 -55.683 1.00 43.25 399 VAL A CA 1
ATOM 3135 C C . VAL A 1 399 ? 43.917 -5.612 -57.105 1.00 43.25 399 VAL A C 1
ATOM 3137 O O . VAL A 1 399 ? 44.918 -5.043 -57.533 1.00 43.25 399 VAL A O 1
ATOM 3140 N N . THR A 1 400 ? 43.240 -6.490 -57.842 1.00 34.94 400 THR A N 1
ATOM 3141 C CA . THR A 1 400 ? 43.298 -6.480 -59.305 1.00 34.94 400 THR A CA 1
ATOM 3142 C C . THR A 1 400 ? 42.061 -5.749 -59.793 1.00 34.94 400 THR A C 1
ATOM 3144 O O . THR A 1 400 ? 40.948 -6.267 -59.776 1.00 34.94 400 THR A O 1
ATOM 3147 N N . GLY A 1 401 ? 42.264 -4.489 -60.176 1.00 38.06 401 GLY A N 1
ATOM 3148 C CA . GLY A 1 401 ? 41.267 -3.731 -60.909 1.00 38.06 401 GLY A CA 1
ATOM 3149 C C . GLY A 1 401 ? 40.995 -4.410 -62.247 1.00 38.06 401 GLY A C 1
ATOM 3150 O O . GLY A 1 401 ? 41.902 -4.574 -63.062 1.00 38.06 401 GLY A O 1
ATOM 3151 N N . LYS A 1 402 ? 39.738 -4.781 -62.482 1.00 34.44 402 LYS A N 1
ATOM 3152 C CA . LYS A 1 402 ? 39.194 -4.866 -63.835 1.00 34.44 402 LYS A CA 1
ATOM 3153 C C . LYS A 1 402 ? 38.533 -3.527 -64.133 1.00 34.44 402 LYS A C 1
ATOM 3155 O O . LYS A 1 402 ? 37.506 -3.191 -63.555 1.00 34.44 402 LYS A O 1
ATOM 3160 N N . SER A 1 403 ? 39.206 -2.767 -64.989 1.00 34.84 403 SER A N 1
ATOM 3161 C CA . SER A 1 403 ? 38.637 -1.657 -65.742 1.00 34.84 403 SER A CA 1
ATOM 31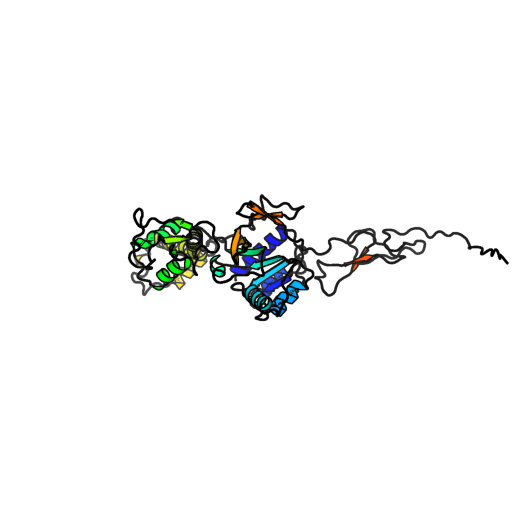62 C C . SER A 1 403 ? 37.638 -2.226 -66.750 1.00 34.84 403 SER A C 1
ATOM 3164 O O . SER A 1 403 ? 38.016 -3.083 -67.549 1.00 34.84 403 SER A O 1
ATOM 3166 N N . ASP A 1 404 ? 36.395 -1.752 -66.701 1.00 43.44 404 ASP A N 1
ATOM 3167 C CA . ASP A 1 404 ? 35.491 -1.772 -67.844 1.00 43.44 404 ASP A CA 1
ATOM 3168 C C . ASP A 1 404 ? 35.304 -0.322 -68.322 1.00 43.44 404 ASP A C 1
ATOM 3170 O O . ASP A 1 404 ? 34.616 0.467 -67.675 1.00 43.44 404 ASP A O 1
ATOM 3174 N N . ARG A 1 405 ? 35.904 -0.070 -69.494 1.00 37.12 405 ARG A N 1
ATOM 3175 C CA . ARG A 1 405 ? 35.828 1.086 -70.414 1.00 37.12 405 ARG A CA 1
ATOM 3176 C C . ARG A 1 405 ? 36.595 2.359 -70.079 1.00 37.12 405 ARG A C 1
ATOM 3178 O O . ARG A 1 405 ? 36.213 3.091 -69.145 1.00 37.12 405 ARG A O 1
#

Secondary structure (DSSP, 8-state):
-HHHHHHHHHHHHHHHHTT--EEEEEE---HHHHHHHHHHT-TT-TT-EEEEEEE--S-HHHHHHHHHH-S-SEEEEE-GGGHHHHHHHHHHHTTSSPPP-S-EEEEEEES-GGGGSS---TT-TT-EEEEEPP---TTHHHHHHHGGGT--S-HHHHHHHHHHHEEETT--SS--TTTT-S-EEE--TTTSS----SS---TT-PEEEEHHHHHHHHT-HHHHHHHHHHHHHHHHHHHS-HHHHTTS-SSGGG--HHHHHHHHHHHHTT-S---SS-EEEEEEEE-TTS-EEEEEBS-BTTTTB-SS-BTTTTEEEBTTS-EEEPPP------PPTTEEEEE-TTS-TTT-EEEEEPPTTEE--STT-SSPEEPPTTEE--TT-SS-EE---------------

Sequence (405 aa):
MEDYEDALESLRALMKHFQWNLAGLIHYYDPEFTNMISEFDQKDNVDICLEFQEKASYNGKHLAERIATSQSNVTLTIDQGYAAICYMQTAIERGEAAQITGKQIVSCCGETIFEMEEFVPSAFQGVLSLFRRPRQLPGFQDFLLGFGTSGLENTTFNHFYNTMCQSCTSNPTSFKPCRNFQTSMKINPSTGSFNVKKLVDCPGGSIDICSECVTSLASLDTIFSMNFLIKTIAMETEDIPKSQQSALAQNSSSFDHLKYLKLWKNKHSETLPINKNPFDVYYWNITADGEMVLLKVDIDLGTGISRSYDPVDRSIQLSNGRVVTMLPSHCLQSCQPGEKKKLSNNLPQVCCYKCEICEPGTYSNGSAFEECWSCPMDEWSHKGEQSCWKKSHGGSVHVTGKSDR

pLDDT: mean 74.12, std 17.04, range [34.44, 97.75]

Foldseek 3Di:
DVQVLLVLLLVLLVCVLLQFAEEAEEEADDPVVVVSVCVSQPLPPLRHHHLYYHYQDLQLQVLLVCQQPDLFQEYEYHYPLCSSLVSVQVCCVVVVHPQRPSHEYEYDDALFPQSCVVPQSVSHAWHKYKYFAFAADPCLLVVLVLCLAVDDPDPVVLVVQCQQWKDQPPDPPDGDSCLADDDWDFDDCPPDNHNNDDDDPRPPGGMITNSSRSRRVNGRPVVVLVVVVVVVLVVVVVVPPPVCVVVPDPDPVRPPVVVSVVVCCVVDVPPRPDPQSRIWMWTWHQDPVSGTYTWTWQADSNVSDGPAQDSVQRWTATNVRDIDHDRHGAADDFADWQWAWAADPSGSRSHHTDTDGDAKQWTGQTGYHNDTHGDDPQWIDHTSHHDTDGDPPDDDPPPDDDDDD

InterPro domains:
  IPR000068 GPCR, family 3, extracellular calcium-sensing receptor-related [PTHR24061] (8-392)
  IPR011500 GPCR, family 3, nine cysteines domain [PF07562] (329-381)
  IPR028082 Periplasmic binding protein-like I [SSF53822] (10-171)
  IPR038550 GPCR, family 3, nine cysteines domain superfamily [G3DSA:2.10.50.30] (326-395)

Radius of gyration: 30.79 Å; chains: 1; bounding box: 88×40×125 Å

Organism: Pleurodeles waltl (NCBI:txid8319)